Protein AF-0000000077102202 (afdb_homodimer)

Structure (mmCIF, N/CA/C/O backbone):
data_AF-0000000077102202-model_v1
#
loop_
_entity.id
_entity.type
_entity.pdbx_description
1 polymer 'Phosphatidate cytidylyltransferase'
#
loop_
_atom_site.group_PDB
_atom_site.id
_atom_site.type_symbol
_atom_site.label_atom_id
_atom_site.label_alt_id
_atom_site.label_comp_id
_atom_site.label_asym_id
_atom_site.label_entity_id
_atom_site.label_seq_id
_atom_site.pdbx_PDB_ins_code
_atom_site.Cartn_x
_atom_site.Cartn_y
_atom_site.Cartn_z
_atom_site.occupancy
_atom_site.B_iso_or_equiv
_atom_site.auth_seq_id
_atom_site.auth_comp_id
_atom_site.auth_asym_id
_atom_site.auth_atom_id
_atom_site.pdbx_PDB_model_num
ATOM 1 N N . MET A 1 1 ? 10.195 38.094 4.996 1 71.19 1 MET A N 1
ATOM 2 C CA . MET A 1 1 ? 9.086 37.812 5.902 1 71.19 1 MET A CA 1
ATOM 3 C C . MET A 1 1 ? 7.746 38.062 5.227 1 71.19 1 MET A C 1
ATOM 5 O O . MET A 1 1 ? 6.859 37.219 5.242 1 71.19 1 MET A O 1
ATOM 9 N N . LYS A 1 2 ? 7.684 39.188 4.57 1 74.69 2 LYS A N 1
ATOM 10 C CA . LYS A 1 2 ? 6.434 39.562 3.906 1 74.69 2 LYS A CA 1
ATOM 11 C C . LYS A 1 2 ? 6.078 38.562 2.812 1 74.69 2 LYS A C 1
ATOM 13 O O . LYS A 1 2 ? 4.93 38.125 2.713 1 74.69 2 LYS A O 1
ATOM 18 N N . ILE A 1 3 ? 7 38.125 2.086 1 72.56 3 ILE A N 1
ATOM 19 C CA . ILE A 1 3 ? 6.762 37.219 0.968 1 72.56 3 ILE A CA 1
ATOM 20 C C . ILE A 1 3 ? 6.25 35.875 1.489 1 72.56 3 ILE A C 1
ATOM 22 O O . ILE A 1 3 ? 5.359 35.281 0.889 1 72.56 3 ILE A O 1
ATOM 26 N N . ARG A 1 4 ? 6.668 35.5 2.508 1 75.81 4 ARG A N 1
ATOM 27 C CA . ARG A 1 4 ? 6.258 34.25 3.117 1 75.81 4 ARG A CA 1
ATOM 28 C C . ARG A 1 4 ? 4.797 34.281 3.547 1 75.81 4 ARG A C 1
ATOM 30 O O . ARG A 1 4 ? 4.055 33.312 3.342 1 75.81 4 ARG A O 1
ATOM 37 N N . VAL A 1 5 ? 4.461 35.375 4.078 1 74.88 5 VAL A N 1
ATOM 38 C CA . VAL A 1 5 ? 3.098 35.531 4.578 1 74.88 5 VAL A CA 1
ATOM 39 C C . VAL A 1 5 ? 2.123 35.594 3.404 1 74.88 5 VAL A C 1
ATOM 41 O O . VAL A 1 5 ? 1.062 34.969 3.434 1 74.88 5 VAL A O 1
ATOM 44 N N . ILE A 1 6 ? 2.479 36.312 2.404 1 77.31 6 ILE A N 1
ATOM 45 C CA . ILE A 1 6 ? 1.622 36.469 1.234 1 77.31 6 ILE A CA 1
ATOM 46 C C . ILE A 1 6 ? 1.423 35.094 0.56 1 77.31 6 ILE A C 1
ATOM 48 O O . ILE A 1 6 ? 0.3 34.75 0.202 1 77.31 6 ILE A O 1
ATOM 52 N N . THR A 1 7 ? 2.422 34.406 0.413 1 75.31 7 THR A N 1
ATOM 53 C CA . THR A 1 7 ? 2.342 33.094 -0.209 1 75.31 7 THR A CA 1
ATOM 54 C C . THR A 1 7 ? 1.476 32.156 0.623 1 75.31 7 THR A C 1
ATOM 56 O O . THR A 1 7 ? 0.678 31.391 0.075 1 75.31 7 THR A O 1
ATOM 59 N N . ALA A 1 8 ? 1.632 32.281 1.842 1 78.12 8 ALA A N 1
ATOM 60 C CA . ALA A 1 8 ? 0.861 31.422 2.734 1 78.12 8 ALA A CA 1
ATOM 61 C C . ALA A 1 8 ? -0.628 31.75 2.658 1 78.12 8 ALA A C 1
ATOM 63 O O . ALA A 1 8 ? -1.462 30.844 2.549 1 78.12 8 ALA A O 1
ATOM 64 N N . VAL A 1 9 ? -0.901 32.969 2.678 1 80.69 9 VAL A N 1
ATOM 65 C CA . VAL A 1 9 ? -2.295 33.406 2.654 1 80.69 9 VAL A CA 1
ATOM 66 C C . VAL A 1 9 ? -2.924 33.031 1.31 1 80.69 9 VAL A C 1
ATOM 68 O O . VAL A 1 9 ? -4.035 32.5 1.259 1 80.69 9 VAL A O 1
ATOM 71 N N . ALA A 1 10 ? -2.219 33.312 0.285 1 82.56 10 ALA A N 1
ATOM 72 C CA . ALA A 1 10 ? -2.707 32.969 -1.047 1 82.56 10 ALA A CA 1
ATOM 73 C C . ALA A 1 10 ? -2.945 31.453 -1.17 1 82.56 10 ALA A C 1
ATOM 75 O O . ALA A 1 10 ? -3.939 31.031 -1.759 1 82.56 10 ALA A O 1
ATOM 76 N N . GLY A 1 11 ? -2.084 30.75 -0.636 1 83.88 11 GLY A N 1
ATOM 77 C CA . GLY A 1 11 ? -2.219 29.312 -0.645 1 83.88 11 GLY A CA 1
ATOM 78 C C . GLY A 1 11 ? -3.43 28.812 0.123 1 83.88 11 GLY A C 1
ATOM 79 O O . GLY A 1 11 ? -4.156 27.938 -0.35 1 83.88 11 GLY A O 1
ATOM 80 N N . ILE A 1 12 ? -3.594 29.453 1.226 1 85.44 12 ILE A N 1
ATOM 81 C CA . ILE A 1 12 ? -4.719 29.062 2.072 1 85.44 12 ILE A CA 1
ATOM 82 C C . ILE A 1 12 ? -6.031 29.375 1.357 1 85.44 12 ILE A C 1
ATOM 84 O O . ILE A 1 12 ? -6.934 28.531 1.317 1 85.44 12 ILE A O 1
ATOM 88 N N . ILE A 1 13 ? -6.113 30.484 0.753 1 86.62 13 ILE A N 1
ATOM 89 C CA . ILE A 1 13 ? -7.316 30.891 0.039 1 86.62 13 ILE A CA 1
ATOM 90 C C . ILE A 1 13 ? -7.559 29.953 -1.142 1 86.62 13 ILE A C 1
ATOM 92 O O . ILE A 1 13 ? -8.695 29.531 -1.384 1 86.62 13 ILE A O 1
ATOM 96 N N . ALA A 1 14 ? -6.516 29.656 -1.786 1 88.81 14 ALA A N 1
ATOM 97 C CA . ALA A 1 14 ? -6.633 28.766 -2.939 1 88.81 14 ALA A CA 1
ATOM 98 C C . ALA A 1 14 ? -7.125 27.391 -2.518 1 88.81 14 ALA A C 1
ATOM 100 O O . ALA A 1 14 ? -8.031 26.828 -3.137 1 88.81 14 ALA A O 1
ATOM 101 N N . VAL A 1 15 ? -6.559 26.906 -1.463 1 90.5 15 VAL A N 1
ATOM 102 C CA . VAL A 1 15 ? -6.902 25.562 -0.99 1 90.5 15 VAL A CA 1
ATOM 103 C C . VAL A 1 15 ? -8.352 25.547 -0.501 1 90.5 15 VAL A C 1
ATOM 105 O O . VAL A 1 15 ? -9.117 24.641 -0.85 1 90.5 15 VAL A O 1
ATOM 108 N N . LEU A 1 16 ? -8.758 26.531 0.212 1 89.5 16 LEU A N 1
ATOM 109 C CA . LEU A 1 16 ? -10.117 26.578 0.732 1 89.5 16 LEU A CA 1
ATOM 110 C C . LEU A 1 16 ? -11.125 26.797 -0.396 1 89.5 16 LEU A C 1
ATOM 112 O O . LEU A 1 16 ? -12.234 26.266 -0.347 1 89.5 16 LEU A O 1
ATOM 116 N N . GLY A 1 17 ? -10.711 27.609 -1.38 1 90.62 17 GLY A N 1
ATOM 117 C CA . GLY A 1 17 ? -11.555 27.75 -2.555 1 90.62 17 GLY A CA 1
ATOM 118 C C . GLY A 1 17 ? -11.773 26.453 -3.295 1 90.62 17 GLY A C 1
ATOM 119 O O . GLY A 1 17 ? -12.891 26.156 -3.717 1 90.62 17 GLY A O 1
ATOM 120 N N . LEU A 1 18 ? -10.758 25.703 -3.434 1 92.31 18 LEU A N 1
ATOM 121 C CA . LEU A 1 18 ? -10.844 24.406 -4.102 1 92.31 18 LEU A CA 1
ATOM 122 C C . LEU A 1 18 ? -11.688 23.422 -3.287 1 92.31 18 LEU A C 1
ATOM 124 O O . LEU A 1 18 ? -12.445 22.641 -3.85 1 92.31 18 LEU A O 1
ATOM 128 N N . VAL A 1 19 ? -11.539 23.516 -2.027 1 92 19 VAL A N 1
ATOM 129 C CA . VAL A 1 19 ? -12.328 22.672 -1.134 1 92 19 VAL A CA 1
ATOM 130 C C . VAL A 1 19 ? -13.812 23.016 -1.282 1 92 19 VAL A C 1
ATOM 132 O O . VAL A 1 19 ? -14.656 22.109 -1.3 1 92 19 VAL A O 1
ATOM 135 N N . ALA A 1 20 ? -14.117 24.312 -1.375 1 90.5 20 ALA A N 1
ATOM 136 C CA . ALA A 1 20 ? -15.492 24.75 -1.533 1 90.5 20 ALA A CA 1
ATOM 137 C C . ALA A 1 20 ? -16.094 24.25 -2.848 1 90.5 20 ALA A C 1
ATOM 139 O O . ALA A 1 20 ? -17.25 23.875 -2.902 1 90.5 20 ALA A O 1
ATOM 140 N N . LEU A 1 21 ? -15.336 24.25 -3.916 1 90.81 21 LEU A N 1
ATOM 141 C CA . LEU A 1 21 ? -15.805 23.766 -5.207 1 90.81 21 LEU A CA 1
ATOM 142 C C . LEU A 1 21 ? -16.062 22.25 -5.156 1 90.81 21 LEU A C 1
ATOM 144 O O . LEU A 1 21 ? -17.109 21.781 -5.59 1 90.81 21 LEU A O 1
ATOM 148 N N . GLY A 1 22 ? -15.141 21.531 -4.66 1 92 22 GLY A N 1
ATOM 149 C CA . GLY A 1 22 ? -15.258 20.094 -4.461 1 92 22 GLY A CA 1
ATOM 150 C C . GLY A 1 22 ? -15.273 19.312 -5.758 1 92 22 GLY A C 1
ATOM 151 O O . GLY A 1 22 ? -14.727 19.766 -6.766 1 92 22 GLY A O 1
ATOM 152 N N . GLY A 1 23 ? -15.672 18.016 -5.676 1 90.81 23 GLY A N 1
ATOM 153 C CA . GLY A 1 23 ? -15.828 17.172 -6.852 1 90.81 23 GLY A CA 1
ATOM 154 C C . GLY A 1 23 ? -14.523 16.938 -7.594 1 90.81 23 GLY A C 1
ATOM 155 O O . GLY A 1 23 ? -13.461 16.828 -6.98 1 90.81 23 GLY A O 1
ATOM 156 N N . TRP A 1 24 ? -14.602 16.906 -8.906 1 94.62 24 TRP A N 1
ATOM 157 C CA . TRP A 1 24 ? -13.461 16.562 -9.75 1 94.62 24 TRP A CA 1
ATOM 158 C C . TRP A 1 24 ? -12.5 17.75 -9.867 1 94.62 24 TRP A C 1
ATOM 160 O O . TRP A 1 24 ? -11.328 17.578 -10.219 1 94.62 24 TRP A O 1
ATOM 170 N N . PHE A 1 25 ? -12.984 18.953 -9.531 1 94.44 25 PHE A N 1
ATOM 171 C CA . PHE A 1 25 ? -12.086 20.094 -9.492 1 94.44 25 PHE A CA 1
ATOM 172 C C . PHE A 1 25 ? -11.055 19.953 -8.383 1 94.44 25 PHE A C 1
ATOM 174 O O . PHE A 1 25 ? -9.852 20.125 -8.617 1 94.44 25 PHE A O 1
ATOM 181 N N . LEU A 1 26 ? -11.555 19.578 -7.262 1 96.25 26 LEU A N 1
ATOM 182 C CA . LEU A 1 26 ? -10.641 19.359 -6.145 1 96.25 26 LEU A CA 1
ATOM 183 C C . LEU A 1 26 ? -9.734 18.156 -6.41 1 96.25 26 LEU A C 1
ATOM 185 O O . LEU A 1 26 ? -8.523 18.219 -6.191 1 96.25 26 LEU A O 1
ATOM 189 N N . THR A 1 27 ? -10.352 17.094 -6.906 1 97.44 27 THR A N 1
ATOM 190 C CA . THR A 1 27 ? -9.586 15.883 -7.168 1 97.44 27 THR A CA 1
ATOM 191 C C . THR A 1 27 ? -8.461 16.156 -8.172 1 97.44 27 THR A C 1
ATOM 193 O O . THR A 1 27 ? -7.332 15.703 -7.988 1 97.44 27 THR A O 1
ATOM 196 N N . SER A 1 28 ? -8.742 16.906 -9.195 1 97.62 28 SER A N 1
ATOM 197 C CA . SER A 1 28 ? -7.742 17.234 -10.203 1 97.62 28 SER A CA 1
ATOM 198 C C . SER A 1 28 ? -6.645 18.125 -9.609 1 97.62 28 SER A C 1
ATOM 200 O O . SER A 1 28 ? -5.469 17.969 -9.953 1 97.62 28 SER A O 1
ATOM 202 N N . ALA A 1 29 ? -6.992 19.031 -8.789 1 97.12 29 ALA A N 1
ATOM 203 C CA . ALA A 1 29 ? -6.004 19.891 -8.125 1 97.12 29 ALA A CA 1
ATOM 204 C C . ALA A 1 29 ? -5.09 19.062 -7.219 1 97.12 29 ALA A C 1
ATOM 206 O O . ALA A 1 29 ? -3.877 19.281 -7.195 1 97.12 29 ALA A O 1
ATOM 207 N N . VAL A 1 30 ? -5.703 18.172 -6.484 1 97.94 30 VAL A N 1
ATOM 208 C CA . VAL A 1 30 ? -4.93 17.297 -5.602 1 97.94 30 VAL A CA 1
ATOM 209 C C . VAL A 1 30 ? -3.973 16.438 -6.426 1 97.94 30 VAL A C 1
ATOM 211 O O . VAL A 1 30 ? -2.824 16.234 -6.031 1 97.94 30 VAL A O 1
ATOM 214 N N . PHE A 1 31 ? -4.449 15.969 -7.543 1 98.5 31 PHE A N 1
ATOM 215 C CA . PHE A 1 31 ? -3.588 15.203 -8.438 1 98.5 31 PHE A CA 1
ATOM 216 C C . PHE A 1 31 ? -2.41 16.047 -8.906 1 98.5 31 PHE A C 1
ATOM 218 O O . PHE A 1 31 ? -1.27 15.578 -8.922 1 98.5 31 PHE A O 1
ATOM 225 N N . ALA A 1 32 ? -2.662 17.25 -9.258 1 97.69 32 ALA A N 1
ATOM 226 C CA . ALA A 1 32 ? -1.598 18.141 -9.711 1 97.69 32 ALA A CA 1
ATOM 227 C C . ALA A 1 32 ? -0.547 18.328 -8.625 1 97.69 32 ALA A C 1
ATOM 229 O O . ALA A 1 32 ? 0.655 18.266 -8.891 1 97.69 32 ALA A O 1
ATOM 230 N N . VAL A 1 33 ? -0.987 18.578 -7.434 1 96.88 33 VAL A N 1
ATOM 231 C CA . VAL A 1 33 ? -0.073 18.766 -6.312 1 96.88 33 VAL A CA 1
ATOM 232 C C . VAL A 1 33 ? 0.717 17.469 -6.074 1 96.88 33 VAL A C 1
ATOM 234 O O . VAL A 1 33 ? 1.904 17.516 -5.746 1 96.88 33 VAL A O 1
ATOM 237 N N . SER A 1 34 ? 0.041 16.328 -6.223 1 98.31 34 SER A N 1
ATOM 238 C CA . SER A 1 34 ? 0.718 15.055 -6.023 1 98.31 34 SER A CA 1
ATOM 239 C C . SER A 1 34 ? 1.812 14.844 -7.062 1 98.31 34 SER A C 1
ATOM 241 O O . SER A 1 34 ? 2.875 14.297 -6.75 1 98.31 34 SER A O 1
ATOM 243 N N . VAL A 1 35 ? 1.562 15.242 -8.273 1 98.31 35 VAL A N 1
ATOM 244 C CA . VAL A 1 35 ? 2.545 15.102 -9.344 1 98.31 35 VAL A CA 1
ATOM 245 C C . VAL A 1 35 ? 3.734 16.016 -9.078 1 98.31 35 VAL A C 1
ATOM 247 O O . VAL A 1 35 ? 4.891 15.617 -9.227 1 98.31 35 VAL A O 1
ATOM 250 N N . LEU A 1 36 ? 3.467 17.234 -8.664 1 97.25 36 LEU A N 1
ATOM 251 C CA . LEU A 1 36 ? 4.539 18.156 -8.32 1 97.25 36 LEU A CA 1
ATOM 252 C C . LEU A 1 36 ? 5.379 17.625 -7.172 1 97.25 36 LEU A C 1
ATOM 254 O O . LEU A 1 36 ? 6.609 17.734 -7.191 1 97.25 36 LEU A O 1
ATOM 258 N N . SER A 1 37 ? 4.695 17.078 -6.23 1 97.81 37 SER A N 1
ATOM 259 C CA . SER A 1 37 ? 5.395 16.484 -5.098 1 97.81 37 SER A CA 1
ATOM 260 C C . SER A 1 37 ? 6.254 15.305 -5.535 1 97.81 37 SER A C 1
ATOM 262 O O . SER A 1 37 ? 7.352 15.094 -5.012 1 97.81 37 SER A O 1
ATOM 264 N N . LEU A 1 38 ? 5.77 14.523 -6.504 1 98.25 38 LEU A N 1
ATOM 265 C CA . LEU A 1 38 ? 6.531 13.398 -7.035 1 98.25 38 LEU A CA 1
ATOM 266 C C . LEU A 1 38 ? 7.805 13.875 -7.727 1 98.25 38 LEU A C 1
ATOM 268 O O . LEU A 1 38 ? 8.852 13.25 -7.605 1 98.25 38 LEU A O 1
ATOM 272 N N . PHE A 1 39 ? 7.719 14.953 -8.406 1 97.56 39 PHE A N 1
ATOM 273 C CA . PHE A 1 39 ? 8.883 15.492 -9.094 1 97.56 39 PHE A CA 1
ATOM 274 C C . PHE A 1 39 ? 9.914 16 -8.086 1 97.56 39 PHE A C 1
ATOM 276 O O . PHE A 1 39 ? 11.117 15.859 -8.297 1 97.56 39 PHE A O 1
ATOM 283 N N . GLU A 1 40 ? 9.445 16.594 -7.062 1 97.06 40 GLU A N 1
ATOM 284 C CA . GLU A 1 40 ? 10.359 17 -6 1 97.06 40 GLU A CA 1
ATOM 285 C C . GLU A 1 40 ? 11.023 15.789 -5.352 1 97.06 40 GLU A C 1
ATOM 287 O O . GLU A 1 40 ? 12.219 15.805 -5.07 1 97.06 40 GLU A O 1
ATOM 292 N N . PHE A 1 41 ? 10.211 14.773 -5.102 1 97.44 41 PHE A N 1
ATOM 293 C CA . PHE A 1 41 ? 10.711 13.508 -4.566 1 97.44 41 PHE A CA 1
ATOM 294 C C . PHE A 1 41 ? 11.797 12.93 -5.465 1 97.44 41 PHE A C 1
ATOM 296 O O . PHE A 1 41 ? 12.859 12.539 -4.988 1 97.44 41 PHE A O 1
ATOM 303 N N . LYS A 1 42 ? 11.508 12.898 -6.746 1 97.69 42 LYS A N 1
ATOM 304 C CA . LYS A 1 42 ? 12.453 12.406 -7.742 1 97.69 42 LYS A CA 1
ATOM 305 C C . LYS A 1 42 ? 13.75 13.203 -7.715 1 97.69 42 LYS A C 1
ATOM 307 O O . LYS A 1 42 ? 14.844 12.625 -7.719 1 97.69 42 LYS A O 1
ATOM 312 N N . ASN A 1 43 ? 13.609 14.5 -7.625 1 96.31 43 ASN A N 1
ATOM 313 C CA . ASN A 1 43 ? 14.781 15.375 -7.629 1 96.31 43 ASN A CA 1
ATOM 314 C C . ASN A 1 43 ? 15.633 15.18 -6.379 1 96.31 43 ASN A C 1
ATOM 316 O O . ASN A 1 43 ? 16.859 15.172 -6.453 1 96.31 43 ASN A O 1
ATOM 320 N N . MET A 1 44 ? 15.016 15.039 -5.262 1 95.94 44 MET A N 1
ATOM 321 C CA . MET A 1 44 ? 15.75 14.781 -4.027 1 95.94 44 MET A CA 1
ATOM 322 C C . MET A 1 44 ? 16.547 13.484 -4.125 1 95.94 44 MET A C 1
ATOM 324 O O . MET A 1 44 ? 17.719 13.438 -3.756 1 95.94 44 MET A O 1
ATOM 328 N N . LEU A 1 45 ? 15.953 12.438 -4.695 1 96.5 45 LEU A N 1
ATOM 329 C CA . LEU A 1 45 ? 16.578 11.117 -4.766 1 96.5 45 LEU A CA 1
ATOM 330 C C . LEU A 1 45 ? 17.703 11.109 -5.805 1 96.5 45 LEU A C 1
ATOM 332 O O . LEU A 1 45 ? 18.672 10.352 -5.672 1 96.5 45 LEU A O 1
ATOM 336 N N . SER A 1 46 ? 17.531 11.984 -6.785 1 95.44 46 SER A N 1
ATOM 337 C CA . SER A 1 46 ? 18.578 12.094 -7.781 1 95.44 46 SER A CA 1
ATOM 338 C C . SER A 1 46 ? 19.891 12.547 -7.148 1 95.44 46 SER A C 1
ATOM 340 O O . SER A 1 46 ? 20.984 12.195 -7.629 1 95.44 46 SER A O 1
ATOM 342 N N . ASN A 1 47 ? 19.781 13.258 -6.07 1 93.44 47 ASN A N 1
ATOM 343 C CA . ASN A 1 47 ? 20.969 13.734 -5.355 1 93.44 47 ASN A CA 1
ATOM 344 C C . ASN A 1 47 ? 21.766 12.578 -4.766 1 93.44 47 ASN A C 1
ATOM 346 O O . ASN A 1 47 ? 22.953 12.719 -4.488 1 93.44 47 ASN A O 1
ATOM 350 N N . VAL A 1 48 ? 21.141 11.508 -4.574 1 94.56 48 VAL A N 1
ATOM 351 C CA . VAL A 1 48 ? 21.828 10.352 -4.012 1 94.56 48 VAL A CA 1
ATOM 352 C C . VAL A 1 48 ? 21.844 9.211 -5.031 1 94.56 48 VAL A C 1
ATOM 354 O O . VAL A 1 48 ? 21.875 8.039 -4.66 1 94.56 48 VAL A O 1
ATOM 357 N N . ASN A 1 49 ? 21.625 9.492 -6.289 1 95.44 49 ASN A N 1
ATOM 358 C CA . ASN A 1 49 ? 21.797 8.617 -7.445 1 95.44 49 ASN A CA 1
ATOM 359 C C . ASN A 1 49 ? 20.75 7.508 -7.469 1 95.44 49 ASN A C 1
ATOM 361 O O . ASN A 1 49 ? 21.062 6.363 -7.797 1 95.44 49 ASN A O 1
ATOM 365 N N . ILE A 1 50 ? 19.656 7.793 -7.012 1 96.88 50 ILE A N 1
ATOM 366 C CA . ILE A 1 50 ? 18.516 6.879 -7.117 1 96.88 50 ILE A CA 1
ATOM 367 C C . ILE A 1 50 ? 17.531 7.41 -8.148 1 96.88 50 ILE A C 1
ATOM 369 O O . ILE A 1 50 ? 17.078 8.555 -8.055 1 96.88 50 ILE A O 1
ATOM 373 N N . ARG A 1 51 ? 17.234 6.598 -9.062 1 97 51 ARG A N 1
ATOM 374 C CA . ARG A 1 51 ? 16.359 7 -10.156 1 97 51 ARG A CA 1
ATOM 375 C C . ARG A 1 51 ? 14.906 6.676 -9.836 1 97 51 ARG A C 1
ATOM 377 O O . ARG A 1 51 ? 14.594 5.582 -9.359 1 97 51 ARG A O 1
ATOM 384 N N . VAL A 1 52 ? 14.039 7.605 -10.062 1 97.88 52 VAL A N 1
ATOM 385 C CA . VAL A 1 52 ? 12.602 7.398 -9.969 1 97.88 52 VAL A CA 1
ATOM 386 C C . VAL A 1 52 ? 11.992 7.367 -11.375 1 97.88 52 VAL A C 1
ATOM 388 O O . VAL A 1 52 ? 12.266 8.242 -12.195 1 97.88 52 VAL A O 1
ATOM 391 N N . TYR A 1 53 ? 11.281 6.383 -11.688 1 98.25 53 TYR A N 1
ATOM 392 C CA . TYR A 1 53 ? 10.641 6.246 -12.992 1 98.25 53 TYR A CA 1
ATOM 393 C C . TYR A 1 53 ? 9.359 7.07 -13.062 1 98.25 53 TYR A C 1
ATOM 395 O O . TYR A 1 53 ? 8.297 6.602 -12.656 1 98.25 53 TYR A O 1
ATOM 403 N N . ARG A 1 54 ? 9.469 8.242 -13.633 1 97.19 54 ARG A N 1
ATOM 404 C CA . ARG A 1 54 ? 8.453 9.281 -13.484 1 97.19 54 ARG A CA 1
ATOM 405 C C . ARG A 1 54 ? 7.188 8.922 -14.25 1 97.19 54 ARG A C 1
ATOM 407 O O . ARG A 1 54 ? 6.074 9.164 -13.773 1 97.19 54 ARG A O 1
ATOM 414 N N . ILE A 1 55 ? 7.273 8.328 -15.391 1 98 55 ILE A N 1
ATOM 415 C CA . ILE A 1 55 ? 6.105 8.125 -16.234 1 98 55 ILE A CA 1
ATOM 416 C C . ILE A 1 55 ? 5.176 7.098 -15.586 1 98 55 ILE A C 1
ATOM 418 O O . ILE A 1 55 ? 4.008 7.387 -15.328 1 98 55 ILE A O 1
ATOM 422 N N . PRO A 1 56 ? 5.691 5.902 -15.297 1 98.38 56 PRO A N 1
ATOM 423 C CA . PRO A 1 56 ? 4.797 4.965 -14.617 1 98.38 56 PRO A CA 1
ATOM 424 C C . PRO A 1 56 ? 4.34 5.469 -13.25 1 98.38 56 PRO A C 1
ATOM 426 O O . PRO A 1 56 ? 3.221 5.172 -12.82 1 98.38 56 PRO A O 1
ATOM 429 N N . ALA A 1 57 ? 5.176 6.203 -12.586 1 98.75 57 ALA A N 1
ATOM 430 C CA . ALA A 1 57 ? 4.801 6.746 -11.281 1 98.75 57 ALA A CA 1
ATOM 431 C C . ALA A 1 57 ? 3.627 7.711 -11.406 1 98.75 57 ALA A C 1
ATOM 433 O O . ALA A 1 57 ? 2.68 7.648 -10.617 1 98.75 57 ALA A O 1
ATOM 434 N N . VAL A 1 58 ? 3.664 8.586 -12.375 1 98.75 58 VAL A N 1
ATOM 435 C CA . VAL A 1 58 ? 2.592 9.555 -12.586 1 98.75 58 VAL A CA 1
ATOM 436 C C . VAL A 1 58 ? 1.307 8.828 -12.969 1 98.75 58 VAL A C 1
ATOM 438 O O . VAL A 1 58 ? 0.223 9.172 -12.492 1 98.75 58 VAL A O 1
ATOM 441 N N . ALA A 1 59 ? 1.431 7.859 -13.812 1 98.75 59 ALA A N 1
ATOM 442 C CA . ALA A 1 59 ? 0.266 7.074 -14.211 1 98.75 59 ALA A CA 1
ATOM 443 C C . ALA A 1 59 ? -0.373 6.387 -13.008 1 98.75 59 ALA A C 1
ATOM 445 O O . ALA A 1 59 ? -1.597 6.398 -12.859 1 98.75 59 ALA A O 1
ATOM 446 N N . ALA A 1 60 ? 0.456 5.789 -12.172 1 98.75 60 ALA A N 1
ATOM 447 C CA . ALA A 1 60 ? -0.042 5.121 -10.977 1 98.75 60 ALA A CA 1
ATOM 448 C C . ALA A 1 60 ? -0.703 6.121 -10.023 1 98.75 60 ALA A C 1
ATOM 450 O O . ALA A 1 60 ? -1.743 5.828 -9.43 1 98.75 60 ALA A O 1
ATOM 451 N N . LEU A 1 61 ? -0.107 7.266 -9.883 1 98.62 61 LEU A N 1
ATOM 452 C CA . LEU A 1 61 ? -0.682 8.312 -9.039 1 98.62 61 LEU A CA 1
ATOM 453 C C . LEU A 1 61 ? -2.041 8.75 -9.57 1 98.62 61 LEU A C 1
ATOM 455 O O . LEU A 1 61 ? -2.961 9.016 -8.797 1 98.62 61 LEU A O 1
ATOM 459 N N . ALA A 1 62 ? -2.107 8.859 -10.875 1 98.75 62 ALA A N 1
ATOM 460 C CA . ALA A 1 62 ? -3.375 9.234 -11.5 1 98.75 62 ALA A CA 1
ATOM 461 C C . ALA A 1 62 ? -4.469 8.227 -11.156 1 98.75 62 ALA A C 1
ATOM 463 O O . ALA A 1 62 ? -5.605 8.609 -10.852 1 98.75 62 ALA A O 1
ATOM 464 N N . ILE A 1 63 ? -4.125 7.031 -11.203 1 98.62 63 ILE A N 1
ATOM 465 C CA . ILE A 1 63 ? -5.074 5.965 -10.898 1 98.62 63 ILE A CA 1
ATOM 466 C C . ILE A 1 63 ? -5.508 6.066 -9.438 1 98.62 63 ILE A C 1
ATOM 468 O O . ILE A 1 63 ? -6.703 6.02 -9.133 1 98.62 63 ILE A O 1
ATOM 472 N N . ILE A 1 64 ? -4.617 6.246 -8.531 1 98.75 64 ILE A N 1
ATOM 473 C CA . ILE A 1 64 ? -4.906 6.25 -7.098 1 98.75 64 ILE A CA 1
ATOM 474 C C . ILE A 1 64 ? -5.727 7.488 -6.742 1 98.75 64 ILE A C 1
ATOM 476 O O . ILE A 1 64 ? -6.805 7.379 -6.152 1 98.75 64 ILE A O 1
ATOM 480 N N . VAL A 1 65 ? -5.227 8.641 -7.113 1 98.69 65 VAL A N 1
ATOM 481 C CA . VAL A 1 65 ? -5.898 9.883 -6.75 1 98.69 65 VAL A CA 1
ATOM 482 C C . VAL A 1 65 ? -7.227 9.992 -7.492 1 98.69 65 VAL A C 1
ATOM 484 O O . VAL A 1 65 ? -8.227 10.445 -6.926 1 98.69 65 VAL A O 1
ATOM 487 N N . GLY A 1 66 ? -7.246 9.602 -8.758 1 98.12 66 GLY A N 1
ATOM 488 C CA . GLY A 1 66 ? -8.5 9.578 -9.492 1 98.12 66 GLY A CA 1
ATOM 489 C C . GLY A 1 66 ? -9.547 8.695 -8.852 1 98.12 66 GLY A C 1
ATOM 490 O O . GLY A 1 66 ? -10.727 9.055 -8.789 1 98.12 66 GLY A O 1
ATOM 491 N N . ALA A 1 67 ? -9.164 7.555 -8.398 1 97.31 67 ALA A N 1
ATOM 492 C CA . ALA A 1 67 ? -10.086 6.621 -7.754 1 97.31 67 ALA A CA 1
ATOM 493 C C . ALA A 1 67 ? -10.672 7.219 -6.477 1 97.31 67 ALA A C 1
ATOM 495 O O . ALA A 1 67 ? -11.812 6.93 -6.113 1 97.31 67 ALA A O 1
ATOM 496 N N . ALA A 1 68 ? -9.883 8.008 -5.801 1 96.62 68 ALA A N 1
ATOM 497 C CA . ALA A 1 68 ? -10.359 8.641 -4.578 1 96.62 68 ALA A CA 1
ATOM 498 C C . ALA A 1 68 ? -11.555 9.547 -4.859 1 96.62 68 ALA A C 1
ATOM 500 O O . ALA A 1 68 ? -12.375 9.797 -3.975 1 96.62 68 ALA A O 1
ATOM 501 N N . GLY A 1 69 ? -11.672 10.039 -6.074 1 94.38 69 GLY A N 1
ATOM 502 C CA . GLY A 1 69 ? -12.75 10.93 -6.461 1 94.38 69 GLY A CA 1
ATOM 503 C C . GLY A 1 69 ? -14.102 10.25 -6.504 1 94.38 69 GLY A C 1
ATOM 504 O O . GLY A 1 69 ? -15.141 10.914 -6.535 1 94.38 69 GLY A O 1
ATOM 505 N N . PHE A 1 70 ? -14.109 8.945 -6.488 1 94 70 PHE A N 1
ATOM 506 C CA . PHE A 1 70 ? -15.359 8.211 -6.52 1 94 70 PHE A CA 1
ATOM 507 C C . PHE A 1 70 ? -15.922 8.031 -5.113 1 94 70 PHE A C 1
ATOM 509 O O . PHE A 1 70 ? -17.047 7.562 -4.941 1 94 70 PHE A O 1
ATOM 516 N N . TYR A 1 71 ? -15.133 8.32 -4.152 1 92.88 71 TYR A N 1
ATOM 517 C CA . TYR A 1 71 ? -15.523 8.305 -2.748 1 92.88 71 TYR A CA 1
ATOM 518 C C . TYR A 1 71 ? -16 6.918 -2.328 1 92.88 71 TYR A C 1
ATOM 520 O O . TYR A 1 71 ? -16.969 6.785 -1.58 1 92.88 71 TYR A O 1
ATOM 528 N N . SER A 1 72 ? -15.422 5.867 -2.938 1 93.5 72 SER A N 1
ATOM 529 C CA . SER A 1 72 ? -15.656 4.473 -2.574 1 93.5 72 SER A CA 1
ATOM 530 C C . SER A 1 72 ? -14.383 3.82 -2.043 1 93.5 72 SER A C 1
ATOM 532 O O . SER A 1 72 ? -13.367 3.768 -2.742 1 93.5 72 SER A O 1
ATOM 534 N N . ILE A 1 73 ? -14.477 3.291 -0.826 1 93.5 73 ILE A N 1
ATOM 535 C CA . ILE A 1 73 ? -13.328 2.654 -0.199 1 93.5 73 ILE A CA 1
ATOM 536 C C . ILE A 1 73 ? -12.852 1.481 -1.057 1 93.5 73 ILE A C 1
ATOM 538 O O . ILE A 1 73 ? -11.648 1.261 -1.211 1 93.5 73 ILE A O 1
ATOM 542 N N . CYS A 1 74 ? -13.781 0.758 -1.602 1 93.62 74 CYS A N 1
ATOM 543 C CA . CYS A 1 74 ? -13.453 -0.398 -2.428 1 93.62 74 CYS A CA 1
ATOM 544 C C . CYS A 1 74 ? -12.672 0.023 -3.666 1 93.62 74 CYS A C 1
ATOM 546 O O . CYS A 1 74 ? -11.648 -0.583 -3.998 1 93.62 74 CYS A O 1
ATOM 548 N N . ILE A 1 75 ? -13.125 1.075 -4.281 1 95.94 75 ILE A N 1
ATOM 549 C CA . ILE A 1 75 ? -12.484 1.545 -5.504 1 95.94 75 ILE A CA 1
ATOM 550 C C . ILE A 1 75 ? -11.102 2.113 -5.172 1 95.94 75 ILE A C 1
ATOM 552 O O . ILE A 1 75 ? -10.133 1.856 -5.883 1 95.94 75 ILE A O 1
ATOM 556 N N . PHE A 1 76 ? -11.039 2.855 -4.137 1 97 76 PHE A N 1
ATOM 557 C CA . PHE A 1 76 ? -9.781 3.453 -3.705 1 97 76 PHE A CA 1
ATOM 558 C C . PHE A 1 76 ? -8.766 2.377 -3.336 1 97 76 PHE A C 1
ATOM 560 O O . PHE A 1 76 ? -7.617 2.422 -3.781 1 97 76 PHE A O 1
ATOM 567 N N . PHE A 1 77 ? -9.227 1.356 -2.564 1 96.94 77 PHE A N 1
ATOM 568 C CA . PHE A 1 77 ? -8.406 0.21 -2.197 1 96.94 77 PHE A CA 1
ATOM 569 C C . PHE A 1 77 ? -7.902 -0.514 -3.439 1 96.94 77 PHE A C 1
ATOM 571 O O . PHE A 1 77 ? -6.707 -0.802 -3.553 1 96.94 77 PHE A O 1
ATOM 578 N N . SER A 1 78 ? -8.789 -0.778 -4.332 1 97.31 78 SER A N 1
ATOM 579 C CA . SER A 1 78 ? -8.453 -1.502 -5.555 1 97.31 78 SER A CA 1
ATOM 580 C C . SER A 1 78 ? -7.418 -0.745 -6.383 1 97.31 78 SER A C 1
ATOM 582 O O . SER A 1 78 ? -6.504 -1.35 -6.941 1 97.31 78 SER A O 1
ATOM 584 N N . ALA A 1 79 ? -7.543 0.551 -6.398 1 98.06 79 ALA A N 1
ATOM 585 C CA . ALA A 1 79 ? -6.625 1.375 -7.18 1 98.06 79 ALA A CA 1
ATOM 586 C C . ALA A 1 79 ? -5.223 1.348 -6.586 1 98.06 79 ALA A C 1
ATOM 588 O O . ALA A 1 79 ? -4.23 1.289 -7.316 1 98.06 79 ALA A O 1
ATOM 589 N N . ILE A 1 80 ? -5.109 1.396 -5.285 1 98.56 80 ILE A N 1
ATOM 590 C CA . ILE A 1 80 ? -3.816 1.367 -4.613 1 98.56 80 ILE A CA 1
ATOM 591 C C . ILE A 1 80 ? -3.121 0.036 -4.891 1 98.56 80 ILE A C 1
ATOM 593 O O . ILE A 1 80 ? -1.958 0.01 -5.301 1 98.56 80 ILE A O 1
ATOM 597 N N . VAL A 1 81 ? -3.824 -1.066 -4.703 1 98.38 81 VAL A N 1
ATOM 598 C CA . VAL A 1 81 ? -3.256 -2.398 -4.883 1 98.38 81 VAL A CA 1
ATOM 599 C C . VAL A 1 81 ? -2.91 -2.617 -6.355 1 98.38 81 VAL A C 1
ATOM 601 O O . VAL A 1 81 ? -1.843 -3.141 -6.676 1 98.38 81 VAL A O 1
ATOM 604 N N . ALA A 1 82 ? -3.797 -2.174 -7.23 1 98.19 82 ALA A N 1
ATOM 605 C CA . ALA A 1 82 ? -3.543 -2.301 -8.664 1 98.19 82 ALA A CA 1
ATOM 606 C C . ALA A 1 82 ? -2.293 -1.524 -9.07 1 98.19 82 ALA A C 1
ATOM 608 O O . ALA A 1 82 ? -1.464 -2.027 -9.836 1 98.19 82 ALA A O 1
ATOM 609 N N . SER A 1 83 ? -2.201 -0.318 -8.617 1 98.62 83 SER A N 1
ATOM 610 C CA . SER A 1 83 ? -1.041 0.508 -8.938 1 98.62 83 SER A CA 1
ATOM 611 C C . SER A 1 83 ? 0.243 -0.106 -8.391 1 98.62 83 SER A C 1
ATOM 613 O O . SER A 1 83 ? 1.29 -0.049 -9.039 1 98.62 83 SER A O 1
ATOM 615 N N . PHE A 1 84 ? 0.141 -0.643 -7.191 1 98.56 84 PHE A N 1
ATOM 616 C CA . PHE A 1 84 ? 1.287 -1.313 -6.59 1 98.56 84 PHE A CA 1
ATOM 617 C C . PHE A 1 84 ? 1.763 -2.465 -7.469 1 98.56 84 PHE A C 1
ATOM 619 O O . PHE A 1 84 ? 2.943 -2.537 -7.816 1 98.56 84 PHE A O 1
ATOM 626 N N . ILE A 1 85 ? 0.859 -3.322 -7.883 1 97.69 85 ILE A N 1
ATOM 627 C CA . ILE A 1 85 ? 1.187 -4.488 -8.695 1 97.69 85 ILE A CA 1
ATOM 628 C C . ILE A 1 85 ? 1.686 -4.035 -10.07 1 97.69 85 ILE A C 1
ATOM 630 O O . ILE A 1 85 ? 2.664 -4.578 -10.586 1 97.69 85 ILE A O 1
ATOM 634 N N . LEU A 1 86 ? 1.04 -3.059 -10.602 1 96.12 86 LEU A N 1
ATOM 635 C CA . LEU A 1 86 ? 1.395 -2.584 -11.93 1 96.12 86 LEU A CA 1
ATOM 636 C C . LEU A 1 86 ? 2.814 -2.027 -11.953 1 96.12 86 LEU A C 1
ATOM 638 O O . LEU A 1 86 ? 3.549 -2.223 -12.922 1 96.12 86 LEU A O 1
ATOM 642 N N . LEU A 1 87 ? 3.195 -1.351 -10.922 1 98.44 87 LEU A N 1
ATOM 643 C CA . LEU A 1 87 ? 4.543 -0.795 -10.859 1 98.44 87 LEU A CA 1
ATOM 644 C C . LEU A 1 87 ? 5.586 -1.906 -10.805 1 98.44 87 LEU A C 1
ATOM 646 O O . LEU A 1 87 ? 6.715 -1.729 -11.273 1 98.44 87 LEU A O 1
ATOM 650 N N . LEU A 1 88 ? 5.211 -3.055 -10.242 1 97.75 88 LEU A N 1
ATOM 651 C CA . LEU A 1 88 ? 6.16 -4.156 -10.141 1 97.75 88 LEU A CA 1
ATOM 652 C C . LEU A 1 88 ? 6.422 -4.781 -11.5 1 97.75 88 LEU A C 1
ATOM 654 O O . LEU A 1 88 ? 7.418 -5.492 -11.688 1 97.75 88 LEU A O 1
ATOM 658 N N . PHE A 1 89 ? 5.59 -4.508 -12.492 1 96.56 89 PHE A N 1
ATOM 659 C CA . PHE A 1 89 ? 5.789 -4.996 -13.852 1 96.56 89 PHE A CA 1
ATOM 660 C C . PHE A 1 89 ? 7.012 -4.344 -14.484 1 96.56 89 PHE A C 1
ATOM 662 O O . PHE A 1 89 ? 7.512 -4.816 -15.508 1 96.56 89 PHE A O 1
ATOM 669 N N . LEU A 1 90 ? 7.492 -3.273 -13.898 1 96 90 LEU A N 1
ATOM 670 C CA . LEU A 1 90 ? 8.656 -2.564 -14.422 1 96 90 LEU A CA 1
ATOM 671 C C . LEU A 1 90 ? 9.875 -3.48 -14.461 1 96 90 LEU A C 1
ATOM 673 O O . LEU A 1 90 ? 10.844 -3.193 -15.164 1 96 90 LEU A O 1
ATOM 677 N N . VAL A 1 91 ? 9.852 -4.566 -13.75 1 94.12 91 VAL A N 1
ATOM 678 C CA . VAL A 1 91 ? 11 -5.469 -13.703 1 94.12 91 VAL A CA 1
ATOM 679 C C . VAL A 1 91 ? 11.25 -6.066 -15.086 1 94.12 91 VAL A C 1
ATOM 681 O O . VAL A 1 91 ? 12.344 -6.551 -15.375 1 94.12 91 VAL A O 1
ATOM 684 N N . MET A 1 92 ? 10.234 -6.055 -15.914 1 91.19 92 MET A N 1
ATOM 685 C CA . MET A 1 92 ? 10.352 -6.613 -17.266 1 91.19 92 MET A CA 1
ATOM 686 C C . MET A 1 92 ? 11.398 -5.863 -18.078 1 91.19 92 MET A C 1
ATOM 688 O O . MET A 1 92 ? 11.945 -6.402 -19.031 1 91.19 92 MET A O 1
ATOM 692 N N . VAL A 1 93 ? 11.688 -4.633 -17.656 1 92.06 93 VAL A N 1
ATOM 693 C CA . VAL A 1 93 ? 12.586 -3.822 -18.469 1 92.06 93 VAL A CA 1
ATOM 694 C C . VAL A 1 93 ? 13.781 -3.363 -17.641 1 92.06 93 VAL A C 1
ATOM 696 O O . VAL A 1 93 ? 14.703 -2.73 -18.141 1 92.06 93 VAL A O 1
ATOM 699 N N . LEU A 1 94 ? 13.789 -3.717 -16.391 1 93.75 94 LEU A N 1
ATOM 700 C CA . LEU A 1 94 ? 14.836 -3.215 -15.5 1 93.75 94 LEU A CA 1
ATOM 701 C C . LEU A 1 94 ? 15.922 -4.266 -15.297 1 93.75 94 LEU A C 1
ATOM 703 O O . LEU A 1 94 ? 15.633 -5.461 -15.227 1 93.75 94 LEU A O 1
ATOM 707 N N . LYS A 1 95 ? 17.125 -3.793 -15.195 1 93.19 95 LYS A N 1
ATOM 708 C CA . LYS A 1 95 ? 18.25 -4.645 -14.805 1 93.19 95 LYS A CA 1
ATOM 709 C C . LYS A 1 95 ? 18.344 -4.77 -13.289 1 93.19 95 LYS A C 1
ATOM 711 O O . LYS A 1 95 ? 17.75 -3.973 -12.555 1 93.19 95 LYS A O 1
ATOM 716 N N . LYS A 1 96 ? 19.047 -5.738 -12.844 1 92 96 LYS A N 1
ATOM 717 C CA . LYS A 1 96 ? 19.109 -6.035 -11.414 1 92 96 LYS A CA 1
ATOM 718 C C . LYS A 1 96 ? 19.688 -4.863 -10.641 1 92 96 LYS A C 1
ATOM 720 O O . LYS A 1 96 ? 19.312 -4.625 -9.484 1 92 96 LYS A O 1
ATOM 725 N N . GLU A 1 97 ? 20.578 -4.086 -11.25 1 92.81 97 GLU A N 1
ATOM 726 C CA . GLU A 1 97 ? 21.25 -2.957 -10.602 1 92.81 97 GLU A CA 1
ATOM 727 C C . GLU A 1 97 ? 20.266 -1.805 -10.375 1 92.81 97 GLU A C 1
ATOM 729 O O . GLU A 1 97 ? 20.562 -0.886 -9.602 1 92.81 97 GLU A O 1
ATOM 734 N N . GLN A 1 98 ? 19.125 -1.9 -10.992 1 95.81 98 GLN A N 1
ATOM 735 C CA . GLN A 1 98 ? 18.172 -0.8 -10.953 1 95.81 98 GLN A CA 1
ATOM 736 C C . GLN A 1 98 ? 17.062 -1.071 -9.938 1 95.81 98 GLN A C 1
ATOM 738 O O . GLN A 1 98 ? 16.031 -0.404 -9.945 1 95.81 98 GLN A O 1
ATOM 743 N N . VAL A 1 99 ? 17.359 -2.027 -9.008 1 95.94 99 VAL A N 1
ATOM 744 C CA . VAL A 1 99 ? 16.344 -2.467 -8.055 1 95.94 99 VAL A CA 1
ATOM 745 C C . VAL A 1 99 ? 16 -1.322 -7.102 1 95.94 99 VAL A C 1
ATOM 747 O O . VAL A 1 99 ? 14.836 -1.146 -6.727 1 95.94 99 VAL A O 1
ATOM 750 N N . HIS A 1 100 ? 16.984 -0.506 -6.703 1 97.19 100 HIS A N 1
ATOM 751 C CA . HIS A 1 100 ? 16.734 0.614 -5.805 1 97.19 100 HIS A CA 1
ATOM 752 C C . HIS A 1 100 ? 15.742 1.599 -6.426 1 97.19 100 HIS A C 1
ATOM 754 O O . HIS A 1 100 ? 14.82 2.061 -5.754 1 97.19 100 HIS A O 1
ATOM 760 N N . GLY A 1 101 ? 15.914 1.849 -7.703 1 98 101 GLY A N 1
ATOM 761 C CA . GLY A 1 101 ? 15 2.74 -8.398 1 98 101 GLY A CA 1
ATOM 762 C C . GLY A 1 101 ? 13.562 2.258 -8.375 1 98 101 GLY A C 1
ATOM 763 O O . GLY A 1 101 ? 12.641 3.049 -8.156 1 98 101 GLY A O 1
ATOM 764 N N . LEU A 1 102 ? 13.398 1.013 -8.578 1 98.19 102 LEU A N 1
ATOM 765 C CA . LEU A 1 102 ? 12.062 0.42 -8.555 1 98.19 102 LEU A CA 1
ATOM 766 C C . LEU A 1 102 ? 11.43 0.565 -7.176 1 98.19 102 LEU A C 1
ATOM 768 O O . LEU A 1 102 ? 10.297 1.051 -7.059 1 98.19 102 LEU A O 1
ATOM 772 N N . ILE A 1 103 ? 12.172 0.178 -6.145 1 98.44 103 ILE A N 1
ATOM 773 C CA . ILE A 1 103 ? 11.641 0.13 -4.789 1 98.44 103 ILE A CA 1
ATOM 774 C C . ILE A 1 103 ? 11.297 1.54 -4.32 1 98.44 103 ILE A C 1
ATOM 776 O O . ILE A 1 103 ? 10.234 1.762 -3.727 1 98.44 103 ILE A O 1
ATOM 780 N N . TYR A 1 104 ? 12.102 2.508 -4.629 1 98.5 104 TYR A N 1
ATOM 781 C CA . TYR A 1 104 ? 11.852 3.887 -4.219 1 98.5 104 TYR A CA 1
ATOM 782 C C . TYR A 1 104 ? 10.719 4.496 -5.035 1 98.5 104 TYR A C 1
ATOM 784 O O . TYR A 1 104 ? 9.969 5.336 -4.531 1 98.5 104 TYR A O 1
ATOM 792 N N . THR A 1 105 ? 10.617 4.086 -6.305 1 98.81 105 THR A N 1
ATOM 793 C CA . THR A 1 105 ? 9.484 4.531 -7.109 1 98.81 105 THR A CA 1
ATOM 794 C C . THR A 1 105 ? 8.172 4.035 -6.516 1 98.81 105 THR A C 1
ATOM 796 O O . THR A 1 105 ? 7.227 4.812 -6.352 1 98.81 105 THR A O 1
ATOM 799 N N . VAL A 1 106 ? 8.164 2.787 -6.207 1 98.81 106 VAL A N 1
ATOM 800 C CA . VAL A 1 106 ? 6.969 2.191 -5.621 1 98.81 106 VAL A CA 1
ATOM 801 C C . VAL A 1 106 ? 6.648 2.877 -4.297 1 98.81 106 VAL A C 1
ATOM 803 O O . VAL A 1 106 ? 5.496 3.25 -4.047 1 98.81 106 VAL A O 1
ATOM 806 N N . PHE A 1 107 ? 7.613 3.049 -3.492 1 98.62 107 PHE A N 1
ATOM 807 C CA . PHE A 1 107 ? 7.43 3.699 -2.199 1 98.62 107 PHE A CA 1
ATOM 808 C C . PHE A 1 107 ? 6.852 5.098 -2.373 1 98.62 107 PHE A C 1
ATOM 810 O O . PHE A 1 107 ? 5.895 5.469 -1.691 1 98.62 107 PHE A O 1
ATOM 817 N N . GLY A 1 108 ? 7.477 5.867 -3.252 1 98.62 108 GLY A N 1
ATOM 818 C CA . GLY A 1 108 ? 7.031 7.23 -3.482 1 98.62 108 GLY A CA 1
ATOM 819 C C . GLY A 1 108 ? 5.578 7.316 -3.92 1 98.62 108 GLY A C 1
ATOM 820 O O . GLY A 1 108 ? 4.828 8.164 -3.432 1 98.62 108 GLY A O 1
ATOM 821 N N . VAL A 1 109 ? 5.203 6.441 -4.801 1 98.75 109 VAL A N 1
ATOM 822 C CA . VAL A 1 109 ? 3.844 6.441 -5.332 1 98.75 109 VAL A CA 1
ATOM 823 C C . VAL A 1 109 ? 2.857 6.062 -4.23 1 98.75 109 VAL A C 1
ATOM 825 O O . VAL A 1 109 ? 1.801 6.684 -4.094 1 98.75 109 VAL A O 1
ATOM 828 N N . ILE A 1 110 ? 3.176 5.086 -3.449 1 98.75 110 ILE A N 1
ATOM 829 C CA . ILE A 1 110 ? 2.287 4.633 -2.385 1 98.75 110 ILE A CA 1
ATOM 830 C C . ILE A 1 110 ? 2.191 5.703 -1.301 1 98.75 110 ILE A C 1
ATOM 832 O O . ILE A 1 110 ? 1.1 6.004 -0.81 1 98.75 110 ILE A O 1
ATOM 836 N N . TYR A 1 111 ? 3.32 6.293 -0.968 1 98.69 111 TYR A N 1
ATOM 837 C CA . TYR A 1 111 ? 3.385 7.34 0.043 1 98.69 111 TYR A CA 1
ATOM 838 C C . TYR A 1 111 ? 2.555 8.547 -0.372 1 98.69 111 TYR A C 1
ATOM 840 O O . TYR A 1 111 ? 1.651 8.969 0.355 1 98.69 111 TYR A O 1
ATOM 848 N N . LEU A 1 112 ? 2.801 9.031 -1.549 1 98.75 112 LEU A N 1
ATOM 849 C CA . LEU A 1 112 ? 2.104 10.211 -2.039 1 98.75 112 LEU A CA 1
ATOM 850 C C . LEU A 1 112 ? 0.668 9.875 -2.428 1 98.75 112 LEU A C 1
ATOM 852 O O . LEU A 1 112 ? -0.245 10.672 -2.193 1 98.75 112 LEU A O 1
ATOM 856 N N . GLY A 1 113 ? 0.47 8.75 -3.035 1 98.75 113 GLY A N 1
ATOM 857 C CA . GLY A 1 113 ? -0.854 8.344 -3.479 1 98.75 113 GLY A CA 1
ATOM 858 C C . GLY A 1 113 ? -1.83 8.148 -2.334 1 98.75 113 GLY A C 1
ATOM 859 O O . GLY A 1 113 ? -2.969 8.617 -2.395 1 98.75 113 GLY A O 1
ATOM 860 N N . ILE A 1 114 ? -1.396 7.41 -1.309 1 98.69 114 ILE A N 1
ATOM 861 C CA . ILE A 1 114 ? -2.246 7.195 -0.143 1 98.69 114 ILE A CA 1
ATOM 862 C C . ILE A 1 114 ? -2.537 8.531 0.536 1 98.69 114 ILE A C 1
ATOM 864 O O . ILE A 1 114 ? -3.68 8.812 0.905 1 98.69 114 ILE A O 1
ATOM 868 N N . GLY A 1 115 ? -1.529 9.328 0.689 1 98.56 115 GLY A N 1
ATOM 869 C CA . GLY A 1 115 ? -1.693 10.617 1.346 1 98.56 115 GLY A CA 1
ATOM 870 C C . GLY A 1 115 ? -2.629 11.547 0.603 1 98.56 115 GLY A C 1
ATOM 871 O O . GLY A 1 115 ? -3.691 11.906 1.115 1 98.56 115 GLY A O 1
ATOM 872 N N . PHE A 1 116 ? -2.281 11.867 -0.636 1 98.62 116 PHE A N 1
ATOM 873 C CA . PHE A 1 116 ? -3.064 12.812 -1.419 1 98.62 116 PHE A CA 1
ATOM 874 C C . PHE A 1 116 ? -4.41 12.219 -1.81 1 98.62 116 PHE A C 1
ATOM 876 O O . PHE A 1 116 ? -5.414 12.922 -1.883 1 98.62 116 PHE A O 1
ATOM 883 N N . GLY A 1 117 ? -4.426 10.938 -2.123 1 98.5 117 GLY A N 1
ATOM 884 C CA . GLY A 1 117 ? -5.699 10.289 -2.391 1 98.5 117 GLY A CA 1
ATOM 885 C C . GLY A 1 117 ? -6.668 10.375 -1.228 1 98.5 117 GLY A C 1
ATOM 886 O O . GLY A 1 117 ? -7.863 10.617 -1.423 1 98.5 117 GLY A O 1
ATOM 887 N N . SER A 1 118 ? -6.168 10.141 -0.053 1 98.31 118 SER A N 1
ATOM 888 C CA . SER A 1 118 ? -7.008 10.234 1.137 1 98.31 118 SER A CA 1
ATOM 889 C C . SER A 1 118 ? -7.527 11.656 1.332 1 98.31 118 SER A C 1
ATOM 891 O O . SER A 1 118 ? -8.664 11.852 1.773 1 98.31 118 SER A O 1
ATOM 893 N N . LEU A 1 119 ? -6.656 12.586 1.046 1 97.12 119 LEU A N 1
ATOM 894 C CA . LEU A 1 119 ? -7.078 13.977 1.14 1 97.12 119 LEU A CA 1
ATOM 895 C C . LEU A 1 119 ? -8.258 14.25 0.212 1 97.12 119 LEU A C 1
ATOM 897 O O . LEU A 1 119 ? -9.266 14.828 0.632 1 97.12 119 LEU A O 1
ATOM 901 N N . ALA A 1 120 ? -8.141 13.812 -1.009 1 97.06 120 ALA A N 1
ATOM 902 C CA . ALA A 1 120 ? -9.227 13.969 -1.971 1 97.06 120 ALA A CA 1
ATOM 903 C C . ALA A 1 120 ? -10.461 13.195 -1.526 1 97.06 120 ALA A C 1
ATOM 905 O O . ALA A 1 120 ? -11.594 13.672 -1.681 1 97.06 120 ALA A O 1
ATOM 906 N N . PHE A 1 121 ? -10.258 12.078 -0.961 1 96.94 121 PHE A N 1
ATOM 907 C CA . PHE A 1 121 ? -11.344 11.195 -0.551 1 96.94 121 PHE A CA 1
ATOM 908 C C . PHE A 1 121 ? -12.148 11.812 0.579 1 96.94 121 PHE A C 1
ATOM 910 O O . PHE A 1 121 ? -13.367 11.633 0.65 1 96.94 121 PHE A O 1
ATOM 917 N N . LEU A 1 122 ? -11.539 12.547 1.448 1 95.5 122 LEU A N 1
ATOM 918 C CA . LEU A 1 122 ? -12.211 13.141 2.604 1 95.5 122 LEU A CA 1
ATOM 919 C C . LEU A 1 122 ? -13.344 14.062 2.164 1 95.5 122 LEU A C 1
ATOM 921 O O . LEU A 1 122 ? -14.305 14.273 2.908 1 95.5 122 LEU A O 1
ATOM 925 N N . ARG A 1 123 ? -13.25 14.492 0.973 1 93.44 123 ARG A N 1
ATOM 926 C CA . ARG A 1 123 ? -14.281 15.391 0.468 1 93.44 123 ARG A CA 1
ATOM 927 C C . ARG A 1 123 ? -15.594 14.648 0.229 1 93.44 123 ARG A C 1
ATOM 929 O O . ARG A 1 123 ? -16.656 15.266 0.13 1 93.44 123 ARG A O 1
ATOM 936 N N . GLY A 1 124 ? -15.609 13.281 0.12 1 85.38 124 GLY A N 1
ATOM 937 C CA . GLY A 1 124 ? -16.797 12.469 -0.09 1 85.38 124 GLY A CA 1
ATOM 938 C C . GLY A 1 124 ? -17.719 12.445 1.112 1 85.38 124 GLY A C 1
ATOM 939 O O . GLY A 1 124 ? -18.688 11.672 1.146 1 85.38 124 GLY A O 1
ATOM 940 N N . GLY A 1 125 ? -17.578 13.273 2.189 1 76.19 125 GLY A N 1
ATOM 941 C CA . GLY A 1 125 ? -18.297 13.633 3.402 1 76.19 125 GLY A CA 1
ATOM 942 C C . GLY A 1 125 ? -19.359 12.625 3.789 1 76.19 125 GLY A C 1
ATOM 943 O O . GLY A 1 125 ? -19.125 11.758 4.629 1 76.19 125 GLY A O 1
ATOM 944 N N . ASN A 1 126 ? -20.547 12.508 2.963 1 74.62 126 ASN A N 1
ATOM 945 C CA . ASN A 1 126 ? -21.719 11.719 3.326 1 74.62 126 ASN A CA 1
ATOM 946 C C . ASN A 1 126 ? -21.391 10.227 3.377 1 74.62 126 ASN A C 1
ATOM 948 O O . ASN A 1 126 ? -21.953 9.492 4.184 1 74.62 126 ASN A O 1
ATOM 952 N N . GLU A 1 127 ? -20.453 9.906 2.646 1 77.94 127 GLU A N 1
ATOM 953 C CA . GLU A 1 127 ? -20.062 8.5 2.607 1 77.94 127 GLU A CA 1
ATOM 954 C C . GLU A 1 127 ? -19.281 8.102 3.855 1 77.94 127 GLU A C 1
ATOM 956 O O . GLU A 1 127 ? -19.234 6.926 4.223 1 77.94 127 GLU A O 1
ATOM 961 N N . LEU A 1 128 ? -18.734 9.039 4.445 1 84.06 128 LEU A N 1
ATOM 962 C CA . LEU A 1 128 ? -17.859 8.742 5.578 1 84.06 128 LEU A CA 1
ATOM 963 C C . LEU A 1 128 ? -18.578 9.016 6.898 1 84.06 128 LEU A C 1
ATOM 965 O O . LEU A 1 128 ? -18.312 8.352 7.902 1 84.06 128 LEU A O 1
ATOM 969 N N . LEU A 1 129 ? -19.297 10.016 7.086 1 82.38 129 LEU A N 1
ATOM 970 C CA . LEU A 1 129 ? -19.938 10.398 8.344 1 82.38 129 LEU A CA 1
ATOM 971 C C . LEU A 1 129 ? -21.312 9.75 8.477 1 82.38 129 LEU A C 1
ATOM 973 O O . LEU A 1 129 ? -21.812 9.578 9.586 1 82.38 129 LEU A O 1
ATOM 977 N N . GLY A 1 130 ? -21.672 9.062 7.684 1 65.62 130 GLY A N 1
ATOM 978 C CA . GLY A 1 130 ? -23.047 8.594 7.793 1 65.62 130 GLY A CA 1
ATOM 979 C C . GLY A 1 130 ? -24.047 9.727 7.934 1 65.62 130 GLY A C 1
ATOM 980 O O . GLY A 1 130 ? -23.672 10.898 7.945 1 65.62 130 GLY A O 1
ATOM 981 N N . MET A 1 131 ? -25.359 9.602 8 1 55.59 131 MET A N 1
ATOM 982 C CA . MET A 1 131 ? -26.5 10.516 7.996 1 55.59 131 MET A CA 1
ATOM 983 C C . MET A 1 131 ? -26.438 11.453 9.203 1 55.59 131 MET A C 1
ATOM 985 O O . MET A 1 131 ? -27.266 12.367 9.32 1 55.59 131 MET A O 1
ATOM 989 N N . GLY A 1 132 ? -25.391 11.523 9.922 1 57.31 132 GLY A N 1
ATOM 990 C CA . GLY A 1 132 ? -25.641 12.406 11.055 1 57.31 132 GLY A CA 1
ATOM 991 C C . GLY A 1 132 ? -25.562 13.875 10.688 1 57.31 132 GLY A C 1
ATOM 992 O O . GLY A 1 132 ? -25.078 14.234 9.625 1 57.31 132 GLY A O 1
ATOM 993 N N . SER A 1 133 ? -26.266 14.758 11.398 1 63.72 133 SER A N 1
ATOM 994 C CA . SER A 1 133 ? -26.625 16.141 11.086 1 63.72 133 SER A CA 1
ATOM 995 C C . SER A 1 133 ? -25.453 17.078 11.32 1 63.72 133 SER A C 1
ATOM 997 O O . SER A 1 133 ? -24.891 17.109 12.414 1 63.72 133 SER A O 1
ATOM 999 N N . ILE A 1 134 ? -24.641 17.406 10.297 1 72.44 134 ILE A N 1
ATOM 1000 C CA . ILE A 1 134 ? -23.766 18.562 10.375 1 72.44 134 ILE A CA 1
ATOM 1001 C C . ILE A 1 134 ? -24.375 19.734 9.617 1 72.44 134 ILE A C 1
ATOM 1003 O O . ILE A 1 134 ? -25.094 19.531 8.625 1 72.44 134 ILE A O 1
ATOM 1007 N N . THR A 1 135 ? -24.125 20.969 10.133 1 77.75 135 THR A N 1
ATOM 1008 C CA . THR A 1 135 ? -24.766 22.172 9.633 1 77.75 135 THR A CA 1
ATOM 1009 C C . THR A 1 135 ? -24.109 22.625 8.336 1 77.75 135 THR A C 1
ATOM 1011 O O . THR A 1 135 ? -24.609 23.547 7.668 1 77.75 135 THR A O 1
ATOM 1014 N N . VAL A 1 136 ? -22.969 22 7.988 1 81.31 136 VAL A N 1
ATOM 1015 C CA . VAL A 1 136 ? -22.25 22.375 6.777 1 81.31 136 VAL A CA 1
ATOM 1016 C C . VAL A 1 136 ? -22.094 21.156 5.867 1 81.31 136 VAL A C 1
ATOM 1018 O O . VAL A 1 136 ? -22.547 20.062 6.207 1 81.31 136 VAL A O 1
ATOM 1021 N N . THR A 1 137 ? -21.562 21.422 4.699 1 85.38 137 THR A N 1
ATOM 1022 C CA . THR A 1 137 ? -21.297 20.312 3.799 1 85.38 137 THR A CA 1
ATOM 1023 C C . THR A 1 137 ? -20.297 19.328 4.414 1 85.38 137 THR A C 1
ATOM 1025 O O . THR A 1 137 ? -19.156 19.703 4.68 1 85.38 137 THR A O 1
ATOM 1028 N N . PRO A 1 138 ? -20.703 18.188 4.602 1 88.31 138 PRO A N 1
ATOM 1029 C CA . PRO A 1 138 ? -19.875 17.25 5.375 1 88.31 138 PRO A CA 1
ATOM 1030 C C . PRO A 1 138 ? -18.484 17.078 4.793 1 88.31 138 PRO A C 1
ATOM 1032 O O . PRO A 1 138 ? -17.484 17.094 5.535 1 88.31 138 PRO A O 1
ATOM 1035 N N . GLY A 1 139 ? -18.422 16.906 3.5 1 91.25 139 GLY A N 1
ATOM 1036 C CA . GLY A 1 139 ? -17.125 16.719 2.873 1 91.25 139 GLY A CA 1
ATOM 1037 C C . GLY A 1 139 ? -16.219 17.922 3.021 1 91.25 139 GLY A C 1
ATOM 1038 O O . GLY A 1 139 ? -15.016 17.766 3.283 1 91.25 139 GLY A O 1
ATOM 1039 N N . ALA A 1 140 ? -16.781 19.062 2.84 1 91.81 140 ALA A N 1
ATOM 1040 C CA . ALA A 1 140 ? -16.016 20.297 3.01 1 91.81 140 ALA A CA 1
ATOM 1041 C C . ALA A 1 140 ? -15.508 20.422 4.445 1 91.81 140 ALA A C 1
ATOM 1043 O O . ALA A 1 140 ? -14.383 20.859 4.676 1 91.81 140 ALA A O 1
ATOM 1044 N N . PHE A 1 141 ? -16.312 20.031 5.32 1 92.56 141 PHE A N 1
ATOM 1045 C CA . PHE A 1 141 ? -15.961 20.094 6.734 1 92.56 141 PHE A CA 1
ATOM 1046 C C . PHE A 1 141 ? -14.789 19.172 7.039 1 92.56 141 PHE A C 1
ATOM 1048 O O . PHE A 1 141 ? -13.828 19.578 7.691 1 92.56 141 PHE A O 1
ATOM 1055 N N . LEU A 1 142 ? -14.852 17.938 6.535 1 94 142 LEU A N 1
ATOM 1056 C CA . LEU A 1 142 ? -13.852 16.938 6.875 1 94 142 LEU A CA 1
ATOM 1057 C C . LEU A 1 142 ? -12.477 17.344 6.352 1 94 142 LEU A C 1
ATOM 1059 O O . LEU A 1 142 ? -11.484 17.25 7.074 1 94 142 LEU A O 1
ATOM 1063 N N . ILE A 1 143 ? -12.422 17.719 5.141 1 94.75 143 ILE A N 1
ATOM 1064 C CA . ILE A 1 143 ? -11.141 18.141 4.574 1 94.75 143 ILE A CA 1
ATOM 1065 C C . ILE A 1 143 ? -10.633 19.375 5.309 1 94.75 143 ILE A C 1
ATOM 1067 O O . ILE A 1 143 ? -9.438 19.484 5.586 1 94.75 143 ILE A O 1
ATOM 1071 N N . SER A 1 144 ? -11.531 20.359 5.598 1 93.56 144 SER A N 1
ATOM 1072 C CA . SER A 1 144 ? -11.141 21.562 6.32 1 93.56 144 SER A CA 1
ATOM 1073 C C . SER A 1 144 ? -10.641 21.234 7.723 1 93.56 144 SER A C 1
ATOM 1075 O O . SER A 1 144 ? -9.695 21.844 8.219 1 93.56 144 SER A O 1
ATOM 1077 N N . PHE A 1 145 ? -11.297 20.297 8.305 1 94.5 145 PHE A N 1
ATOM 1078 C CA . PHE A 1 145 ? -10.891 19.812 9.625 1 94.5 145 PHE A CA 1
ATOM 1079 C C . PHE A 1 145 ? -9.438 19.359 9.602 1 94.5 145 PHE A C 1
ATOM 1081 O O . PHE A 1 145 ? -8.648 19.719 10.469 1 94.5 145 PHE A O 1
ATOM 1088 N N . ALA A 1 146 ? -9.102 18.562 8.609 1 95.81 146 ALA A N 1
ATOM 1089 C CA . ALA A 1 146 ? -7.742 18.047 8.461 1 95.81 146 ALA A CA 1
ATOM 1090 C C . ALA A 1 146 ? -6.754 19.172 8.18 1 95.81 146 ALA A C 1
ATOM 1092 O O . ALA A 1 146 ? -5.668 19.219 8.758 1 95.81 146 ALA A O 1
ATOM 1093 N N . LEU A 1 147 ? -7.156 20.078 7.328 1 95.94 147 LEU A N 1
ATOM 1094 C CA . LEU A 1 147 ? -6.297 21.188 6.941 1 95.94 147 LEU A CA 1
ATOM 1095 C C . LEU A 1 147 ? -6.059 22.141 8.117 1 95.94 147 LEU A C 1
ATOM 1097 O O . LEU A 1 147 ? -4.914 22.375 8.5 1 95.94 147 LEU A O 1
ATOM 1101 N N . ILE A 1 148 ? -7.137 22.562 8.695 1 94.75 148 ILE A N 1
ATOM 1102 C CA . ILE A 1 148 ? -7.055 23.531 9.789 1 94.75 148 ILE A CA 1
ATOM 1103 C C . ILE A 1 148 ? -6.359 22.891 10.992 1 94.75 148 ILE A C 1
ATOM 1105 O O . ILE A 1 148 ? -5.531 23.531 11.641 1 94.75 148 ILE A O 1
ATOM 1109 N N . GLY A 1 149 ? -6.734 21.656 11.25 1 96.62 149 GLY A N 1
ATOM 1110 C CA . GLY A 1 149 ? -6.055 20.969 12.328 1 96.62 149 GLY A CA 1
ATOM 1111 C C . GLY A 1 149 ? -4.555 20.875 12.133 1 96.62 149 GLY A C 1
ATOM 1112 O O . GLY A 1 149 ? -3.785 21.078 13.07 1 96.62 149 GLY A O 1
ATOM 1113 N N . THR A 1 150 ? -4.164 20.562 10.969 1 96.31 150 THR A N 1
ATOM 1114 C CA . THR A 1 150 ? -2.746 20.453 10.648 1 96.31 150 THR A CA 1
ATOM 1115 C C . THR A 1 150 ? -2.045 21.797 10.797 1 96.31 150 THR A C 1
ATOM 1117 O O . THR A 1 150 ? -0.954 21.875 11.359 1 96.31 150 THR A O 1
ATOM 1120 N N . TRP A 1 151 ? -2.666 22.859 10.266 1 93.88 151 TRP A N 1
ATOM 1121 C CA . TRP A 1 151 ? -2.107 24.203 10.391 1 93.88 151 TRP A CA 1
ATOM 1122 C C . TRP A 1 151 ? -2 24.609 11.859 1 93.88 151 TRP A C 1
ATOM 1124 O O . TRP A 1 151 ? -1.035 25.266 12.25 1 93.88 151 TRP A O 1
ATOM 1134 N N . ALA A 1 152 ? -2.979 24.219 12.57 1 95.06 152 ALA A N 1
ATOM 1135 C CA . ALA A 1 152 ? -2.973 24.516 14 1 95.06 152 ALA A CA 1
ATOM 1136 C C . ALA A 1 152 ? -1.821 23.797 14.695 1 95.06 152 ALA A C 1
ATOM 1138 O O . ALA A 1 152 ? -1.163 24.359 15.57 1 95.06 152 ALA A O 1
ATOM 1139 N N . SER A 1 153 ? -1.663 22.562 14.352 1 95.81 153 SER A N 1
ATOM 1140 C CA . SER A 1 153 ? -0.595 21.766 14.953 1 95.81 153 SER A CA 1
ATOM 1141 C C . SER A 1 153 ? 0.757 22.453 14.797 1 95.81 153 SER A C 1
ATOM 1143 O O . SER A 1 153 ? 1.507 22.578 15.766 1 95.81 153 SER A O 1
ATOM 1145 N N . ASP A 1 154 ? 1.011 22.922 13.633 1 92.19 154 ASP A N 1
ATOM 1146 C CA . ASP A 1 154 ? 2.277 23.594 13.359 1 92.19 154 ASP A CA 1
ATOM 1147 C C . ASP A 1 154 ? 2.357 24.922 14.086 1 92.19 154 ASP A C 1
ATOM 1149 O O . ASP A 1 154 ? 3.398 25.281 14.648 1 92.19 154 ASP A O 1
ATOM 1153 N N . SER A 1 155 ? 1.31 25.719 14.023 1 91.88 155 SER A N 1
ATOM 1154 C CA . SER A 1 155 ? 1.278 27.047 14.617 1 91.88 155 SER A CA 1
ATOM 1155 C C . SER A 1 155 ? 1.437 26.984 16.125 1 91.88 155 SER A C 1
ATOM 1157 O O . SER A 1 155 ? 2.27 27.688 16.703 1 91.88 155 SER A O 1
ATOM 1159 N N . PHE A 1 156 ? 0.649 26.156 16.75 1 94.19 156 PHE A N 1
ATOM 1160 C CA . PHE A 1 156 ? 0.696 26.062 18.203 1 94.19 156 PHE A CA 1
ATOM 1161 C C . PHE A 1 156 ? 2.016 25.453 18.672 1 94.19 156 PHE A C 1
ATOM 1163 O O . PHE A 1 156 ? 2.533 25.797 19.734 1 94.19 156 PHE A O 1
ATOM 1170 N N . ALA A 1 157 ? 2.486 24.531 17.875 1 92.81 157 ALA A N 1
ATOM 1171 C CA . ALA A 1 157 ? 3.801 23.984 18.203 1 92.81 157 ALA A CA 1
ATOM 1172 C C . ALA A 1 157 ? 4.875 25.062 18.156 1 92.81 157 ALA A C 1
ATOM 1174 O O . ALA A 1 157 ? 5.773 25.094 19 1 92.81 157 ALA A O 1
ATOM 1175 N N . TYR A 1 158 ? 4.75 25.906 17.172 1 89.44 158 TYR A N 1
ATOM 1176 C CA . TYR A 1 158 ? 5.707 27 17.031 1 89.44 158 TYR A CA 1
ATOM 1177 C C . TYR A 1 158 ? 5.641 27.953 18.219 1 89.44 158 TYR A C 1
ATOM 1179 O O . TYR A 1 158 ? 6.672 28.281 18.812 1 89.44 158 TYR A O 1
ATOM 1187 N N . PHE A 1 159 ? 4.5 28.328 18.578 1 92.56 159 PHE A N 1
ATOM 1188 C CA . PHE A 1 159 ? 4.324 29.281 19.656 1 92.56 159 PHE A CA 1
ATOM 1189 C C . PHE A 1 159 ? 4.734 28.688 21 1 92.56 159 PHE A C 1
ATOM 1191 O O . PHE A 1 159 ? 5.457 29.312 21.781 1 92.56 159 PHE A O 1
ATOM 1198 N N . ALA A 1 160 ? 4.301 27.5 21.25 1 93.06 160 ALA A N 1
ATOM 1199 C CA . ALA A 1 160 ? 4.648 26.828 22.5 1 93.06 160 ALA A CA 1
ATOM 1200 C C . ALA A 1 160 ? 6.141 26.5 22.547 1 93.06 160 ALA A C 1
ATOM 1202 O O . ALA A 1 160 ? 6.77 26.625 23.609 1 93.06 160 ALA A O 1
ATOM 1203 N N . GLY A 1 161 ? 6.629 26.094 21.5 1 90.88 161 GLY A N 1
ATOM 1204 C CA . GLY A 1 161 ? 8.055 25.812 21.422 1 90.88 161 GLY A CA 1
ATOM 1205 C C . GLY A 1 161 ? 8.922 27.031 21.656 1 90.88 161 GLY A C 1
ATOM 1206 O O . GLY A 1 161 ? 9.922 26.969 22.359 1 90.88 161 GLY A O 1
ATOM 1207 N N . LYS A 1 162 ? 8.562 28.094 21.094 1 90.62 162 LYS A N 1
ATOM 1208 C CA . LYS A 1 162 ? 9.305 29.328 21.25 1 90.62 162 LYS A CA 1
ATOM 1209 C C . LYS A 1 162 ? 9.227 29.844 22.688 1 90.62 162 LYS A C 1
ATOM 1211 O O . LYS A 1 162 ? 10.211 30.359 23.219 1 90.62 162 LYS A O 1
ATOM 1216 N N . ARG A 1 163 ? 8.18 29.688 23.219 1 92.19 163 ARG A N 1
ATOM 1217 C CA . ARG A 1 163 ? 7.941 30.234 24.547 1 92.19 163 ARG A CA 1
ATOM 1218 C C . ARG A 1 163 ? 8.492 29.312 25.64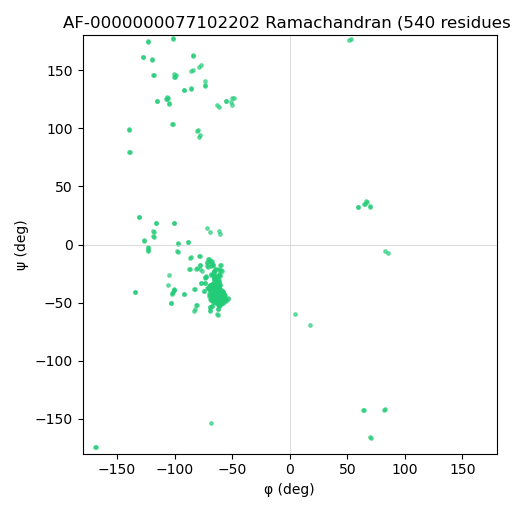1 1 92.19 163 ARG A C 1
ATOM 1220 O O . ARG A 1 163 ? 9.062 29.781 26.625 1 92.19 163 ARG A O 1
ATOM 1227 N N . PHE A 1 164 ? 8.352 28.016 25.438 1 91.5 164 PHE A N 1
ATOM 1228 C CA . PHE A 1 164 ? 8.625 27.109 26.547 1 91.5 164 PHE A CA 1
ATOM 1229 C C . PHE A 1 164 ? 9.688 26.094 26.156 1 91.5 164 PHE A C 1
ATOM 1231 O O . PHE A 1 164 ? 10.086 25.266 26.984 1 91.5 164 PHE A O 1
ATOM 1238 N N . GLY A 1 165 ? 10.094 26.109 24.938 1 88.38 165 GLY A N 1
ATOM 1239 C CA . GLY A 1 165 ? 10.969 25.078 24.406 1 88.38 165 GLY A CA 1
ATOM 1240 C C . GLY A 1 165 ? 12.25 24.906 25.219 1 88.38 165 GLY A C 1
ATOM 1241 O O . GLY A 1 165 ? 12.961 25.891 25.453 1 88.38 165 GLY A O 1
ATOM 1242 N N . LYS A 1 166 ? 12.57 23.688 25.75 1 87.88 166 LYS A N 1
A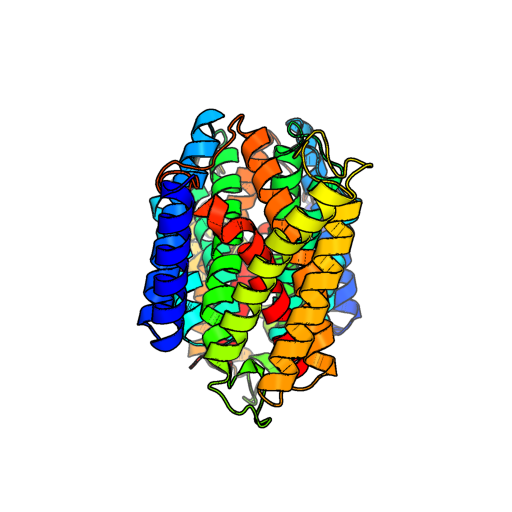TOM 1243 C CA . LYS A 1 166 ? 13.781 23.375 26.484 1 87.88 166 LYS A CA 1
ATOM 1244 C C . LYS A 1 166 ? 14.398 22.047 26.016 1 87.88 166 LYS A C 1
ATOM 1246 O O . LYS A 1 166 ? 15.617 21.938 25.922 1 87.88 166 LYS A O 1
ATOM 1251 N N . HIS A 1 167 ? 13.594 21.062 25.766 1 88.56 167 HIS A N 1
ATOM 1252 C CA . HIS A 1 167 ? 14.039 19.719 25.406 1 88.56 167 HIS A CA 1
ATOM 1253 C C . HIS A 1 167 ? 13.836 19.453 23.922 1 88.56 167 HIS A C 1
ATOM 1255 O O . HIS A 1 167 ? 12.695 19.453 23.438 1 88.56 167 HIS A O 1
ATOM 1261 N N . ARG A 1 168 ? 14.969 19.141 23.25 1 86.75 168 ARG A N 1
ATOM 1262 C CA . ARG A 1 168 ? 14.906 18.875 21.812 1 86.75 168 ARG A CA 1
ATOM 1263 C C . ARG A 1 168 ? 14.266 17.516 21.547 1 86.75 168 ARG A C 1
ATOM 1265 O O . ARG A 1 168 ? 14.5 16.547 22.266 1 86.75 168 ARG A O 1
ATOM 1272 N N . MET A 1 169 ? 13.367 17.391 20.547 1 83.12 169 MET A N 1
ATOM 1273 C CA . MET A 1 169 ? 12.625 16.172 20.219 1 83.12 169 MET A CA 1
ATOM 1274 C C . MET A 1 169 ? 13.453 15.25 19.344 1 83.12 169 MET A C 1
ATOM 1276 O O . MET A 1 169 ? 13.586 14.062 19.641 1 83.12 169 MET A O 1
ATOM 1280 N N . ALA A 1 170 ? 13.922 15.664 18.219 1 78.81 170 ALA A N 1
ATOM 1281 C CA . ALA A 1 170 ? 14.734 14.914 17.266 1 78.81 170 ALA A CA 1
ATOM 1282 C C . ALA A 1 170 ? 15.859 15.773 16.703 1 78.81 170 ALA A C 1
ATOM 1284 O O . ALA A 1 170 ? 15.82 16.156 15.523 1 78.81 170 ALA A O 1
ATOM 1285 N N . PRO A 1 171 ? 16.922 15.969 17.391 1 79.81 171 PRO A N 1
ATOM 1286 C CA . PRO A 1 171 ? 17.953 16.938 16.984 1 79.81 171 PRO A CA 1
ATOM 1287 C C . PRO A 1 171 ? 18.672 16.547 15.703 1 79.81 171 PRO A C 1
ATOM 1289 O O . PRO A 1 171 ? 19.141 17.422 14.961 1 79.81 171 PRO A O 1
ATOM 1292 N N . HIS A 1 172 ? 18.703 15.281 15.414 1 80.5 172 HIS A N 1
ATOM 1293 C CA . HIS A 1 172 ? 19.422 14.828 14.227 1 80.5 172 HIS A CA 1
ATOM 1294 C C . HIS A 1 172 ? 18.578 15.016 12.969 1 80.5 172 HIS A C 1
ATOM 1296 O O . HIS A 1 172 ? 19.109 15.023 11.859 1 80.5 172 HIS A O 1
ATOM 1302 N N . ILE A 1 173 ? 17.312 15.125 13.141 1 83.12 173 ILE A N 1
ATOM 1303 C CA . ILE A 1 173 ? 16.406 15.281 12.016 1 83.12 173 ILE A CA 1
ATOM 1304 C C . ILE A 1 173 ? 15.953 16.734 11.914 1 83.12 173 ILE A C 1
ATOM 1306 O O . ILE A 1 173 ? 16.047 17.344 10.852 1 83.12 173 ILE A O 1
ATOM 1310 N N . SER A 1 174 ? 15.492 17.281 13.031 1 84.62 174 SER A N 1
ATOM 1311 C CA . SER A 1 174 ? 15.016 18.656 13.125 1 84.62 174 SER A CA 1
ATOM 1312 C C . SER A 1 174 ? 15.484 19.312 14.43 1 84.62 174 SER A C 1
ATOM 1314 O O . SER A 1 174 ? 14.805 19.219 15.453 1 84.62 174 SER A O 1
ATOM 1316 N N . PRO A 1 175 ? 16.453 20.016 14.328 1 81.06 175 PRO A N 1
ATOM 1317 C CA . PRO A 1 175 ? 17.078 20.547 15.539 1 81.06 175 PRO A CA 1
ATOM 1318 C C . PRO A 1 175 ? 16.219 21.578 16.266 1 81.06 175 PRO A C 1
ATOM 1320 O O . PRO A 1 175 ? 16.406 21.828 17.453 1 81.06 175 PRO A O 1
ATOM 1323 N N . ASN A 1 176 ? 15.273 22.125 15.656 1 81.06 176 ASN A N 1
ATOM 1324 C CA . ASN A 1 176 ? 14.531 23.234 16.25 1 81.06 176 ASN A CA 1
ATOM 1325 C C . ASN A 1 176 ? 13.242 22.75 16.906 1 81.06 176 ASN A C 1
ATOM 1327 O O . ASN A 1 176 ? 12.586 23.516 17.625 1 81.06 176 ASN A O 1
ATOM 1331 N N . LYS A 1 177 ? 12.875 21.547 16.781 1 87.69 177 LYS A N 1
ATOM 1332 C CA . LYS A 1 177 ? 11.633 21.047 17.375 1 87.69 177 LYS A CA 1
ATOM 1333 C C . LYS A 1 177 ? 11.852 20.625 18.812 1 87.69 177 LYS A C 1
ATOM 1335 O O . LYS A 1 177 ? 12.859 19.984 19.141 1 87.69 177 LYS A O 1
ATOM 1340 N N . THR A 1 178 ? 10.93 21.047 19.641 1 90.06 178 THR A N 1
ATOM 1341 C CA . THR A 1 178 ? 11.055 20.766 21.062 1 90.06 178 THR A CA 1
ATOM 1342 C C . THR A 1 178 ? 9.867 19.938 21.562 1 90.06 178 THR A C 1
ATOM 1344 O O . THR A 1 178 ? 8.812 19.922 20.922 1 90.06 178 THR A O 1
ATOM 1347 N N . MET A 1 179 ? 10.07 19.266 22.688 1 91.38 179 MET A N 1
ATOM 1348 C CA . MET A 1 179 ? 8.992 18.484 23.312 1 91.38 179 MET A CA 1
ATOM 1349 C C . MET A 1 179 ? 7.867 19.406 23.781 1 91.38 179 MET A C 1
ATOM 1351 O O . MET A 1 179 ? 6.691 19.047 23.672 1 91.38 179 MET A O 1
ATOM 1355 N N . GLU A 1 180 ? 8.234 20.531 24.328 1 93.75 180 GLU A N 1
ATOM 1356 C CA . GLU A 1 180 ? 7.238 21.516 24.75 1 93.75 180 GLU A CA 1
ATOM 1357 C C . GLU A 1 180 ? 6.406 22 23.562 1 93.75 180 GLU A C 1
ATOM 1359 O O . GLU A 1 180 ? 5.191 22.188 23.688 1 93.75 180 GLU A O 1
ATOM 1364 N N . GLY A 1 181 ? 7.008 22.219 22.516 1 93.12 181 GLY A N 1
ATOM 1365 C CA . GLY A 1 181 ? 6.297 22.562 21.297 1 93.12 181 GLY A CA 1
ATOM 1366 C C . GLY A 1 181 ? 5.336 21.484 20.844 1 93.12 181 GLY A C 1
ATOM 1367 O O . GLY A 1 181 ? 4.211 21.781 20.438 1 93.12 181 GLY A O 1
ATOM 1368 N N . LEU A 1 182 ? 5.848 20.281 20.938 1 93.38 182 LEU A N 1
ATOM 1369 C CA . LEU A 1 182 ? 5.023 19.156 20.531 1 93.38 182 LEU A CA 1
ATOM 1370 C C . LEU A 1 182 ? 3.754 19.078 21.375 1 93.38 182 LEU A C 1
ATOM 1372 O O . LEU A 1 182 ? 2.648 18.984 20.844 1 93.38 182 LEU A O 1
ATOM 1376 N N . PHE A 1 183 ? 3.889 19.141 22.641 1 95.19 183 PHE A N 1
ATOM 1377 C CA . PHE A 1 183 ? 2.744 19.016 23.547 1 95.19 183 PHE A CA 1
ATOM 1378 C C . PHE A 1 183 ? 1.838 20.234 23.438 1 95.19 183 PHE A C 1
ATOM 1380 O O . PHE A 1 183 ? 0.614 20.109 23.516 1 95.19 183 PHE A O 1
ATOM 1387 N N . GLY A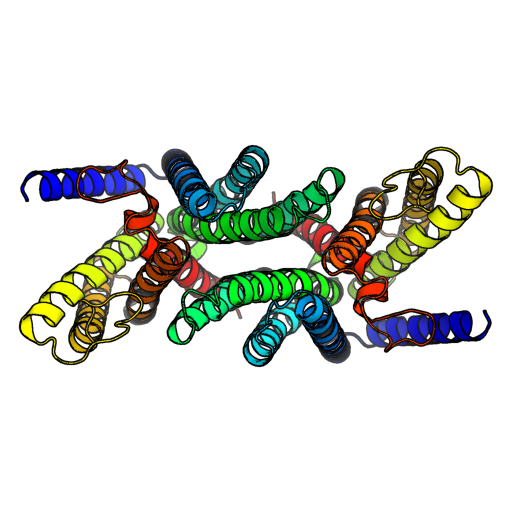 1 184 ? 2.453 21.406 23.312 1 95.31 184 GLY A N 1
ATOM 1388 C CA . GLY A 1 184 ? 1.663 22.594 23.062 1 95.31 184 GLY A CA 1
ATOM 1389 C C . GLY A 1 184 ? 0.891 22.531 21.75 1 95.31 184 GLY A C 1
ATOM 1390 O O . GLY A 1 184 ? -0.267 22.953 21.688 1 95.31 184 GLY A O 1
ATOM 1391 N N . GLY A 1 185 ? 1.541 22.062 20.734 1 95.88 185 GLY A N 1
ATOM 1392 C CA . GLY A 1 185 ? 0.877 21.844 19.469 1 95.88 185 GLY A CA 1
ATOM 1393 C C . GLY A 1 185 ? -0.275 20.859 19.547 1 95.88 185 GLY A C 1
ATOM 1394 O O . GLY A 1 185 ? -1.343 21.094 18.984 1 95.88 185 GLY A O 1
ATOM 1395 N N . MET A 1 186 ? -0.058 19.812 20.266 1 97.31 186 MET A N 1
ATOM 1396 C CA . MET A 1 186 ? -1.086 18.797 20.422 1 97.31 186 MET A CA 1
ATOM 1397 C C . MET A 1 186 ? -2.305 19.344 21.156 1 97.31 186 MET A C 1
ATOM 1399 O O . MET A 1 186 ? -3.438 19.172 20.688 1 97.31 186 MET A O 1
ATOM 1403 N N . ALA A 1 187 ? -2.018 19.984 22.266 1 97.5 187 ALA A N 1
ATOM 1404 C CA . ALA A 1 187 ? -3.109 20.562 23.047 1 97.5 187 ALA A CA 1
ATOM 1405 C C . ALA A 1 187 ? -3.889 21.594 22.219 1 97.5 187 ALA A C 1
ATOM 1407 O O . ALA A 1 187 ? -5.121 21.562 22.188 1 97.5 187 ALA A O 1
ATOM 1408 N N . GLY A 1 188 ? -3.156 22.516 21.609 1 97.56 188 GLY A N 1
ATOM 1409 C CA . GLY A 1 188 ? -3.797 23.516 20.781 1 97.56 188 GLY A CA 1
ATOM 1410 C C . GLY A 1 188 ? -4.617 22.938 19.656 1 97.56 188 GLY A C 1
ATOM 1411 O O . GLY A 1 188 ? -5.711 23.422 19.359 1 97.56 188 GLY A O 1
ATOM 1412 N N . THR A 1 189 ? -4.117 21.891 19.016 1 97.94 189 THR A N 1
ATOM 1413 C CA . THR A 1 189 ? -4.801 21.234 17.906 1 97.94 189 THR A CA 1
ATOM 1414 C C . THR A 1 189 ? -6.094 20.578 18.391 1 97.94 189 THR A C 1
ATOM 1416 O O . THR A 1 189 ? -7.148 20.75 17.766 1 97.94 189 THR A O 1
ATOM 1419 N N . ILE A 1 190 ? -6.035 19.859 19.469 1 98.25 190 ILE A N 1
ATOM 1420 C CA . ILE A 1 190 ? -7.199 19.156 20 1 98.25 190 ILE A CA 1
ATOM 1421 C C . ILE A 1 190 ? -8.281 20.156 20.391 1 98.25 190 ILE A C 1
ATOM 1423 O O . ILE A 1 190 ? -9.453 19.969 20.047 1 98.25 190 ILE A O 1
ATOM 1427 N N . ILE A 1 191 ? -7.883 21.203 21.031 1 98 191 ILE A N 1
ATOM 1428 C CA . ILE A 1 191 ? -8.828 22.219 21.469 1 98 191 ILE A CA 1
ATOM 1429 C C . ILE A 1 191 ? -9.492 22.859 20.25 1 98 191 ILE A C 1
ATOM 1431 O O . ILE A 1 191 ? -10.719 23 20.203 1 98 191 ILE A O 1
ATOM 1435 N N . LEU A 1 192 ? -8.695 23.266 19.281 1 97.19 192 LEU A N 1
ATOM 1436 C CA . LEU A 1 192 ? -9.25 23.891 18.094 1 97.19 192 LEU A CA 1
ATOM 1437 C C . LEU A 1 192 ? -10.195 22.922 17.375 1 97.19 192 LEU A C 1
ATOM 1439 O O . LEU A 1 192 ? -11.234 23.344 16.859 1 97.19 192 LEU A O 1
ATOM 1443 N N . CYS A 1 193 ? -9.82 21.688 17.281 1 96.62 193 CYS A N 1
ATOM 1444 C CA . CYS A 1 193 ? -10.656 20.688 16.625 1 96.62 193 CYS A CA 1
ATOM 1445 C C . CYS A 1 193 ? -11.984 20.531 17.359 1 96.62 193 CYS A C 1
ATOM 1447 O O . CYS A 1 193 ? -13.031 20.344 16.734 1 96.62 193 CYS A O 1
ATOM 1449 N N . LEU A 1 194 ? -11.953 20.609 18.656 1 97.12 194 LEU A N 1
ATOM 1450 C CA . LEU A 1 194 ? -13.18 20.562 19.438 1 97.12 194 LEU A CA 1
ATOM 1451 C C . LEU A 1 194 ? -14.055 21.781 19.172 1 97.12 194 LEU A C 1
ATOM 1453 O O . LEU A 1 194 ? -15.273 21.656 19.031 1 97.12 194 LEU A O 1
ATOM 1457 N N . ILE A 1 195 ? -13.461 22.875 19.094 1 97.31 195 ILE A N 1
ATOM 1458 C CA . ILE A 1 195 ? -14.188 24.109 18.797 1 97.31 195 ILE A CA 1
ATOM 1459 C C . ILE A 1 195 ? -14.844 24.016 17.422 1 97.31 195 ILE A C 1
ATOM 1461 O O . ILE A 1 195 ? -16.016 24.375 17.25 1 97.31 195 ILE A O 1
ATOM 1465 N N . LEU A 1 196 ? -14.07 23.547 16.438 1 95.06 196 LEU A N 1
ATOM 1466 C CA . LEU A 1 196 ? -14.602 23.375 15.102 1 95.06 196 LEU A CA 1
ATOM 1467 C C . LEU A 1 196 ? -15.789 22.406 15.102 1 95.06 196 LEU A C 1
ATOM 1469 O O . LEU A 1 196 ? -16.781 22.641 14.414 1 95.06 196 LEU A O 1
ATOM 1473 N N . SER A 1 197 ? -15.648 21.359 15.828 1 94.94 197 SER A N 1
ATOM 1474 C CA . SER A 1 197 ? -16.719 20.375 15.914 1 94.94 197 SER A CA 1
ATOM 1475 C C . SER A 1 197 ? -17.984 20.969 16.547 1 94.94 197 SER A C 1
ATOM 1477 O O . SER A 1 197 ? -19.094 20.75 16.047 1 94.94 197 SER A O 1
ATOM 1479 N N . ALA A 1 198 ? -17.828 21.719 17.578 1 94.69 198 ALA A N 1
ATOM 1480 C CA . ALA A 1 198 ? -18.953 22.344 18.266 1 94.69 198 ALA A CA 1
ATOM 1481 C C . ALA A 1 198 ? -19.609 23.406 17.375 1 94.69 198 ALA A C 1
ATOM 1483 O O . ALA A 1 198 ? -20.828 23.547 17.375 1 94.69 198 ALA A O 1
ATOM 1484 N N . ALA A 1 199 ? -18.828 24.062 16.641 1 93.62 199 ALA A N 1
ATOM 1485 C CA . ALA A 1 199 ? -19.312 25.156 15.82 1 93.62 199 ALA A CA 1
ATOM 1486 C C . ALA A 1 199 ? -20.25 24.672 14.734 1 93.62 199 ALA A C 1
ATOM 1488 O O . ALA A 1 199 ? -21.125 25.406 14.273 1 93.62 199 ALA A O 1
ATOM 1489 N N . VAL A 1 200 ? -20.141 23.422 14.352 1 92.31 200 VAL A N 1
ATOM 1490 C CA . VAL A 1 200 ? -20.953 22.938 13.234 1 92.31 200 VAL A CA 1
ATOM 1491 C C . VAL A 1 200 ? -21.859 21.812 13.719 1 92.31 200 VAL A C 1
ATOM 1493 O O . VAL A 1 200 ? -22.391 21.031 12.914 1 92.31 200 VAL A O 1
ATOM 1496 N N . ASP A 1 201 ? -21.984 21.578 15.008 1 92.12 201 ASP A N 1
ATOM 1497 C CA . ASP A 1 201 ? -22.844 20.594 15.656 1 92.12 201 ASP A CA 1
ATOM 1498 C C . ASP A 1 201 ? -22.422 19.172 15.297 1 92.12 201 ASP A C 1
ATOM 1500 O O . ASP A 1 201 ? -23.266 18.312 15.039 1 92.12 201 ASP A O 1
ATOM 1504 N N . PHE A 1 202 ? -21.094 19.016 15.156 1 91.81 202 PHE A N 1
ATOM 1505 C CA . PHE A 1 202 ? -20.516 17.703 14.945 1 91.81 202 PHE A CA 1
ATOM 1506 C C . PHE A 1 202 ? -20.266 17 16.266 1 91.81 202 PHE A C 1
ATOM 1508 O O . PHE A 1 202 ? -20.109 17.656 17.312 1 91.81 202 PHE A O 1
ATOM 1515 N N . SER A 1 203 ? -20.344 15.633 16.281 1 92.75 203 SER A N 1
ATOM 1516 C CA . SER A 1 203 ? -20.109 14.836 17.484 1 92.75 203 SER A CA 1
ATOM 1517 C C . SER A 1 203 ? -18.828 15.258 18.188 1 92.75 203 SER A C 1
ATOM 1519 O O . SER A 1 203 ? -17.75 15.219 17.594 1 92.75 203 SER A O 1
ATOM 1521 N N . ILE A 1 204 ? -18.922 15.578 19.453 1 94.62 204 ILE A N 1
ATOM 1522 C CA . ILE A 1 204 ? -17.781 16.047 20.234 1 94.62 204 ILE A CA 1
ATOM 1523 C C . ILE A 1 204 ? -16.797 14.906 20.438 1 94.62 204 ILE A C 1
ATOM 1525 O O . ILE A 1 204 ? -15.578 15.102 20.391 1 94.62 204 ILE A O 1
ATOM 1529 N N . LEU A 1 205 ? -17.281 13.719 20.641 1 95 205 LEU A N 1
ATOM 1530 C CA . LEU A 1 205 ? -16.422 12.562 20.859 1 95 205 LEU A CA 1
ATOM 1531 C C . LEU A 1 205 ? -15.609 12.25 19.609 1 95 205 LEU A C 1
ATOM 1533 O O . LEU A 1 205 ? -14.391 12.07 19.672 1 95 205 LEU A O 1
ATOM 1537 N N . ILE A 1 206 ? -16.266 12.188 18.484 1 94.31 206 ILE A N 1
ATOM 1538 C CA . ILE A 1 206 ? -15.586 11.883 17.234 1 94.31 206 ILE A CA 1
ATOM 1539 C C . ILE A 1 206 ? -14.609 13 16.891 1 94.31 206 ILE A C 1
ATOM 1541 O O . ILE A 1 206 ? -13.492 12.742 16.438 1 94.31 206 ILE A O 1
ATOM 1545 N N . GLY A 1 207 ? -15.078 14.25 17.141 1 95.25 207 GLY A N 1
ATOM 1546 C CA . GLY A 1 207 ? -14.188 15.383 16.938 1 95.25 207 GLY A CA 1
ATOM 1547 C C . GLY A 1 207 ? -12.945 15.328 17.797 1 95.25 207 GLY A C 1
ATOM 1548 O O . GLY A 1 207 ? -11.852 15.656 17.328 1 95.25 207 GLY A O 1
ATOM 1549 N N . PHE A 1 208 ? -13.109 14.938 19.016 1 97.38 208 PHE A N 1
ATOM 1550 C CA . PHE A 1 208 ? -11.984 14.797 19.938 1 97.38 208 PHE A CA 1
ATOM 1551 C C . PHE A 1 208 ? -11 13.75 19.438 1 97.38 208 PHE A C 1
ATOM 1553 O O . PHE A 1 208 ? -9.797 14 19.375 1 97.38 208 PHE A O 1
ATOM 1560 N N . LEU A 1 209 ? -11.5 12.633 19.062 1 97.62 209 LEU A N 1
ATOM 1561 C CA . LEU A 1 209 ? -10.656 11.539 18.594 1 97.62 209 LEU A CA 1
ATOM 1562 C C . LEU A 1 209 ? -9.938 11.93 17.312 1 97.62 209 LEU A C 1
ATOM 1564 O O . LEU A 1 209 ? -8.75 11.633 17.141 1 97.62 209 LEU A O 1
ATOM 1568 N N . MET A 1 210 ? -10.641 12.594 16.422 1 96.81 210 MET A N 1
ATOM 1569 C CA . MET A 1 210 ? -10.008 13.078 15.195 1 96.81 210 MET A CA 1
ATOM 1570 C C . MET A 1 210 ? -8.93 14.109 15.516 1 96.81 210 MET A C 1
ATOM 1572 O O . MET A 1 210 ? -7.883 14.133 14.867 1 96.81 210 MET A O 1
ATOM 1576 N N . GLY A 1 211 ? -9.273 14.969 16.484 1 98.25 211 GLY A N 1
ATOM 1577 C CA . GLY A 1 211 ? -8.273 15.938 16.938 1 98.25 211 GLY A CA 1
ATOM 1578 C C . GLY A 1 211 ? -7.008 15.289 17.453 1 98.25 211 GLY A C 1
ATOM 1579 O O . GLY A 1 211 ? -5.902 15.758 17.172 1 98.25 211 GLY A O 1
ATOM 1580 N N . VAL A 1 212 ? -7.145 14.25 18.188 1 98.56 212 VAL A N 1
ATOM 1581 C CA . VAL A 1 212 ? -6 13.508 18.703 1 98.56 212 VAL A CA 1
ATOM 1582 C C . VAL A 1 212 ? -5.203 12.914 17.547 1 98.56 212 VAL A C 1
ATOM 1584 O O . VAL A 1 212 ? -3.969 12.961 17.547 1 98.56 212 VAL A O 1
ATOM 1587 N N . ILE A 1 213 ? -5.895 12.383 16.578 1 98.44 213 ILE A N 1
ATOM 1588 C CA . ILE A 1 213 ? -5.254 11.805 15.406 1 98.44 213 ILE A CA 1
ATOM 1589 C C . ILE A 1 213 ? -4.438 12.875 14.68 1 98.44 213 ILE A C 1
ATOM 1591 O O . ILE A 1 213 ? -3.268 12.656 14.359 1 98.44 213 ILE A O 1
ATOM 1595 N N . VAL A 1 214 ? -5.039 14.016 14.461 1 98.5 214 VAL A N 1
ATOM 1596 C CA . VAL A 1 214 ? -4.34 15.102 13.789 1 98.5 214 VAL A CA 1
ATOM 1597 C C . VAL A 1 214 ? -3.123 15.523 14.609 1 98.5 214 VAL A C 1
ATOM 1599 O O . VAL A 1 214 ? -2.037 15.727 14.055 1 98.5 214 VAL A O 1
ATOM 1602 N N . ALA A 1 215 ? -3.301 15.594 15.898 1 98.25 215 ALA A N 1
ATOM 1603 C CA . ALA A 1 215 ? -2.268 16.078 16.812 1 98.25 215 ALA A CA 1
ATOM 1604 C C . ALA A 1 215 ? -1.045 15.164 16.797 1 98.25 215 ALA A C 1
ATOM 1606 O O . ALA A 1 215 ? 0.085 15.625 16.969 1 98.25 215 ALA A O 1
ATOM 1607 N N . VAL A 1 216 ? -1.246 13.945 16.562 1 97.69 216 VAL A N 1
ATOM 1608 C CA . VAL A 1 216 ? -0.151 12.977 16.578 1 97.69 216 VAL A CA 1
ATOM 1609 C C . VAL A 1 216 ? 0.423 12.844 15.164 1 97.69 216 VAL A C 1
ATOM 1611 O O . VAL A 1 216 ? 1.643 12.836 14.977 1 97.69 216 VAL A O 1
ATOM 1614 N N . MET A 1 217 ? -0.417 12.781 14.188 1 98.31 217 MET A N 1
ATOM 1615 C CA . MET A 1 217 ? -0.004 12.445 12.828 1 98.31 217 MET A CA 1
ATOM 1616 C C . MET A 1 217 ? 0.667 13.633 12.148 1 98.31 217 MET A C 1
ATOM 1618 O O . MET A 1 217 ? 1.577 13.461 11.336 1 98.31 217 MET A O 1
ATOM 1622 N N . ALA A 1 218 ? 0.237 14.828 12.469 1 97.94 218 ALA A N 1
ATOM 1623 C CA . ALA A 1 218 ? 0.775 16.016 11.805 1 97.94 218 ALA A CA 1
ATOM 1624 C C . ALA A 1 218 ? 2.27 16.172 12.07 1 97.94 218 ALA A C 1
ATOM 1626 O O . ALA A 1 218 ? 3.072 16.234 11.141 1 97.94 218 ALA A O 1
ATOM 1627 N N . PRO A 1 219 ? 2.674 16.203 13.344 1 95.88 219 PRO A N 1
ATOM 1628 C CA . PRO A 1 219 ? 4.117 16.297 13.586 1 95.88 219 PRO A CA 1
ATOM 1629 C C . PRO A 1 219 ? 4.895 15.117 13.023 1 95.88 219 PRO A C 1
ATOM 1631 O O . PRO A 1 219 ? 6.043 15.273 12.602 1 95.88 219 PRO A O 1
ATOM 1634 N N . MET A 1 220 ? 4.316 13.938 13.023 1 95.75 220 MET A N 1
ATOM 1635 C CA . MET A 1 220 ? 5.004 12.758 12.492 1 95.75 220 MET A CA 1
ATOM 1636 C C . MET A 1 220 ? 5.23 12.891 10.992 1 95.75 220 MET A C 1
ATOM 1638 O O . MET A 1 220 ? 6.273 12.484 10.477 1 95.75 220 MET A O 1
ATOM 1642 N N . GLY A 1 221 ? 4.211 13.406 10.312 1 97.31 221 GLY A N 1
ATOM 1643 C CA . GLY A 1 221 ? 4.387 13.648 8.891 1 97.31 221 GLY A CA 1
ATOM 1644 C C . GLY A 1 221 ? 5.512 14.617 8.586 1 97.31 221 GLY A C 1
ATOM 1645 O O . GLY A 1 221 ? 6.305 14.391 7.668 1 97.31 221 GLY A O 1
ATOM 1646 N N . ASP A 1 222 ? 5.539 15.617 9.312 1 95.06 222 ASP A N 1
ATOM 1647 C CA . ASP A 1 222 ? 6.602 16.609 9.172 1 95.06 222 ASP A CA 1
ATOM 1648 C C . ASP A 1 222 ? 7.969 16 9.445 1 95.06 222 ASP A C 1
ATOM 1650 O O . ASP A 1 222 ? 8.93 16.234 8.711 1 95.06 222 ASP A O 1
ATOM 1654 N N . LEU A 1 223 ? 8.039 15.258 10.477 1 94 223 LEU A N 1
ATOM 1655 C CA . LEU A 1 223 ? 9.289 14.609 10.859 1 94 223 LEU A CA 1
ATOM 1656 C C . LEU A 1 223 ? 9.742 13.625 9.789 1 94 223 LEU A C 1
ATOM 1658 O O . LEU A 1 223 ? 10.938 13.539 9.484 1 94 223 LEU A O 1
ATOM 1662 N N . PHE A 1 224 ? 8.875 12.883 9.273 1 96.69 224 PHE A N 1
ATOM 1663 C CA . PHE A 1 224 ? 9.211 11.898 8.25 1 96.69 224 PHE A CA 1
ATOM 1664 C C . PHE A 1 224 ? 9.805 12.57 7.023 1 96.69 224 PHE A C 1
ATOM 1666 O O . PHE A 1 224 ? 10.82 12.117 6.484 1 96.69 224 PHE A O 1
ATOM 1673 N N . GLU A 1 225 ? 9.094 13.562 6.531 1 95.69 225 GLU A N 1
ATOM 1674 C CA . GLU A 1 225 ? 9.625 14.258 5.363 1 95.69 225 GLU A CA 1
ATOM 1675 C C . GLU A 1 225 ? 11 14.852 5.648 1 95.69 225 GLU A C 1
ATOM 1677 O O . GLU A 1 225 ? 11.875 14.836 4.785 1 95.69 225 GLU A O 1
ATOM 1682 N N . SER A 1 226 ? 11.203 15.453 6.832 1 94.44 226 SER A N 1
ATOM 1683 C CA . SER A 1 226 ? 12.508 15.969 7.223 1 94.44 226 SER A CA 1
ATOM 1684 C C . SER A 1 226 ? 13.57 14.875 7.18 1 94.44 226 SER A C 1
ATOM 1686 O O . SER A 1 226 ? 14.695 15.109 6.727 1 94.44 226 SER A O 1
ATOM 1688 N N . TYR A 1 227 ? 13.227 13.766 7.656 1 95.25 227 TYR A N 1
ATOM 1689 C CA . TYR A 1 227 ? 14.133 12.617 7.633 1 95.25 227 TYR A CA 1
ATOM 1690 C C . TYR A 1 227 ? 14.531 12.273 6.203 1 95.25 227 TYR A C 1
ATOM 1692 O O . TYR A 1 227 ? 15.719 12.07 5.922 1 95.25 227 TYR A O 1
ATOM 1700 N N . LEU A 1 228 ? 13.539 12.258 5.344 1 95.81 228 LEU A N 1
ATOM 1701 C CA . LEU A 1 228 ? 13.797 11.938 3.945 1 95.81 228 LEU A CA 1
ATOM 1702 C C . LEU A 1 228 ? 14.719 12.984 3.312 1 95.81 228 LEU A C 1
ATOM 1704 O O . LEU A 1 228 ? 15.641 12.633 2.572 1 95.81 228 LEU A O 1
ATOM 1708 N N . LYS A 1 229 ? 14.414 14.195 3.602 1 95.12 229 LYS A N 1
ATOM 1709 C CA . LYS A 1 229 ? 15.25 15.273 3.074 1 95.12 229 LYS A CA 1
ATOM 1710 C C . LYS A 1 229 ? 16.703 15.125 3.535 1 95.12 229 LYS A C 1
ATOM 1712 O O . LYS A 1 229 ? 17.625 15.25 2.73 1 95.12 229 LYS A O 1
ATOM 1717 N N . ARG A 1 230 ? 16.906 14.797 4.801 1 93.56 230 ARG A N 1
ATOM 1718 C CA . ARG A 1 230 ? 18.266 14.617 5.328 1 93.56 230 ARG A CA 1
ATOM 1719 C C . ARG A 1 230 ? 18.938 13.406 4.691 1 93.56 230 ARG A C 1
ATOM 1721 O O . ARG A 1 230 ? 20.141 13.43 4.422 1 93.56 230 ARG A O 1
ATOM 1728 N N . ALA A 1 231 ? 18.203 12.414 4.496 1 94.44 231 ALA A N 1
ATOM 1729 C CA . ALA A 1 231 ? 18.75 11.211 3.859 1 94.44 231 ALA A CA 1
ATOM 1730 C C . ALA A 1 231 ? 19.219 11.516 2.439 1 94.44 231 ALA A C 1
ATOM 1732 O O . ALA A 1 231 ? 20.094 10.812 1.907 1 94.44 231 ALA A O 1
ATOM 1733 N N . CYS A 1 232 ? 18.625 12.492 1.838 1 94.75 232 CYS A N 1
ATOM 1734 C CA . CYS A 1 232 ? 18.984 12.891 0.482 1 94.75 232 CYS A CA 1
ATOM 1735 C C . CYS A 1 232 ? 19.953 14.07 0.498 1 94.75 232 CYS A C 1
ATOM 1737 O O . CYS A 1 232 ? 20.234 14.656 -0.547 1 94.75 232 CYS A O 1
ATOM 1739 N N . ASP A 1 233 ? 20.312 14.523 1.694 1 91.56 233 ASP A N 1
ATOM 1740 C CA . ASP A 1 233 ? 21.281 15.594 1.918 1 91.56 233 ASP A CA 1
ATOM 1741 C C . ASP A 1 233 ? 20.766 16.938 1.403 1 91.56 233 ASP A C 1
ATOM 1743 O O . ASP A 1 233 ? 21.5 17.688 0.77 1 91.56 233 ASP A O 1
ATOM 1747 N N . VAL A 1 234 ? 19.469 17.141 1.579 1 89.5 234 VAL A N 1
ATOM 1748 C CA . VAL A 1 234 ? 18.859 18.422 1.221 1 89.5 234 VAL A CA 1
ATOM 1749 C C . VAL A 1 234 ? 18.078 18.969 2.408 1 89.5 234 VAL A C 1
ATOM 1751 O O . VAL A 1 234 ? 17.703 18.219 3.311 1 89.5 234 VAL A O 1
ATOM 1754 N N . LYS A 1 235 ? 17.828 20.234 2.32 1 85.5 235 LYS A N 1
ATOM 1755 C CA . LYS A 1 235 ? 17.078 20.891 3.389 1 85.5 235 LYS A CA 1
ATOM 1756 C C . LYS A 1 235 ? 15.625 21.094 2.982 1 85.5 235 LYS A C 1
ATOM 1758 O O . LYS A 1 235 ? 14.719 21 3.814 1 85.5 235 LYS A O 1
ATOM 1763 N N . ASP A 1 236 ? 15.453 21.484 1.704 1 86.06 236 ASP A N 1
ATOM 1764 C CA . ASP A 1 236 ? 14.117 21.703 1.152 1 86.06 236 ASP A CA 1
ATOM 1765 C C . ASP A 1 236 ? 13.844 20.75 -0.01 1 86.06 236 ASP A C 1
ATOM 1767 O O . ASP A 1 236 ? 14.758 20.375 -0.743 1 86.06 236 ASP A O 1
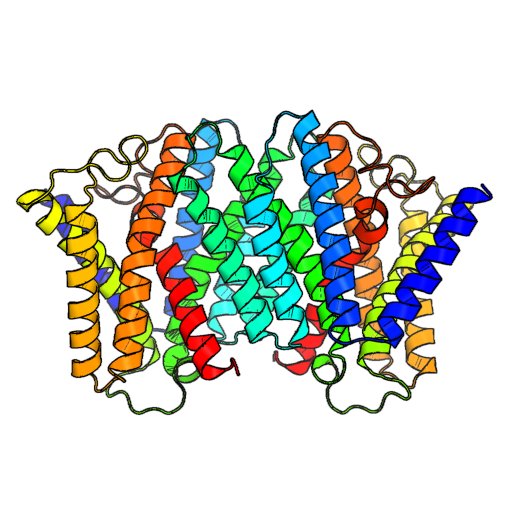ATOM 1771 N N . SER A 1 237 ? 12.586 20.359 -0.098 1 85.5 237 SER A N 1
ATOM 1772 C CA . SER A 1 237 ? 12.242 19.406 -1.148 1 85.5 237 SER A CA 1
ATOM 1773 C C . SER A 1 237 ? 12.25 20.062 -2.521 1 85.5 237 SER A C 1
ATOM 1775 O O . SER A 1 237 ? 12.32 19.391 -3.545 1 85.5 237 SER A O 1
ATOM 1777 N N . GLY A 1 238 ? 12.008 21.312 -2.531 1 82.62 238 GLY A N 1
ATOM 1778 C CA . GLY A 1 238 ? 11.984 22.109 -3.752 1 82.62 238 GLY A CA 1
ATOM 1779 C C . GLY A 1 238 ? 11.938 23.594 -3.494 1 82.62 238 GLY A C 1
ATOM 1780 O O . GLY A 1 238 ? 12.102 24.047 -2.355 1 82.62 238 GLY A O 1
ATOM 1781 N N . ASN A 1 239 ? 11.781 24.344 -4.629 1 80.25 239 ASN A N 1
ATOM 1782 C CA . ASN A 1 239 ? 11.766 25.797 -4.496 1 80.25 239 ASN A CA 1
ATOM 1783 C C . ASN A 1 239 ? 10.578 26.406 -5.242 1 80.25 239 ASN A C 1
ATOM 1785 O O . ASN A 1 239 ? 10.609 27.578 -5.598 1 80.25 239 ASN A O 1
ATOM 1789 N N . ILE A 1 240 ? 9.625 25.609 -5.406 1 78.38 240 ILE A N 1
ATOM 1790 C CA . ILE A 1 240 ? 8.492 26.047 -6.219 1 78.38 240 ILE A CA 1
ATOM 1791 C C . ILE A 1 240 ? 7.73 27.141 -5.48 1 78.38 240 ILE A C 1
ATOM 1793 O O . ILE A 1 240 ? 7.176 28.047 -6.105 1 78.38 240 ILE A O 1
ATOM 1797 N N . LEU A 1 241 ? 7.68 27.016 -4.129 1 77.56 241 LEU A N 1
ATOM 1798 C CA . LEU A 1 241 ? 6.988 28.016 -3.328 1 77.56 241 LEU A CA 1
ATOM 1799 C C . LEU A 1 241 ? 7.984 28.969 -2.676 1 77.56 241 LEU A C 1
ATOM 1801 O O . LEU A 1 241 ? 8.656 28.609 -1.705 1 77.56 241 LEU A O 1
ATOM 1805 N N . PRO A 1 242 ? 8.008 30.188 -3.326 1 68.75 242 PRO A N 1
ATOM 1806 C CA . PRO A 1 242 ? 9 31.125 -2.809 1 68.75 242 PRO A CA 1
ATOM 1807 C C . PRO A 1 242 ? 8.914 31.297 -1.295 1 68.75 242 PRO A C 1
ATOM 1809 O O . PRO A 1 242 ? 7.848 31.625 -0.766 1 68.75 242 PRO A O 1
ATOM 1812 N N . GLY A 1 243 ? 9.961 31.031 -0.661 1 68 243 GLY A N 1
ATOM 1813 C CA . GLY A 1 243 ? 10.055 31.203 0.779 1 68 243 GLY A CA 1
ATOM 1814 C C . GLY A 1 243 ? 9.484 30.047 1.567 1 68 243 GLY A C 1
ATOM 1815 O O . GLY A 1 243 ? 9.633 29.984 2.791 1 68 243 GLY A O 1
ATOM 1816 N N . HIS A 1 244 ? 8.883 29.109 0.856 1 74.25 244 HIS A N 1
ATOM 1817 C CA . HIS A 1 244 ? 8.172 28.047 1.572 1 74.25 244 HIS A CA 1
ATOM 1818 C C . HIS A 1 244 ? 8.648 26.672 1.124 1 74.25 244 HIS A C 1
ATOM 1820 O O . HIS A 1 244 ? 8.117 25.656 1.571 1 74.25 244 HIS A O 1
ATOM 1826 N N . GLY A 1 245 ? 9.586 26.734 0.292 1 84.38 245 GLY A N 1
ATOM 1827 C CA . GLY A 1 245 ? 10.125 25.453 -0.131 1 84.38 245 GLY A CA 1
ATOM 1828 C C . GLY A 1 245 ? 9.32 24.797 -1.235 1 84.38 245 GLY A C 1
ATOM 1829 O O . GLY A 1 245 ? 8.883 25.469 -2.172 1 84.38 245 GLY A O 1
ATOM 1830 N N . GLY A 1 246 ? 9.188 23.531 -1.167 1 88.06 246 GLY A N 1
ATOM 1831 C CA . GLY A 1 246 ? 8.477 22.781 -2.195 1 88.06 246 GLY A CA 1
ATOM 1832 C C . GLY A 1 246 ? 7.062 22.406 -1.788 1 88.06 246 GLY A C 1
ATOM 1833 O O . GLY A 1 246 ? 6.613 22.766 -0.693 1 88.06 246 GLY A O 1
ATOM 1834 N N . MET A 1 247 ? 6.355 21.781 -2.688 1 89.44 247 MET A N 1
ATOM 1835 C CA . MET A 1 247 ? 4.996 21.312 -2.428 1 89.44 247 MET A CA 1
ATOM 1836 C C . MET A 1 247 ? 4.988 20.234 -1.353 1 89.44 247 MET A C 1
ATOM 1838 O O . MET A 1 247 ? 4.105 20.203 -0.496 1 89.44 247 MET A O 1
ATOM 1842 N N . MET A 1 248 ? 5.93 19.375 -1.415 1 92.38 248 MET A N 1
ATOM 1843 C CA . MET A 1 248 ? 6.027 18.312 -0.423 1 92.38 248 MET A CA 1
ATOM 1844 C C . MET A 1 248 ? 6.207 18.891 0.978 1 92.38 248 MET A C 1
ATOM 1846 O O . MET A 1 248 ? 5.699 18.328 1.952 1 92.38 248 MET A O 1
ATOM 1850 N N . ASP A 1 249 ? 6.918 19.984 1.066 1 91.94 249 ASP A N 1
ATOM 1851 C CA . ASP A 1 249 ? 7.148 20.641 2.348 1 91.94 249 ASP A CA 1
ATOM 1852 C C . ASP A 1 249 ? 5.844 21.188 2.93 1 91.94 249 ASP A C 1
ATOM 1854 O O . ASP A 1 249 ? 5.668 21.219 4.148 1 91.94 249 ASP A O 1
ATOM 1858 N N . ARG A 1 250 ? 4.973 21.547 2.068 1 91.12 250 ARG A N 1
ATOM 1859 C CA . ARG A 1 250 ? 3.75 22.219 2.504 1 91.12 250 ARG A CA 1
ATOM 1860 C C . ARG A 1 250 ? 2.674 21.203 2.873 1 91.12 250 ARG A C 1
ATOM 1862 O O . ARG A 1 250 ? 1.745 21.516 3.621 1 91.12 250 ARG A O 1
ATOM 1869 N N . PHE A 1 251 ? 2.822 20 2.365 1 95.06 251 PHE A N 1
ATOM 1870 C CA . PHE A 1 251 ? 1.76 19.031 2.572 1 95.06 251 PHE A CA 1
ATOM 1871 C C . PHE A 1 251 ? 2.275 17.828 3.352 1 95.06 251 PHE A C 1
ATOM 1873 O O . PHE A 1 251 ? 1.567 16.828 3.5 1 95.06 251 PHE A O 1
ATOM 1880 N N . ASP A 1 252 ? 3.457 17.891 3.816 1 96.38 252 ASP A N 1
ATOM 1881 C CA . ASP A 1 252 ? 4.109 16.734 4.441 1 96.38 252 ASP A CA 1
ATOM 1882 C C . ASP A 1 252 ? 3.283 16.203 5.609 1 96.38 252 ASP A C 1
ATOM 1884 O O . ASP A 1 252 ? 3.045 15.008 5.711 1 96.38 252 ASP A O 1
ATOM 1888 N N . SER A 1 253 ? 2.744 17.094 6.465 1 97.75 253 SER A N 1
ATOM 1889 C CA . SER A 1 253 ? 1.936 16.688 7.609 1 97.75 253 SER A CA 1
ATOM 1890 C C . SER A 1 253 ? 0.614 16.078 7.164 1 97.75 253 SER A C 1
ATOM 1892 O O . SER A 1 253 ? 0.154 15.094 7.746 1 97.75 253 SER A O 1
ATOM 1894 N N . LEU A 1 254 ? 0.063 16.641 6.137 1 97.56 254 LEU A N 1
ATOM 1895 C CA . LEU A 1 254 ? -1.248 16.203 5.668 1 97.56 254 LEU A CA 1
ATOM 1896 C C . LEU A 1 254 ? -1.177 14.805 5.082 1 97.56 254 LEU A C 1
ATOM 1898 O O . LEU A 1 254 ? -2.174 14.078 5.074 1 97.56 254 LEU A O 1
ATOM 1902 N N . LEU A 1 255 ? -0.026 14.43 4.605 1 98.31 255 LEU A N 1
ATOM 1903 C CA . LEU A 1 255 ? 0.155 13.109 4.016 1 98.31 255 LEU A CA 1
ATOM 1904 C C . LEU A 1 255 ? 0.009 12.016 5.07 1 98.31 255 LEU A C 1
ATOM 1906 O O . LEU A 1 255 ? -0.184 10.844 4.734 1 98.31 255 LEU A O 1
ATOM 1910 N N . PHE A 1 256 ? 0.101 12.344 6.305 1 98.69 256 PHE A N 1
ATOM 1911 C CA . PHE A 1 256 ? -0.137 11.414 7.402 1 98.69 256 PHE A CA 1
ATOM 1912 C C . PHE A 1 256 ? -1.528 11.617 7.992 1 98.69 256 PHE A C 1
ATOM 1914 O O . PHE A 1 256 ? -2.225 10.648 8.297 1 98.69 256 PHE A O 1
ATOM 1921 N N . VAL A 1 257 ? -1.932 12.836 8.086 1 98.62 257 VAL A N 1
ATOM 1922 C CA . VAL A 1 257 ? -3.186 13.195 8.742 1 98.62 257 VAL A CA 1
ATOM 1923 C C . VAL A 1 257 ? -4.363 12.68 7.918 1 98.62 257 VAL A C 1
ATOM 1925 O O . VAL A 1 257 ? -5.27 12.039 8.453 1 98.62 257 VAL A O 1
ATOM 1928 N N . ALA A 1 258 ? -4.312 12.93 6.641 1 98.31 258 ALA A N 1
ATOM 1929 C CA . ALA A 1 258 ? -5.449 12.617 5.773 1 98.31 258 ALA A CA 1
ATOM 1930 C C . ALA A 1 258 ? -5.75 11.125 5.785 1 98.31 258 ALA A C 1
ATOM 1932 O O . ALA A 1 258 ? -6.883 10.711 6.043 1 98.31 258 ALA A O 1
ATOM 1933 N N . PRO A 1 259 ? -4.77 10.312 5.555 1 98.56 259 PRO A N 1
ATOM 1934 C CA . PRO A 1 259 ? -5.094 8.883 5.566 1 98.56 259 PRO A CA 1
ATOM 1935 C C . PRO A 1 259 ? -5.496 8.383 6.949 1 98.56 259 PRO A C 1
ATOM 1937 O O . PRO A 1 259 ? -6.332 7.48 7.062 1 98.56 259 PRO A O 1
ATOM 1940 N N . ALA A 1 260 ? -4.957 8.906 7.969 1 98.38 260 ALA A N 1
ATOM 1941 C CA . ALA A 1 260 ? -5.312 8.477 9.32 1 98.38 260 ALA A CA 1
ATOM 1942 C C . ALA A 1 260 ? -6.762 8.836 9.648 1 98.38 260 ALA A C 1
ATOM 1944 O O . ALA A 1 260 ? -7.492 8.023 10.219 1 98.38 260 ALA A O 1
ATOM 1945 N N . VAL A 1 261 ? -7.109 10.016 9.312 1 97.19 261 VAL A N 1
ATOM 1946 C CA . VAL A 1 261 ? -8.484 10.461 9.555 1 97.19 261 VAL A CA 1
ATOM 1947 C C . VAL A 1 261 ? -9.445 9.633 8.703 1 97.19 261 VAL A C 1
ATOM 1949 O O . VAL A 1 261 ? -10.492 9.203 9.195 1 97.19 261 VAL A O 1
ATOM 1952 N N . LEU A 1 262 ? -9.102 9.438 7.492 1 96.31 262 LEU A N 1
ATOM 1953 C CA . LEU A 1 262 ? -9.93 8.625 6.613 1 96.31 262 LEU A CA 1
ATOM 1954 C C . LEU A 1 262 ? -10.133 7.227 7.191 1 96.31 262 LEU A C 1
ATOM 1956 O O . LEU A 1 262 ? -11.25 6.715 7.211 1 96.31 262 LEU A O 1
ATOM 1960 N N . LEU A 1 263 ? -9.078 6.652 7.652 1 95.44 263 LEU A N 1
ATOM 1961 C CA . LEU A 1 263 ? -9.141 5.32 8.25 1 95.44 263 LEU A CA 1
ATOM 1962 C C . LEU A 1 263 ? -10.086 5.309 9.445 1 95.44 263 LEU A C 1
ATOM 1964 O O . LEU A 1 263 ? -10.906 4.398 9.578 1 95.44 263 LEU A O 1
ATOM 1968 N N . PHE A 1 264 ? -9.898 6.234 10.234 1 95.56 264 PHE A N 1
ATOM 1969 C CA . PHE A 1 264 ? -10.695 6.32 11.453 1 95.56 264 PHE A CA 1
ATOM 1970 C C . PHE A 1 264 ? -12.18 6.414 11.125 1 95.56 264 PHE A C 1
ATOM 1972 O O . PHE A 1 264 ? -12.992 5.656 11.672 1 95.56 264 PHE A O 1
ATOM 1979 N N . LEU A 1 265 ? -12.508 7.262 10.219 1 94.12 265 LEU A N 1
ATOM 1980 C CA . LEU A 1 265 ? -13.906 7.48 9.852 1 94.12 265 LEU A CA 1
ATOM 1981 C C . LEU A 1 265 ? -14.477 6.262 9.133 1 94.12 265 LEU A C 1
ATOM 1983 O O . LEU A 1 265 ? -15.641 5.906 9.328 1 94.12 265 LEU A O 1
ATOM 1987 N N . SER A 1 266 ? -13.672 5.66 8.289 1 92.06 266 SER A N 1
ATOM 1988 C CA . SER A 1 266 ? -14.125 4.469 7.574 1 92.06 266 SER A CA 1
ATOM 1989 C C . SER A 1 266 ? -14.414 3.324 8.539 1 92.06 266 SER A C 1
ATOM 1991 O O . SER A 1 266 ? -15.367 2.566 8.344 1 92.06 266 SER A O 1
ATOM 1993 N N . LEU A 1 267 ? -13.609 3.162 9.539 1 92.38 267 LEU A N 1
ATOM 1994 C CA . LEU A 1 267 ? -13.781 2.07 10.492 1 92.38 267 LEU A CA 1
ATOM 1995 C C . LEU A 1 267 ? -15.016 2.301 11.359 1 92.38 267 LEU A C 1
ATOM 1997 O O . LEU A 1 267 ? -15.711 1.349 11.727 1 92.38 267 LEU A O 1
ATOM 2001 N N . ILE A 1 268 ? -15.227 3.547 11.664 1 89.12 268 ILE A N 1
ATOM 2002 C CA . ILE A 1 268 ? -16.422 3.852 12.445 1 89.12 268 ILE A CA 1
ATOM 2003 C C . ILE A 1 268 ? -17.672 3.598 11.602 1 89.12 268 ILE A C 1
ATOM 2005 O O . ILE A 1 268 ? -18.672 3.1 12.109 1 89.12 268 ILE A O 1
ATOM 2009 N N . ARG A 1 269 ? -17.578 3.912 10.359 1 85.25 269 ARG A N 1
ATOM 2010 C CA . ARG A 1 269 ? -18.734 3.826 9.469 1 85.25 269 ARG A CA 1
ATOM 2011 C C . ARG A 1 269 ? -18.969 2.393 9.008 1 85.25 269 ARG A C 1
ATOM 2013 O O . ARG A 1 269 ? -20.094 1.911 8.992 1 85.25 269 ARG A O 1
ATOM 2020 N N . TYR A 1 270 ? -17.875 1.804 8.492 1 75.5 270 TYR A N 1
ATOM 2021 C CA . TYR A 1 270 ? -18.016 0.527 7.801 1 75.5 270 TYR A CA 1
ATOM 2022 C C . TYR A 1 270 ? -17.5 -0.621 8.664 1 75.5 270 TYR A C 1
ATOM 2024 O O . TYR A 1 270 ? -17.703 -1.791 8.328 1 75.5 270 TYR A O 1
ATOM 2032 N N . GLY A 1 271 ? -16.547 -0.143 9.531 1 70.06 271 GLY A N 1
ATOM 2033 C CA . GLY A 1 271 ? -15.891 -1.189 10.297 1 70.06 271 GLY A CA 1
ATOM 2034 C C . GLY A 1 271 ? -16.766 -1.768 11.391 1 70.06 271 GLY A C 1
ATOM 2035 O O . GLY A 1 271 ? -17.797 -1.184 11.742 1 70.06 271 GLY A O 1
ATOM 2036 N N . VAL A 1 272 ? -16.969 -2.938 11.852 1 53.47 272 VAL A N 1
ATOM 2037 C CA . VAL A 1 272 ? -17.766 -3.551 12.906 1 53.47 272 VAL A CA 1
ATOM 2038 C C . VAL A 1 272 ? -17.594 -2.771 14.211 1 53.47 272 VAL A C 1
ATOM 2040 O O . VAL A 1 272 ? -16.484 -2.35 14.539 1 53.47 272 VAL A O 1
ATOM 2043 N N . MET B 1 1 ? 15.094 -36.125 -7.352 1 71.5 1 MET B N 1
ATOM 2044 C CA . MET B 1 1 ? 13.812 -36.062 -8.047 1 71.5 1 MET B CA 1
ATOM 2045 C C . MET B 1 1 ? 12.68 -36.531 -7.141 1 71.5 1 MET B C 1
ATOM 2047 O O . MET B 1 1 ? 11.672 -35.844 -6.984 1 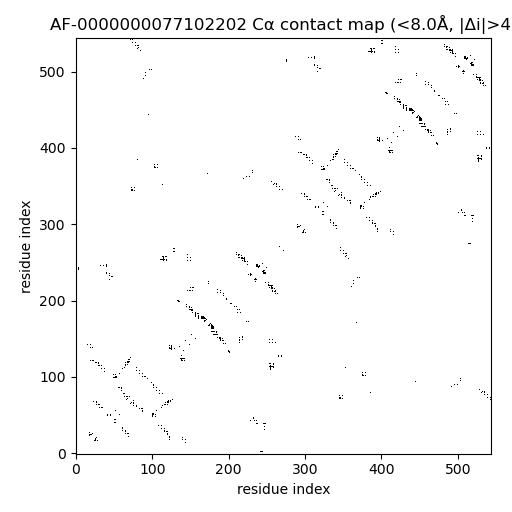71.5 1 MET B O 1
ATOM 2051 N N . LYS B 1 2 ? 12.922 -37.625 -6.488 1 74.88 2 LYS B N 1
ATOM 2052 C CA . LYS B 1 2 ? 11.891 -38.188 -5.617 1 74.88 2 LYS B CA 1
ATOM 2053 C C . LYS B 1 2 ? 11.578 -37.25 -4.465 1 74.88 2 LYS B C 1
ATOM 2055 O O . LYS B 1 2 ? 10.406 -37 -4.16 1 74.88 2 LYS B O 1
ATOM 2060 N N . ILE B 1 3 ? 12.531 -36.656 -3.91 1 72.44 3 ILE B N 1
ATOM 2061 C CA . ILE B 1 3 ? 12.352 -35.781 -2.756 1 72.44 3 ILE B CA 1
ATOM 2062 C C . ILE B 1 3 ? 11.547 -34.562 -3.162 1 72.44 3 ILE B C 1
ATOM 2064 O O . ILE B 1 3 ? 10.688 -34.094 -2.412 1 72.44 3 ILE B O 1
ATOM 2068 N N . ARG B 1 4 ? 11.711 -34.125 -4.23 1 75.69 4 ARG B N 1
ATOM 2069 C CA . ARG B 1 4 ? 11 -32.938 -4.738 1 75.69 4 ARG B CA 1
ATOM 2070 C C . ARG B 1 4 ? 9.516 -33.25 -4.91 1 75.69 4 ARG B C 1
ATOM 2072 O O . ARG B 1 4 ? 8.672 -32.406 -4.566 1 75.69 4 ARG B O 1
ATOM 2079 N N . VAL B 1 5 ? 9.273 -34.375 -5.375 1 74.81 5 VAL B N 1
ATOM 2080 C CA . VAL B 1 5 ? 7.891 -34.75 -5.633 1 74.81 5 VAL B CA 1
ATOM 2081 C C . VAL B 1 5 ? 7.156 -34.938 -4.309 1 74.81 5 VAL B C 1
ATOM 2083 O O . VAL B 1 5 ? 6.02 -34.5 -4.145 1 74.81 5 VAL B O 1
ATOM 2086 N N . ILE B 1 6 ? 7.789 -35.594 -3.412 1 77.62 6 ILE B N 1
ATOM 2087 C CA . ILE B 1 6 ? 7.184 -35.844 -2.111 1 77.62 6 ILE B CA 1
ATOM 2088 C C . ILE B 1 6 ? 6.891 -34.531 -1.397 1 77.62 6 ILE B C 1
ATOM 2090 O O . ILE B 1 6 ? 5.805 -34.344 -0.843 1 77.62 6 ILE B O 1
ATOM 2094 N N . THR B 1 7 ? 7.785 -33.688 -1.41 1 75.31 7 THR B N 1
ATOM 2095 C CA . THR B 1 7 ? 7.605 -32.406 -0.769 1 75.31 7 THR B CA 1
ATOM 2096 C C . THR B 1 7 ? 6.469 -31.625 -1.427 1 75.31 7 THR B C 1
ATOM 2098 O O . THR B 1 7 ? 5.668 -30.984 -0.74 1 75.31 7 THR B O 1
ATOM 2101 N N . ALA B 1 8 ? 6.422 -31.734 -2.656 1 78.19 8 ALA B N 1
ATOM 2102 C CA . ALA B 1 8 ? 5.379 -31.031 -3.391 1 78.19 8 ALA B CA 1
ATOM 2103 C C . ALA B 1 8 ? 3.996 -31.578 -3.061 1 78.19 8 ALA B C 1
ATOM 2105 O O . ALA B 1 8 ? 3.062 -30.828 -2.797 1 78.19 8 ALA B O 1
ATOM 2106 N N . VAL B 1 9 ? 3.922 -32.844 -3.047 1 80.75 9 VAL B N 1
ATOM 2107 C CA . VAL B 1 9 ? 2.641 -33.5 -2.787 1 80.75 9 VAL B CA 1
ATOM 2108 C C . VAL B 1 9 ? 2.205 -33.219 -1.35 1 80.75 9 VAL B C 1
ATOM 2110 O O . VAL B 1 9 ? 1.049 -32.875 -1.102 1 80.75 9 VAL B O 1
ATOM 2113 N N . ALA B 1 10 ? 3.107 -33.344 -0.47 1 82.5 10 ALA B N 1
ATOM 2114 C CA . ALA B 1 10 ? 2.805 -33.062 0.931 1 82.5 10 ALA B CA 1
ATOM 2115 C C . ALA B 1 10 ? 2.355 -31.609 1.113 1 82.5 10 ALA B C 1
ATOM 2117 O O . ALA B 1 10 ? 1.421 -31.344 1.87 1 82.5 10 ALA B O 1
ATOM 2118 N N . GLY B 1 11 ? 2.988 -30.781 0.45 1 83.69 11 GLY B N 1
ATOM 2119 C CA . GLY B 1 11 ? 2.629 -29.375 0.502 1 83.69 11 GLY B CA 1
ATOM 2120 C C . GLY B 1 11 ? 1.239 -29.094 -0.037 1 83.69 11 GLY B C 1
ATOM 2121 O O . GLY B 1 11 ? 0.474 -28.344 0.566 1 83.69 11 GLY B O 1
ATOM 2122 N N . ILE B 1 12 ? 0.99 -29.766 -1.1 1 85.38 12 ILE B N 1
ATOM 2123 C CA . ILE B 1 12 ? -0.309 -29.578 -1.736 1 85.38 12 ILE B CA 1
ATOM 2124 C C . ILE B 1 12 ? -1.414 -30.078 -0.809 1 85.38 12 ILE B C 1
ATOM 2126 O O . ILE B 1 12 ? -2.418 -29.391 -0.602 1 85.38 12 ILE B O 1
ATOM 2130 N N . ILE B 1 13 ? -1.208 -31.188 -0.217 1 86.5 13 ILE B N 1
ATOM 2131 C CA . ILE B 1 13 ? -2.189 -31.766 0.688 1 86.5 13 ILE B CA 1
ATOM 2132 C C . ILE B 1 13 ? -2.373 -30.859 1.905 1 86.5 13 ILE B C 1
ATOM 2134 O O . ILE B 1 13 ? -3.5 -30.625 2.346 1 86.5 13 ILE B O 1
ATOM 2138 N N . ALA B 1 14 ? -1.297 -30.406 2.363 1 88.75 14 ALA B N 1
ATOM 2139 C CA . ALA B 1 14 ? -1.355 -29.531 3.531 1 88.75 14 ALA B CA 1
ATOM 2140 C C . ALA B 1 14 ? -2.127 -28.25 3.221 1 88.75 14 ALA B C 1
ATOM 2142 O O . ALA B 1 14 ? -2.994 -27.828 3.994 1 88.75 14 ALA B O 1
ATOM 2143 N N . VAL B 1 15 ? -1.84 -27.688 2.092 1 90.44 15 VAL B N 1
ATOM 2144 C CA . VAL B 1 15 ? -2.469 -26.438 1.706 1 90.44 15 VAL B CA 1
ATOM 2145 C C . VAL B 1 15 ? -3.963 -26.656 1.475 1 90.44 15 VAL B C 1
ATOM 2147 O O . VAL B 1 15 ? -4.793 -25.891 1.961 1 90.44 15 VAL B O 1
ATOM 2150 N N . LEU B 1 16 ? -4.32 -27.719 0.826 1 89.5 16 LEU B N 1
ATOM 2151 C CA . LEU B 1 16 ? -5.727 -28 0.545 1 89.5 16 LEU B CA 1
ATOM 2152 C C . LEU B 1 16 ? -6.477 -28.344 1.825 1 89.5 16 LEU B C 1
ATOM 2154 O O . LEU B 1 16 ? -7.652 -28 1.974 1 89.5 16 LEU B O 1
ATOM 2158 N N . GLY B 1 17 ? -5.773 -29.062 2.711 1 90.62 17 GLY B N 1
ATOM 2159 C CA . GLY B 1 17 ? -6.371 -29.328 4.008 1 90.62 17 GLY B CA 1
ATOM 2160 C C . GLY B 1 17 ? -6.672 -28.062 4.797 1 90.62 17 GLY B C 1
ATOM 2161 O O . GLY B 1 17 ? -7.738 -27.953 5.402 1 90.62 17 GLY B O 1
ATOM 2162 N N . LEU B 1 18 ? -5.777 -27.156 4.773 1 92.31 18 LEU B N 1
ATOM 2163 C CA . LEU B 1 18 ? -5.961 -25.875 5.465 1 92.31 18 LEU B CA 1
ATOM 2164 C C . LEU B 1 18 ? -7.074 -25.062 4.816 1 92.31 18 LEU B C 1
ATOM 2166 O O . LEU B 1 18 ? -7.848 -24.406 5.516 1 92.31 18 LEU B O 1
ATOM 2170 N N . VAL B 1 19 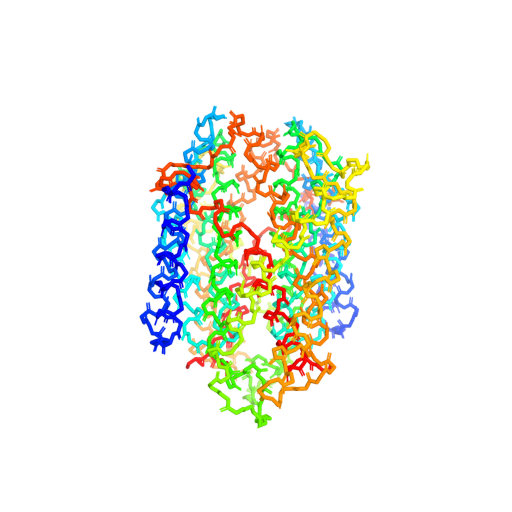? -7.137 -25.141 3.545 1 92.06 19 VAL B N 1
ATOM 2171 C CA . VAL B 1 19 ? -8.195 -24.438 2.812 1 92.06 19 VAL B CA 1
ATOM 2172 C C . VAL B 1 19 ? -9.555 -25.016 3.205 1 92.06 19 VAL B C 1
ATOM 2174 O O . VAL B 1 19 ? -10.516 -24.266 3.381 1 92.06 19 VAL B O 1
ATOM 2177 N N . ALA B 1 20 ? -9.617 -26.344 3.332 1 90.56 20 ALA B N 1
ATOM 2178 C CA . ALA B 1 20 ? -10.859 -27.016 3.717 1 90.56 20 ALA B CA 1
ATOM 2179 C C . ALA B 1 20 ? -11.297 -26.594 5.121 1 90.56 20 ALA B C 1
ATOM 2181 O O . ALA B 1 20 ? -12.484 -26.406 5.379 1 90.56 20 ALA B O 1
ATOM 2182 N N . LEU B 1 21 ? -10.383 -26.453 6.043 1 90.81 21 LEU B N 1
ATOM 2183 C CA . LEU B 1 21 ? -10.695 -26.031 7.402 1 90.81 21 LEU B CA 1
ATOM 2184 C C . LEU B 1 21 ? -11.188 -24.594 7.422 1 90.81 21 LEU B C 1
ATOM 2186 O O . LEU B 1 21 ? -12.219 -24.297 8.031 1 90.81 21 LEU B O 1
ATOM 2190 N N . GLY B 1 22 ? -10.492 -23.734 6.797 1 92 22 GLY B N 1
ATOM 2191 C CA . GLY B 1 22 ? -10.867 -22.344 6.641 1 92 22 GLY B CA 1
ATOM 2192 C C . GLY B 1 22 ? -10.781 -21.547 7.934 1 92 22 GLY B C 1
ATOM 2193 O O . GLY B 1 22 ? -10 -21.891 8.828 1 92 22 GLY B O 1
ATOM 2194 N N . GLY B 1 23 ? -11.383 -20.328 7.949 1 90.81 23 GLY B N 1
ATOM 2195 C CA . GLY B 1 23 ? -11.461 -19.516 9.141 1 90.81 23 GLY B CA 1
ATOM 2196 C C . GLY B 1 23 ? -10.109 -19.062 9.656 1 90.81 23 GLY B C 1
ATOM 2197 O O . GLY B 1 23 ? -9.195 -18.797 8.867 1 90.81 23 GLY B O 1
ATOM 2198 N N . TRP B 1 24 ? -9.953 -19.031 10.953 1 94.62 24 TRP B N 1
ATOM 2199 C CA . TRP B 1 24 ? -8.758 -18.5 11.594 1 94.62 24 TRP B CA 1
ATOM 2200 C C . TRP B 1 24 ? -7.613 -19.5 11.531 1 94.62 24 TRP B C 1
ATOM 2202 O O . TRP B 1 24 ? -6.445 -19.141 11.672 1 94.62 24 TRP B O 1
ATOM 2212 N N . PHE B 1 25 ? -7.953 -20.766 11.266 1 94.5 25 PHE B N 1
ATOM 2213 C CA . PHE B 1 25 ? -6.906 -21.766 11.062 1 94.5 25 PHE B CA 1
ATOM 2214 C C . PHE B 1 25 ? -6.117 -21.453 9.789 1 94.5 25 PHE B C 1
ATOM 2216 O O . PHE B 1 25 ? -4.883 -21.438 9.812 1 94.5 25 PHE B O 1
ATOM 2223 N N . LEU B 1 26 ? -6.848 -21.188 8.781 1 96.25 26 LEU B N 1
ATOM 2224 C CA . LEU B 1 26 ? -6.191 -20.844 7.523 1 96.25 26 LEU B CA 1
ATOM 2225 C C . LEU B 1 26 ? -5.461 -19.516 7.645 1 96.25 26 LEU B C 1
ATOM 2227 O O . LEU B 1 26 ? -4.309 -19.391 7.219 1 96.25 26 LEU B O 1
ATOM 2231 N N . THR B 1 27 ? -6.148 -18.547 8.25 1 97.38 27 THR B N 1
ATOM 2232 C CA . THR B 1 27 ? -5.547 -17.219 8.391 1 97.38 27 THR B CA 1
ATOM 2233 C C . THR B 1 27 ? -4.242 -17.312 9.18 1 97.38 27 THR B C 1
ATOM 2235 O O . THR B 1 27 ? -3.248 -16.672 8.812 1 97.38 27 THR B O 1
ATOM 2238 N N . SER B 1 28 ? -4.223 -18.078 10.234 1 97.69 28 SER B N 1
ATOM 2239 C CA . SER B 1 28 ? -3.018 -18.234 11.039 1 97.69 28 SER B CA 1
ATOM 2240 C C . SER B 1 28 ? -1.914 -18.938 10.258 1 97.69 28 SER B C 1
ATOM 2242 O O . SER B 1 28 ? -0.736 -18.594 10.398 1 97.69 28 SER B O 1
ATOM 2244 N N . ALA B 1 29 ? -2.25 -19.906 9.5 1 97.12 29 ALA B N 1
ATOM 2245 C CA . ALA B 1 29 ? -1.27 -20.594 8.672 1 97.12 29 ALA B CA 1
ATOM 2246 C C . ALA B 1 29 ? -0.669 -19.656 7.629 1 97.12 29 ALA B C 1
ATOM 2248 O O . ALA B 1 29 ? 0.54 -19.672 7.391 1 97.12 29 ALA B O 1
ATOM 2249 N N . VAL B 1 30 ? -1.536 -18.875 7.016 1 97.88 30 VAL B N 1
ATOM 2250 C CA . VAL B 1 30 ? -1.076 -17.906 6.023 1 97.88 30 VAL B CA 1
ATOM 2251 C C . VAL B 1 30 ? -0.139 -16.906 6.684 1 97.88 30 VAL B C 1
ATOM 2253 O O . VAL B 1 30 ? 0.876 -16.516 6.098 1 97.88 30 VAL B O 1
ATOM 2256 N N . PHE B 1 31 ? -0.48 -16.484 7.875 1 98.5 31 PHE B N 1
ATOM 2257 C CA . PHE B 1 31 ? 0.389 -15.586 8.617 1 98.5 31 PHE B CA 1
ATOM 2258 C C . PHE B 1 31 ? 1.75 -16.219 8.867 1 98.5 31 PHE B C 1
ATOM 2260 O O . PHE B 1 31 ? 2.787 -15.578 8.688 1 98.5 31 PHE B O 1
ATOM 2267 N N . ALA B 1 32 ? 1.754 -17.438 9.234 1 97.69 32 ALA B N 1
ATOM 2268 C CA . ALA B 1 32 ? 3.008 -18.141 9.484 1 97.69 32 ALA B CA 1
ATOM 2269 C C . ALA B 1 32 ? 3.873 -18.188 8.234 1 97.69 32 ALA B C 1
ATOM 2271 O O . ALA B 1 32 ? 5.074 -17.922 8.289 1 97.69 32 ALA B O 1
ATOM 2272 N N . VAL B 1 33 ? 3.283 -18.516 7.137 1 96.88 33 VAL B N 1
ATOM 2273 C CA . VAL B 1 33 ? 4.008 -18.578 5.871 1 96.88 33 VAL B CA 1
ATOM 2274 C C . VAL B 1 33 ? 4.527 -17.188 5.516 1 96.88 33 VAL B C 1
ATOM 2276 O O . VAL B 1 33 ? 5.633 -17.047 4.984 1 96.88 33 VAL B O 1
ATOM 2279 N N . SER B 1 34 ? 3.711 -16.156 5.789 1 98.31 34 SER B N 1
ATOM 2280 C CA . SER B 1 34 ? 4.133 -14.797 5.488 1 98.31 34 SER B CA 1
ATOM 2281 C C . SER B 1 34 ? 5.34 -14.391 6.324 1 98.31 34 SER B C 1
ATOM 2283 O O . SER B 1 34 ? 6.234 -13.695 5.84 1 98.31 34 SER B O 1
ATOM 2285 N N . VAL B 1 35 ? 5.375 -14.82 7.562 1 98.31 35 VAL B N 1
ATOM 2286 C CA . VAL B 1 35 ? 6.492 -14.5 8.445 1 98.31 35 VAL B CA 1
ATOM 2287 C C . VAL B 1 35 ? 7.75 -15.227 7.965 1 98.31 35 VAL B C 1
ATOM 2289 O O . VAL B 1 35 ? 8.836 -14.641 7.922 1 98.31 35 VAL B O 1
ATOM 2292 N N . LEU B 1 36 ? 7.609 -16.469 7.594 1 97.25 36 LEU B N 1
ATOM 2293 C CA . LEU B 1 36 ? 8.742 -17.219 7.055 1 97.25 36 LEU B CA 1
ATOM 2294 C C . LEU B 1 36 ? 9.273 -16.562 5.785 1 97.25 36 LEU B C 1
ATOM 2296 O O . LEU B 1 36 ? 10.484 -16.484 5.59 1 97.25 36 LEU B O 1
ATOM 2300 N N . SER B 1 37 ? 8.352 -16.156 4.988 1 97.81 37 SER B N 1
ATOM 2301 C CA . SER B 1 37 ? 8.742 -15.469 3.758 1 97.81 37 SER B CA 1
ATOM 2302 C C . SER B 1 37 ? 9.469 -14.164 4.055 1 97.81 37 SER B C 1
ATOM 2304 O O . SER B 1 37 ? 10.406 -13.797 3.352 1 97.81 37 SER B O 1
ATOM 2306 N N . LEU B 1 38 ? 9.039 -13.469 5.098 1 98.25 38 LEU B N 1
ATOM 2307 C CA . LEU B 1 38 ? 9.688 -12.227 5.504 1 98.25 38 LEU B CA 1
ATOM 2308 C C . LEU B 1 38 ? 11.125 -12.484 5.957 1 98.25 38 LEU B C 1
ATOM 2310 O O . LEU B 1 38 ? 12.023 -11.695 5.664 1 98.25 38 LEU B O 1
ATOM 2314 N N . PHE B 1 39 ? 11.328 -13.547 6.629 1 97.5 39 PHE B N 1
ATOM 2315 C CA . PHE B 1 39 ? 12.672 -13.883 7.094 1 97.5 39 PHE B CA 1
ATOM 2316 C C . PHE B 1 39 ? 13.578 -14.242 5.922 1 97.5 39 PHE B C 1
ATOM 2318 O O . PHE B 1 39 ? 14.766 -13.906 5.922 1 97.5 39 PHE B O 1
ATOM 2325 N N . GLU B 1 40 ? 13.039 -14.914 4.988 1 97.06 40 GLU B N 1
ATOM 2326 C CA . GLU B 1 40 ? 13.812 -15.18 3.777 1 97.06 40 GLU B CA 1
ATOM 2327 C C . GLU B 1 40 ? 14.148 -13.891 3.039 1 97.06 40 GLU B C 1
ATOM 2329 O O . GLU B 1 40 ? 15.266 -13.719 2.559 1 97.06 40 GLU B O 1
ATOM 2334 N N . PHE B 1 41 ? 13.156 -13.023 2.949 1 97.44 41 PHE B N 1
ATOM 2335 C CA . PHE B 1 41 ? 13.352 -11.703 2.352 1 97.44 41 PHE B CA 1
ATOM 2336 C C . PHE B 1 41 ? 14.469 -10.945 3.059 1 97.44 41 PHE B C 1
ATOM 2338 O O . PHE B 1 41 ? 15.359 -10.398 2.41 1 97.44 41 PHE B O 1
ATOM 2345 N N . LYS B 1 42 ? 14.398 -10.945 4.371 1 97.69 42 LYS B N 1
ATOM 2346 C CA . LYS B 1 42 ? 15.406 -10.297 5.199 1 97.69 42 LYS B CA 1
ATOM 2347 C C . LYS B 1 42 ? 16.797 -10.883 4.934 1 97.69 42 LYS B C 1
ATOM 2349 O O . LYS B 1 42 ? 17.766 -10.141 4.762 1 97.69 42 LYS B O 1
ATOM 2354 N N . ASN B 1 43 ? 16.844 -12.18 4.848 1 96.31 43 ASN B N 1
ATOM 2355 C CA . ASN B 1 43 ? 18.125 -12.852 4.637 1 96.31 43 ASN B CA 1
ATOM 2356 C C . ASN B 1 43 ? 18.703 -12.539 3.26 1 96.31 43 ASN B C 1
ATOM 2358 O O . ASN B 1 43 ? 19.906 -12.336 3.119 1 96.31 43 ASN B O 1
ATOM 2362 N N . MET B 1 44 ? 17.891 -12.516 2.277 1 95.94 44 MET B N 1
ATOM 2363 C CA . MET B 1 44 ? 18.344 -12.164 0.938 1 95.94 44 MET B CA 1
ATOM 2364 C C . MET B 1 44 ? 18.922 -10.75 0.916 1 95.94 44 MET B C 1
ATOM 2366 O O . MET B 1 44 ? 20 -10.523 0.351 1 95.94 44 MET B O 1
ATOM 2370 N N . LEU B 1 45 ? 18.281 -9.805 1.591 1 96.5 45 LEU B N 1
ATOM 2371 C CA . LEU B 1 45 ? 18.703 -8.406 1.574 1 96.5 45 LEU B CA 1
ATOM 2372 C C . LEU B 1 45 ? 19.969 -8.203 2.402 1 96.5 45 LEU B C 1
ATOM 2374 O O . LEU B 1 45 ? 20.766 -7.305 2.117 1 96.5 45 LEU B O 1
ATOM 2378 N N . SER B 1 46 ? 20.094 -9.07 3.395 1 95.44 46 SER B N 1
ATOM 2379 C CA . SER B 1 46 ? 21.312 -9 4.195 1 95.44 46 SER B CA 1
ATOM 2380 C C . SER B 1 46 ? 22.562 -9.242 3.338 1 95.44 46 SER B C 1
ATOM 2382 O O . SER B 1 46 ? 23.641 -8.719 3.629 1 95.44 46 SER B O 1
ATOM 2384 N N . ASN B 1 47 ? 22.375 -9.977 2.277 1 93.44 47 ASN B N 1
ATOM 2385 C CA . ASN B 1 47 ? 23.469 -10.273 1.365 1 93.44 47 ASN B CA 1
ATOM 2386 C C . ASN B 1 47 ? 23.969 -9.008 0.664 1 93.44 47 ASN B C 1
ATOM 2388 O O . ASN B 1 47 ? 25.109 -8.969 0.188 1 93.44 47 ASN B O 1
ATOM 2392 N N . VAL B 1 48 ? 23.156 -8.062 0.597 1 94.56 48 VAL B N 1
ATOM 2393 C CA . VAL B 1 48 ? 23.547 -6.82 -0.063 1 94.56 48 VAL B CA 1
ATOM 2394 C C . VAL B 1 48 ? 23.562 -5.676 0.95 1 94.56 48 VAL B C 1
ATOM 2396 O O . VAL B 1 48 ? 23.344 -4.52 0.593 1 94.56 48 VAL B O 1
ATOM 2399 N N . ASN B 1 49 ? 23.609 -5.973 2.23 1 95.44 49 ASN B N 1
ATOM 2400 C CA . ASN B 1 49 ? 23.828 -5.062 3.35 1 95.44 49 ASN B CA 1
ATOM 2401 C C . ASN B 1 49 ? 22.641 -4.137 3.566 1 95.44 49 ASN B C 1
ATOM 2403 O O . ASN B 1 49 ? 22.812 -2.949 3.852 1 95.44 49 ASN B O 1
ATOM 2407 N N . ILE B 1 50 ? 21.547 -4.605 3.309 1 96.88 50 ILE B N 1
ATOM 2408 C CA . ILE B 1 50 ? 20.312 -3.883 3.621 1 96.88 50 ILE B CA 1
ATOM 2409 C C . ILE B 1 50 ? 19.609 -4.551 4.797 1 96.88 50 ILE B C 1
ATOM 2411 O O . ILE B 1 50 ? 19.328 -5.754 4.766 1 96.88 50 ILE B O 1
ATOM 2415 N N . ARG B 1 51 ? 19.359 -3.783 5.762 1 97 51 ARG B N 1
ATOM 2416 C CA . ARG B 1 51 ? 18.766 -4.305 6.984 1 97 51 ARG B CA 1
ATOM 2417 C C . ARG B 1 51 ? 17.25 -4.219 6.93 1 97 51 ARG B C 1
ATOM 2419 O O . ARG B 1 51 ? 16.688 -3.189 6.547 1 97 51 ARG B O 1
ATOM 2426 N N . VAL B 1 52 ? 16.594 -5.277 7.281 1 97.88 52 VAL B N 1
ATOM 2427 C CA . VAL B 1 52 ? 15.141 -5.305 7.445 1 97.88 52 VAL B CA 1
ATOM 2428 C C . VAL B 1 52 ? 14.797 -5.348 8.93 1 97.88 52 VAL B C 1
ATOM 2430 O O . VAL B 1 52 ? 15.336 -6.164 9.68 1 97.88 52 VAL B O 1
ATOM 2433 N N . TYR B 1 53 ? 14.008 -4.48 9.375 1 98.25 53 TYR B N 1
ATOM 2434 C CA . TYR B 1 53 ? 13.586 -4.434 10.773 1 98.25 53 TYR B CA 1
ATOM 2435 C C . TYR B 1 53 ? 12.484 -5.449 11.047 1 98.25 53 TYR B C 1
ATOM 2437 O O . TYR B 1 53 ? 11.305 -5.164 10.844 1 98.25 53 TYR B O 1
ATOM 2445 N N . ARG B 1 54 ? 12.875 -6.582 11.586 1 97.19 54 ARG B N 1
ATOM 2446 C CA . ARG B 1 54 ? 12.023 -7.77 11.602 1 97.19 54 ARG B CA 1
ATOM 2447 C C . ARG B 1 54 ? 10.867 -7.605 12.578 1 97.19 54 ARG B C 1
ATOM 2449 O O . ARG B 1 54 ? 9.742 -8.023 12.297 1 97.19 54 ARG B O 1
ATOM 2456 N N . ILE B 1 55 ? 11.047 -6.988 13.688 1 98 55 ILE B N 1
ATOM 2457 C CA . ILE B 1 55 ? 10.023 -6.953 14.727 1 98 55 ILE B CA 1
ATOM 2458 C C . ILE B 1 55 ? 8.852 -6.098 14.258 1 98 55 ILE B C 1
ATOM 2460 O O . ILE B 1 55 ? 7.711 -6.57 14.195 1 98 55 ILE B O 1
ATOM 2464 N N . PRO B 1 56 ? 9.109 -4.84 13.906 1 98.38 56 PRO B N 1
ATOM 2465 C CA . PRO B 1 56 ? 7.977 -4.066 13.406 1 98.38 56 PRO B CA 1
ATOM 2466 C C . PRO B 1 56 ? 7.379 -4.656 12.133 1 98.38 56 PRO B C 1
ATOM 2468 O O . PRO B 1 56 ? 6.172 -4.551 11.906 1 98.38 56 PRO B O 1
ATOM 2471 N N . ALA B 1 57 ? 8.195 -5.254 11.32 1 98.75 57 ALA B N 1
ATOM 2472 C CA . ALA B 1 57 ? 7.695 -5.867 10.094 1 98.75 57 ALA B CA 1
ATOM 2473 C C . ALA B 1 57 ? 6.723 -7.004 10.398 1 98.75 57 ALA B C 1
ATOM 2475 O O . ALA B 1 57 ? 5.66 -7.102 9.789 1 98.75 57 ALA B O 1
ATOM 2476 N N . VAL B 1 58 ? 7.07 -7.852 11.336 1 98.75 58 VAL B N 1
ATOM 2477 C CA . VAL B 1 58 ? 6.215 -8.969 11.719 1 98.75 58 VAL B CA 1
ATOM 2478 C C . VAL B 1 58 ? 4.918 -8.453 12.328 1 98.75 58 VAL B C 1
ATOM 2480 O O . VAL B 1 58 ? 3.836 -8.969 12.039 1 98.75 58 VAL B O 1
ATOM 2483 N N . ALA B 1 59 ? 5.027 -7.477 13.148 1 98.75 59 ALA B N 1
ATOM 2484 C CA . ALA B 1 59 ? 3.84 -6.883 13.758 1 98.75 59 ALA B CA 1
ATOM 2485 C C . ALA B 1 59 ? 2.9 -6.32 12.695 1 98.75 59 ALA B C 1
ATOM 2487 O O . ALA B 1 59 ? 1.687 -6.527 12.758 1 98.75 59 ALA B O 1
ATOM 2488 N N . ALA B 1 60 ? 3.471 -5.602 11.742 1 98.75 60 ALA B N 1
ATOM 2489 C CA . ALA B 1 60 ? 2.672 -5.039 10.656 1 98.75 60 ALA B CA 1
ATOM 2490 C C . ALA B 1 60 ? 2.023 -6.141 9.82 1 98.75 60 ALA B C 1
ATOM 2492 O O . ALA B 1 60 ? 0.863 -6.027 9.422 1 98.75 60 ALA B O 1
ATOM 2493 N N . LEU B 1 61 ? 2.766 -7.172 9.555 1 98.62 61 LEU B N 1
ATOM 2494 C CA . LEU B 1 61 ? 2.227 -8.305 8.805 1 98.62 61 LEU B CA 1
ATOM 2495 C C . LEU B 1 61 ? 1.068 -8.953 9.555 1 98.62 61 LEU B C 1
ATOM 2497 O O . LEU B 1 61 ? 0.081 -9.367 8.945 1 98.62 61 LEU B O 1
ATOM 2501 N N . ALA B 1 62 ? 1.241 -9.055 10.852 1 98.75 62 ALA B N 1
ATOM 2502 C CA . ALA B 1 62 ? 0.176 -9.609 11.68 1 98.75 62 ALA B CA 1
ATOM 2503 C C . ALA B 1 62 ? -1.108 -8.797 11.547 1 98.75 62 ALA B C 1
ATOM 2505 O O . ALA B 1 62 ? -2.199 -9.367 11.445 1 98.75 62 ALA B O 1
ATOM 2506 N N . ILE B 1 63 ? -0.951 -7.562 11.547 1 98.62 63 ILE B N 1
ATOM 2507 C CA . ILE B 1 63 ? -2.096 -6.668 11.43 1 98.62 63 ILE B CA 1
ATOM 2508 C C . ILE B 1 63 ? -2.756 -6.859 10.062 1 98.62 63 ILE B C 1
ATOM 2510 O O . ILE B 1 63 ? -3.977 -7 9.969 1 98.62 63 ILE B O 1
ATOM 2514 N N . ILE B 1 64 ? -2.018 -6.906 9.008 1 98.75 64 ILE B N 1
ATOM 2515 C CA . ILE B 1 64 ? -2.547 -6.977 7.652 1 98.75 64 ILE B CA 1
ATOM 2516 C C . ILE B 1 64 ? -3.207 -8.336 7.426 1 98.75 64 ILE B C 1
ATOM 2518 O O . ILE B 1 64 ? -4.375 -8.406 7.035 1 98.75 64 ILE B O 1
ATOM 2522 N N . VAL B 1 65 ? -2.471 -9.391 7.684 1 98.69 65 VAL B N 1
ATOM 2523 C CA . VAL B 1 65 ? -2.986 -10.727 7.426 1 98.69 65 VAL B CA 1
ATOM 2524 C C . VAL B 1 65 ? -4.133 -11.031 8.383 1 98.69 65 VAL B C 1
ATOM 2526 O O . VAL B 1 65 ? -5.129 -11.648 7.996 1 98.69 65 VAL B O 1
ATOM 2529 N N . GLY B 1 66 ? -3.996 -10.641 9.656 1 98.12 66 GLY B N 1
ATOM 2530 C CA . GLY B 1 66 ? -5.094 -10.805 10.594 1 98.12 66 GLY B CA 1
ATOM 2531 C C . GLY B 1 66 ? -6.367 -10.109 10.156 1 98.12 66 GLY B C 1
ATOM 2532 O O . GLY B 1 66 ? -7.461 -10.656 10.289 1 98.12 66 GLY B O 1
ATOM 2533 N N . ALA B 1 67 ? -6.25 -8.93 9.664 1 97.31 67 ALA B N 1
ATOM 2534 C CA . ALA B 1 67 ? -7.402 -8.164 9.203 1 97.31 67 ALA B CA 1
ATOM 2535 C C . ALA B 1 67 ? -8.094 -8.859 8.031 1 97.31 67 ALA B C 1
ATOM 2537 O O . ALA B 1 67 ? -9.312 -8.758 7.875 1 97.31 67 ALA B O 1
ATOM 2538 N N . ALA B 1 68 ? -7.324 -9.508 7.219 1 96.62 68 ALA B N 1
ATOM 2539 C CA . ALA B 1 68 ? -7.898 -10.227 6.086 1 96.62 68 ALA B CA 1
ATOM 2540 C C . ALA B 1 68 ? -8.867 -11.312 6.555 1 96.62 68 ALA B C 1
ATOM 2542 O O . ALA B 1 68 ? -9.781 -11.695 5.82 1 96.62 68 ALA B O 1
ATOM 2543 N N . GLY B 1 69 ? -8.688 -11.797 7.758 1 94.44 69 GLY B N 1
ATOM 2544 C CA . GLY B 1 69 ? -9.531 -12.852 8.312 1 94.44 69 GLY B CA 1
ATOM 2545 C C . GLY B 1 69 ? -10.945 -12.391 8.602 1 94.44 69 GLY B C 1
ATOM 2546 O O . GLY B 1 69 ? -11.844 -13.211 8.805 1 94.44 69 GLY B O 1
ATOM 2547 N N . PHE B 1 70 ? -11.156 -11.109 8.609 1 94.06 70 PHE B N 1
ATOM 2548 C CA . PHE B 1 70 ? -12.492 -10.578 8.867 1 94.06 70 PHE B CA 1
ATOM 2549 C C . PHE B 1 70 ? -13.305 -10.508 7.582 1 94.06 70 PHE B C 1
ATOM 2551 O O . PHE B 1 70 ? -14.5 -10.227 7.617 1 94.06 70 PHE B O 1
ATOM 2558 N N . TYR B 1 71 ? -12.664 -10.695 6.492 1 92.94 71 TYR B N 1
ATOM 2559 C CA . TYR B 1 71 ? -13.289 -10.766 5.18 1 92.94 71 TYR B CA 1
ATOM 2560 C C . TYR B 1 71 ? -14.047 -9.477 4.867 1 92.94 71 TYR B C 1
ATOM 2562 O O . TYR B 1 71 ? -15.141 -9.516 4.301 1 92.94 71 TYR B O 1
ATOM 2570 N N . SER B 1 72 ? -13.547 -8.336 5.375 1 93.5 72 SER B N 1
ATOM 2571 C CA . SER B 1 72 ? -14.055 -7 5.074 1 93.5 72 SER B CA 1
ATOM 2572 C C . SER B 1 72 ? -13.016 -6.164 4.34 1 93.5 72 SER B C 1
ATOM 2574 O O . SER B 1 72 ? -11.914 -5.945 4.855 1 93.5 72 SER B O 1
ATOM 2576 N N . ILE B 1 73 ? -13.391 -5.676 3.166 1 93.5 73 ILE B N 1
ATOM 2577 C CA . ILE B 1 73 ? -12.484 -4.875 2.357 1 93.5 73 ILE B CA 1
ATOM 2578 C C . ILE B 1 73 ? -12.062 -3.629 3.135 1 93.5 73 ILE B C 1
ATOM 2580 O O . ILE B 1 73 ? -10.898 -3.219 3.08 1 93.5 73 ILE B O 1
ATOM 2584 N N . CYS B 1 74 ? -12.992 -3.051 3.836 1 93.62 74 CYS B N 1
ATOM 2585 C CA . CYS B 1 74 ? -12.711 -1.845 4.605 1 93.62 74 CYS B CA 1
ATOM 2586 C C . CYS B 1 74 ? -11.672 -2.117 5.688 1 93.62 74 CYS B C 1
ATOM 2588 O O . CYS B 1 74 ? -10.719 -1.354 5.848 1 93.62 74 CYS B O 1
ATOM 2590 N N . ILE B 1 75 ? -11.844 -3.219 6.371 1 96 75 ILE B N 1
ATOM 2591 C CA . ILE B 1 75 ? -10.93 -3.561 7.457 1 96 75 ILE B CA 1
ATOM 2592 C C . ILE B 1 75 ? -9.555 -3.91 6.887 1 96 75 ILE B C 1
ATOM 2594 O O . ILE B 1 75 ? -8.531 -3.49 7.422 1 96 75 ILE B O 1
ATOM 2598 N N . PHE B 1 76 ? -9.555 -4.645 5.844 1 97 76 PHE B N 1
ATOM 2599 C CA . PHE B 1 76 ? -8.312 -5.043 5.195 1 97 76 PHE B CA 1
ATOM 2600 C C . PHE B 1 76 ? -7.559 -3.824 4.672 1 97 76 PHE B C 1
ATOM 2602 O O . PHE B 1 76 ? -6.355 -3.678 4.914 1 97 76 PHE B O 1
ATOM 2609 N N . PHE B 1 77 ? -8.297 -2.898 4.004 1 96.94 77 PHE B N 1
ATOM 2610 C CA . PHE B 1 77 ? -7.746 -1.641 3.518 1 96.94 77 PHE B CA 1
ATOM 2611 C C . PHE B 1 77 ? -7.156 -0.827 4.66 1 96.94 77 PHE B C 1
ATOM 2613 O O . PHE B 1 77 ? -6.023 -0.353 4.574 1 96.94 77 PHE B O 1
ATOM 2620 N N . SER B 1 78 ? -7.91 -0.697 5.695 1 97.25 78 SER B N 1
ATOM 2621 C CA . SER B 1 78 ? -7.492 0.087 6.855 1 97.25 78 SER B CA 1
ATOM 2622 C C . SER B 1 78 ? -6.223 -0.483 7.48 1 97.25 78 SER B C 1
ATOM 2624 O O . SER B 1 78 ? -5.332 0.267 7.883 1 97.25 78 SER B O 1
ATOM 2626 N N . ALA B 1 79 ? -6.137 -1.781 7.504 1 98.06 79 ALA B N 1
ATOM 2627 C CA . ALA B 1 79 ? -4.98 -2.438 8.102 1 98.06 79 ALA B CA 1
ATOM 2628 C C . ALA B 1 79 ? -3.721 -2.195 7.273 1 98.06 79 ALA B C 1
ATOM 2630 O O . ALA B 1 79 ? -2.641 -1.971 7.824 1 98.06 79 ALA B O 1
ATOM 2631 N N . ILE B 1 80 ? -3.828 -2.246 5.977 1 98.56 80 ILE B N 1
ATOM 2632 C CA . ILE B 1 80 ? -2.689 -2.02 5.094 1 98.56 80 ILE B CA 1
ATOM 2633 C C . ILE B 1 80 ? -2.18 -0.592 5.266 1 98.56 80 ILE B C 1
ATOM 2635 O O . ILE B 1 80 ? -0.982 -0.374 5.469 1 98.56 80 ILE B O 1
ATOM 2639 N N . VAL B 1 81 ? -3.072 0.385 5.215 1 98.31 81 VAL B N 1
ATOM 2640 C CA . VAL B 1 81 ? -2.701 1.792 5.316 1 98.31 81 VAL B CA 1
ATOM 2641 C C . VAL B 1 81 ? -2.146 2.082 6.707 1 98.31 81 VAL B C 1
ATOM 2643 O O . VAL B 1 81 ? -1.135 2.771 6.848 1 98.31 81 VAL B O 1
ATOM 2646 N N . ALA B 1 82 ? -2.785 1.511 7.715 1 98.19 82 ALA B N 1
ATOM 2647 C CA . ALA B 1 82 ? -2.312 1.695 9.086 1 98.19 82 ALA B CA 1
ATOM 2648 C C . ALA B 1 82 ? -0.904 1.134 9.258 1 98.19 82 ALA B C 1
ATOM 2650 O O . ALA B 1 82 ? -0.046 1.771 9.875 1 98.19 82 ALA B O 1
ATOM 2651 N N . SER B 1 83 ? -0.699 -0.052 8.781 1 98.62 83 SER B N 1
ATOM 2652 C CA . SER B 1 83 ? 0.615 -0.677 8.883 1 98.62 83 SER B CA 1
ATOM 2653 C C . SER B 1 83 ? 1.671 0.126 8.133 1 98.62 83 SER B C 1
ATOM 2655 O O . SER B 1 83 ? 2.811 0.246 8.586 1 98.62 83 SER B O 1
ATOM 2657 N N . PHE B 1 84 ? 1.276 0.625 6.977 1 98.56 84 PHE B N 1
ATOM 2658 C CA . PHE B 1 84 ? 2.18 1.463 6.195 1 98.56 84 PHE B CA 1
ATOM 2659 C C . PHE B 1 84 ? 2.611 2.686 6.996 1 98.56 84 PHE B C 1
ATOM 2661 O O . PHE B 1 84 ? 3.807 2.949 7.141 1 98.56 84 PHE B O 1
ATOM 2668 N N . ILE B 1 85 ? 1.674 3.395 7.574 1 97.69 85 ILE B N 1
ATOM 2669 C CA . ILE B 1 85 ? 1.946 4.605 8.336 1 97.69 85 ILE B CA 1
ATOM 2670 C C . ILE B 1 85 ? 2.742 4.258 9.594 1 97.69 85 ILE B C 1
ATOM 2672 O O . ILE B 1 85 ? 3.695 4.953 9.945 1 97.69 85 ILE B O 1
ATOM 2676 N N . LEU B 1 86 ? 2.355 3.188 10.203 1 96.19 86 LEU B N 1
ATOM 2677 C CA . LEU B 1 86 ? 3.008 2.789 11.445 1 96.19 86 LEU B CA 1
ATOM 2678 C C . LEU B 1 86 ? 4.48 2.473 11.211 1 96.19 86 LEU B C 1
ATOM 2680 O O . LEU B 1 86 ? 5.332 2.799 12.039 1 96.19 86 LEU B O 1
ATOM 2684 N N . LEU B 1 87 ? 4.781 1.857 10.125 1 98.38 87 LEU B N 1
ATOM 2685 C CA . LEU B 1 87 ? 6.168 1.524 9.828 1 98.38 87 LEU B CA 1
ATOM 2686 C C . LEU B 1 87 ? 6.996 2.787 9.602 1 98.38 87 LEU B C 1
ATOM 2688 O O . LEU B 1 87 ? 8.203 2.799 9.859 1 98.38 87 LEU B O 1
ATOM 2692 N N . LEU B 1 88 ? 6.352 3.852 9.133 1 97.75 88 LEU B N 1
ATOM 2693 C CA . LEU B 1 88 ? 7.078 5.09 8.875 1 97.75 88 LEU B CA 1
ATOM 2694 C C . LEU B 1 88 ? 7.477 5.766 10.18 1 97.75 88 LEU B C 1
ATOM 2696 O O . LEU B 1 88 ? 8.359 6.625 10.195 1 97.75 88 LEU B O 1
ATOM 2700 N N . PHE B 1 89 ? 6.879 5.379 11.305 1 96.44 89 PHE B N 1
ATOM 2701 C CA . PHE B 1 89 ? 7.234 5.914 12.609 1 96.44 89 PHE B CA 1
ATOM 2702 C C . PHE B 1 89 ? 8.633 5.469 13.016 1 96.44 89 PHE B C 1
ATOM 2704 O O . PHE B 1 89 ? 9.227 6.027 13.945 1 96.44 89 PHE B O 1
ATOM 2711 N N . LEU B 1 90 ? 9.172 4.484 12.336 1 95.94 90 LEU B N 1
ATOM 2712 C CA . LEU B 1 90 ? 10.508 3.977 12.641 1 95.94 90 LEU B CA 1
ATOM 2713 C C . LEU B 1 90 ? 11.555 5.074 12.484 1 95.94 90 LEU B C 1
ATOM 2715 O O . LEU B 1 90 ? 12.664 4.953 13 1 95.94 90 LEU B O 1
ATOM 2719 N N . VAL B 1 91 ? 11.234 6.133 11.805 1 94 91 VAL B N 1
ATOM 2720 C CA . VAL B 1 91 ? 12.203 7.199 11.57 1 94 91 VAL B CA 1
ATOM 2721 C C . VAL B 1 91 ? 12.586 7.848 12.898 1 94 91 VAL B C 1
ATOM 2723 O O . VAL B 1 91 ? 13.625 8.508 13 1 94 91 VAL B O 1
ATOM 2726 N N . MET B 1 92 ? 11.75 7.695 13.883 1 91 92 MET B N 1
ATOM 2727 C CA . MET B 1 92 ? 12.008 8.281 15.195 1 91 92 MET B CA 1
ATOM 2728 C C . MET B 1 92 ? 13.281 7.723 15.805 1 91 92 MET B C 1
ATOM 2730 O O . MET B 1 92 ? 13.898 8.359 16.656 1 91 92 MET B O 1
ATOM 2734 N N . VAL B 1 93 ? 13.695 6.551 15.336 1 92 93 VAL B N 1
ATOM 2735 C CA . VAL B 1 93 ? 14.836 5.902 15.969 1 92 93 VAL B CA 1
ATOM 2736 C C . VAL B 1 93 ? 15.922 5.633 14.93 1 92 93 VAL B C 1
ATOM 2738 O O . VAL B 1 93 ? 17.016 5.168 15.266 1 92 93 VAL B O 1
ATOM 2741 N N . LEU B 1 94 ? 15.648 5.953 13.703 1 93.69 94 LEU B N 1
ATOM 2742 C CA . LEU B 1 94 ? 16.594 5.613 12.648 1 93.69 94 LEU B CA 1
ATOM 2743 C C . LEU B 1 94 ? 17.438 6.82 12.266 1 93.69 94 LEU B C 1
ATOM 2745 O O . LEU B 1 94 ? 16.953 7.953 12.25 1 93.69 94 LEU B O 1
ATOM 2749 N N . LYS B 1 95 ? 18.672 6.551 11.953 1 93.12 95 LYS B N 1
ATOM 2750 C CA . LYS B 1 95 ? 19.562 7.562 11.391 1 93.12 95 LYS B CA 1
ATOM 2751 C C . LYS B 1 95 ? 19.375 7.68 9.883 1 93.12 95 LYS B C 1
ATOM 2753 O O . LYS B 1 95 ? 18.797 6.789 9.25 1 93.12 95 LYS B O 1
ATOM 2758 N N . LYS B 1 96 ? 19.828 8.727 9.336 1 91.88 96 LYS B N 1
ATOM 2759 C CA . LYS B 1 96 ? 19.594 9.008 7.926 1 91.88 96 LYS B CA 1
ATOM 2760 C C . LYS B 1 96 ? 20.219 7.926 7.039 1 91.88 96 LYS B C 1
ATOM 2762 O O . LYS B 1 96 ? 19.688 7.617 5.969 1 91.88 96 LYS B O 1
ATOM 2767 N N . GLU B 1 97 ? 21.312 7.316 7.473 1 92.75 97 GLU B N 1
ATOM 2768 C CA . GLU B 1 97 ? 22.016 6.297 6.699 1 92.75 97 GLU B CA 1
ATOM 2769 C C . GLU B 1 97 ? 21.203 5.004 6.625 1 92.75 97 GLU B C 1
ATOM 2771 O O . GLU B 1 97 ? 21.484 4.133 5.801 1 92.75 97 GLU B O 1
ATOM 2776 N N . GLN B 1 98 ? 20.188 4.93 7.445 1 95.81 98 GLN B N 1
ATOM 2777 C CA . GLN B 1 98 ? 19.438 3.691 7.559 1 95.81 98 GLN B CA 1
ATOM 2778 C C . GLN B 1 98 ? 18.141 3.77 6.754 1 95.81 98 GLN B C 1
ATOM 2780 O O . GLN B 1 98 ? 17.234 2.941 6.93 1 95.81 98 GLN B O 1
ATOM 2785 N N . VAL B 1 99 ? 18.109 4.742 5.805 1 95.88 99 VAL B N 1
ATOM 2786 C CA . VAL B 1 99 ? 16.891 5 5.047 1 95.88 99 VAL B CA 1
ATOM 2787 C C . VAL B 1 99 ? 16.578 3.803 4.152 1 95.88 99 VAL B C 1
ATOM 2789 O O . VAL B 1 99 ? 15.406 3.441 3.977 1 95.88 99 VAL B O 1
ATOM 2792 N N . HIS B 1 100 ? 17.578 3.148 3.578 1 97.12 100 HIS B N 1
ATOM 2793 C CA . HIS B 1 100 ? 17.359 1.988 2.725 1 97.12 100 HIS B CA 1
ATOM 2794 C C . HIS B 1 100 ? 16.656 0.869 3.49 1 97.12 100 HIS B C 1
ATOM 2796 O O . HIS B 1 100 ? 15.719 0.261 2.986 1 97.12 100 HIS B O 1
ATOM 2802 N N . GLY B 1 101 ? 17.094 0.667 4.711 1 98 101 GLY B N 1
ATOM 2803 C CA . GLY B 1 101 ? 16.469 -0.349 5.539 1 98 101 GLY B CA 1
ATOM 2804 C C . GLY B 1 101 ? 14.992 -0.102 5.77 1 98 101 GLY B C 1
ATOM 2805 O O . GLY B 1 101 ? 14.188 -1.032 5.707 1 98 101 GLY B O 1
ATOM 2806 N N . LEU B 1 102 ? 14.664 1.103 6.02 1 98.19 102 LEU B N 1
ATOM 2807 C CA . LEU B 1 102 ? 13.273 1.476 6.238 1 98.19 102 LEU B CA 1
ATOM 2808 C C . LEU B 1 102 ? 12.438 1.213 4.988 1 98.19 102 LEU B C 1
ATOM 2810 O O . LEU B 1 102 ? 11.398 0.555 5.062 1 98.19 102 LEU B O 1
ATOM 2814 N N . ILE B 1 103 ? 12.922 1.703 3.844 1 98.44 103 ILE B N 1
ATOM 2815 C CA . ILE B 1 103 ? 12.164 1.65 2.6 1 98.44 103 ILE B CA 1
ATOM 2816 C C . ILE B 1 103 ? 11.969 0.196 2.176 1 98.44 103 ILE B C 1
ATOM 2818 O O . ILE B 1 103 ? 10.875 -0.198 1.772 1 98.44 103 ILE B O 1
ATOM 2822 N N . TYR B 1 104 ? 12.961 -0.626 2.328 1 98.56 104 TYR B N 1
ATOM 2823 C CA . TYR B 1 104 ? 12.859 -2.031 1.951 1 98.56 104 TYR B CA 1
ATOM 2824 C C . TYR B 1 104 ? 12 -2.803 2.943 1 98.56 104 TYR B C 1
ATOM 2826 O O . TYR B 1 104 ? 11.312 -3.756 2.568 1 98.56 104 TYR B O 1
ATOM 2834 N N . THR B 1 105 ? 12.055 -2.4 4.215 1 98.81 105 THR B N 1
ATOM 2835 C CA . THR B 1 105 ? 11.172 -3.008 5.199 1 98.81 105 THR B CA 1
ATOM 2836 C C . THR B 1 105 ? 9.711 -2.736 4.852 1 98.81 105 THR B C 1
ATOM 2838 O O . THR B 1 105 ? 8.883 -3.654 4.84 1 98.81 105 THR B O 1
ATOM 2841 N N . VAL B 1 106 ? 9.445 -1.505 4.57 1 98.81 106 VAL B N 1
ATOM 2842 C CA . VAL B 1 106 ? 8.086 -1.115 4.207 1 98.81 106 VAL B CA 1
ATOM 2843 C C . VAL B 1 106 ? 7.656 -1.862 2.951 1 98.81 106 VAL B C 1
ATOM 2845 O O . VAL B 1 106 ? 6.555 -2.416 2.898 1 98.81 106 VAL B O 1
ATOM 2848 N N . PHE B 1 107 ? 8.492 -1.892 1.988 1 98.62 107 PHE B N 1
ATOM 2849 C CA . PHE B 1 107 ? 8.188 -2.58 0.738 1 98.62 107 PHE B CA 1
ATOM 2850 C C . PHE B 1 107 ? 7.879 -4.051 0.99 1 98.62 107 PHE B C 1
ATOM 2852 O O . PHE B 1 107 ? 6.887 -4.578 0.48 1 98.62 107 PHE B O 1
ATOM 2859 N N . GLY B 1 108 ? 8.758 -4.699 1.737 1 98.62 108 GLY B N 1
ATOM 2860 C CA . GLY B 1 108 ? 8.578 -6.113 2.021 1 98.62 108 GLY B CA 1
ATOM 2861 C C . GLY B 1 108 ? 7.262 -6.422 2.703 1 98.62 108 GLY B C 1
ATOM 2862 O O . GLY B 1 108 ? 6.578 -7.383 2.338 1 98.62 108 GLY B O 1
ATOM 2863 N N . VAL B 1 109 ? 6.906 -5.605 3.643 1 98.75 109 VAL B N 1
ATOM 2864 C CA . VAL B 1 109 ? 5.68 -5.816 4.402 1 98.75 109 VAL B CA 1
ATOM 2865 C C . VAL B 1 109 ? 4.469 -5.613 3.494 1 98.75 109 VAL B C 1
ATOM 2867 O O . VAL B 1 109 ? 3.518 -6.398 3.533 1 98.75 109 VAL B O 1
ATOM 2870 N N . ILE B 1 110 ? 4.488 -4.605 2.688 1 98.75 110 ILE B N 1
ATOM 2871 C CA . ILE B 1 110 ? 3.367 -4.312 1.801 1 98.75 110 ILE B CA 1
ATOM 2872 C C . ILE B 1 110 ? 3.256 -5.398 0.732 1 98.75 110 ILE B C 1
ATOM 2874 O O . ILE B 1 110 ? 2.156 -5.875 0.434 1 98.75 110 ILE B O 1
ATOM 2878 N N . TYR B 1 111 ? 4.391 -5.805 0.2 1 98.69 111 TYR B N 1
ATOM 2879 C CA . TYR B 1 111 ? 4.445 -6.84 -0.824 1 98.69 111 TYR B CA 1
ATOM 2880 C C . TYR B 1 111 ? 3.904 -8.164 -0.291 1 98.69 111 TYR B C 1
ATOM 2882 O O . TYR B 1 111 ? 2.969 -8.727 -0.858 1 98.69 111 TYR B O 1
ATOM 2890 N N . LEU B 1 112 ? 4.422 -8.578 0.815 1 98.75 112 LEU B N 1
ATOM 2891 C CA . LEU B 1 112 ? 4.016 -9.852 1.4 1 98.75 112 LEU B CA 1
ATOM 2892 C C . LEU B 1 112 ? 2.635 -9.742 2.035 1 98.75 112 LEU B C 1
ATOM 2894 O O . LEU B 1 112 ? 1.831 -10.672 1.949 1 98.75 112 LEU B O 1
ATOM 2898 N N . GLY B 1 113 ? 2.375 -8.656 2.691 1 98.75 113 GLY B N 1
ATOM 2899 C CA . GLY B 1 113 ? 1.098 -8.461 3.359 1 98.75 113 GLY B CA 1
ATOM 2900 C C . GLY B 1 113 ? -0.079 -8.438 2.402 1 98.75 113 GLY B C 1
ATOM 2901 O O . GLY B 1 113 ? -1.101 -9.078 2.65 1 98.75 113 GLY B O 1
ATOM 2902 N N . ILE B 1 114 ? 0.041 -7.652 1.33 1 98.69 114 ILE B N 1
ATOM 2903 C CA . ILE B 1 114 ? -1.021 -7.598 0.331 1 98.69 114 ILE B CA 1
ATOM 2904 C C . ILE B 1 114 ? -1.208 -8.969 -0.303 1 98.69 114 ILE B C 1
ATOM 2906 O O . ILE B 1 114 ? -2.338 -9.438 -0.469 1 98.69 114 ILE B O 1
ATOM 2910 N N . GLY B 1 115 ? -0.126 -9.594 -0.643 1 98.56 115 GLY B N 1
ATOM 2911 C CA . GLY B 1 115 ? -0.194 -10.906 -1.277 1 98.56 115 GLY B CA 1
ATOM 2912 C C . GLY B 1 115 ? -0.829 -11.961 -0.395 1 98.56 115 GLY B C 1
ATOM 2913 O O . GLY B 1 115 ? -1.896 -12.492 -0.719 1 98.56 115 GLY B O 1
ATOM 2914 N N . PHE B 1 116 ? -0.225 -12.203 0.756 1 98.62 116 PHE B N 1
ATOM 2915 C CA . PHE B 1 116 ? -0.701 -13.25 1.651 1 98.62 116 PHE B CA 1
ATOM 2916 C C . PHE B 1 116 ? -2.037 -12.867 2.275 1 98.62 116 PHE B C 1
ATOM 2918 O O . PHE B 1 116 ? -2.889 -13.727 2.51 1 98.62 116 PHE B O 1
ATOM 2925 N N . GLY B 1 117 ? -2.201 -11.602 2.604 1 98.5 117 GLY B N 1
ATOM 2926 C CA . GLY B 1 117 ? -3.496 -11.156 3.096 1 98.5 117 GLY B CA 1
ATOM 2927 C C . GLY B 1 117 ? -4.625 -11.414 2.115 1 98.5 117 GLY B C 1
ATOM 2928 O O . GLY B 1 117 ? -5.715 -11.836 2.512 1 98.5 117 GLY B O 1
ATOM 2929 N N . SER B 1 118 ? -4.383 -11.125 0.875 1 98.31 118 SER B N 1
ATOM 2930 C CA . SER B 1 118 ? -5.391 -11.367 -0.153 1 98.31 118 SER B CA 1
ATOM 293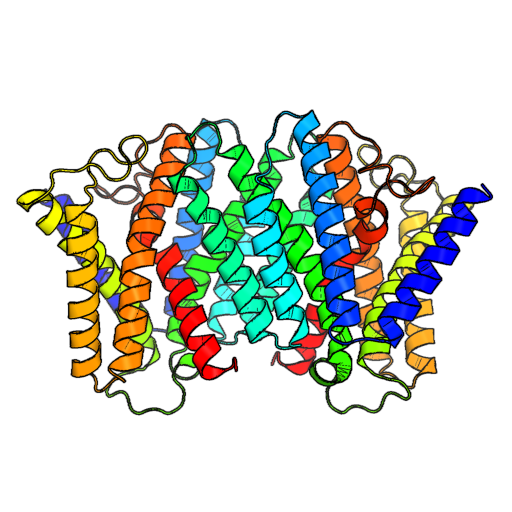1 C C . SER B 1 118 ? -5.703 -12.859 -0.274 1 98.31 118 SER B C 1
ATOM 2933 O O . SER B 1 118 ? -6.852 -13.234 -0.515 1 98.31 118 SER B O 1
ATOM 2935 N N . LEU B 1 119 ? -4.656 -13.633 -0.154 1 97.19 119 LEU B N 1
ATOM 2936 C CA . LEU B 1 119 ? -4.863 -15.078 -0.19 1 97.19 119 LEU B CA 1
ATOM 2937 C C . LEU B 1 119 ? -5.805 -15.523 0.925 1 97.19 119 LEU B C 1
ATOM 2939 O O . LEU B 1 119 ? -6.762 -16.266 0.679 1 97.19 119 LEU B O 1
ATOM 2943 N N . ALA B 1 120 ? -5.551 -15.055 2.107 1 97.06 120 ALA B N 1
ATOM 2944 C CA . ALA B 1 120 ? -6.414 -15.359 3.242 1 97.06 120 ALA B CA 1
ATOM 2945 C C . ALA B 1 120 ? -7.82 -14.797 3.029 1 97.06 120 ALA B C 1
ATOM 2947 O O . ALA B 1 120 ? -8.812 -15.445 3.369 1 97.06 120 ALA B O 1
ATOM 2948 N N . PHE B 1 121 ? -7.898 -13.672 2.455 1 96.94 121 PHE B N 1
ATOM 2949 C CA . PHE B 1 121 ? -9.164 -12.977 2.25 1 96.94 121 PHE B CA 1
ATOM 2950 C C . PHE B 1 121 ? -10.047 -13.734 1.271 1 96.94 121 PHE B C 1
ATOM 2952 O O . PHE B 1 121 ? -11.273 -13.75 1.415 1 96.94 121 PHE B O 1
ATOM 2959 N N . LEU B 1 122 ? -9.492 -14.367 0.299 1 95.5 122 LEU B N 1
ATOM 2960 C CA . LEU B 1 122 ? -10.25 -15.078 -0.729 1 95.5 122 LEU B CA 1
ATOM 2961 C C . LEU B 1 122 ? -11.125 -16.156 -0.11 1 95.5 122 LEU B C 1
ATOM 2963 O O . LEU B 1 122 ? -12.156 -16.531 -0.675 1 95.5 122 LEU B O 1
ATOM 2967 N N . ARG B 1 123 ? -10.75 -16.562 1.033 1 93.38 123 ARG B N 1
ATOM 2968 C CA . ARG B 1 123 ? -11.516 -17.625 1.696 1 93.38 123 ARG B CA 1
ATOM 2969 C C . ARG B 1 123 ? -12.867 -17.094 2.164 1 93.38 123 ARG B C 1
ATOM 2971 O O . ARG B 1 123 ? -13.789 -17.875 2.414 1 93.38 123 ARG B O 1
ATOM 2978 N N . GLY B 1 124 ? -13.07 -15.75 2.316 1 85.5 124 GLY B N 1
ATOM 2979 C CA . GLY B 1 124 ? -14.328 -15.156 2.723 1 85.5 124 GLY B CA 1
ATOM 2980 C C . GLY B 1 124 ? -15.398 -15.219 1.644 1 85.5 124 GLY B C 1
ATOM 2981 O O . GLY B 1 124 ? -16.375 -14.484 1.689 1 85.5 124 GLY B O 1
ATOM 2982 N N . GLY B 1 125 ? -15.312 -15.992 0.568 1 76.56 125 GLY B N 1
ATOM 2983 C CA . GLY B 1 125 ? -16.094 -16.391 -0.594 1 76.56 125 GLY B CA 1
ATOM 2984 C C . GLY B 1 125 ? -17.422 -15.656 -0.698 1 76.56 125 GLY B C 1
ATOM 2985 O O . GLY B 1 125 ? -17.594 -14.797 -1.57 1 76.56 125 GLY B O 1
ATOM 2986 N N . ASN B 1 126 ? -18.359 -15.773 0.343 1 74.75 126 ASN B N 1
ATOM 2987 C CA . ASN B 1 126 ? -19.719 -15.227 0.261 1 74.75 126 ASN B CA 1
ATOM 2988 C C . ASN B 1 126 ? -19.703 -13.703 0.157 1 74.75 126 ASN B C 1
ATOM 2990 O O . ASN B 1 126 ? -20.547 -13.117 -0.521 1 74.75 126 ASN B O 1
ATOM 2994 N N . GLU B 1 127 ? -18.703 -13.188 0.683 1 77.69 127 GLU B N 1
ATOM 2995 C CA . GLU B 1 127 ? -18.594 -11.734 0.66 1 77.69 127 GLU B CA 1
ATOM 2996 C C . GLU B 1 127 ? -18.141 -11.234 -0.708 1 77.69 127 GLU B C 1
ATOM 2998 O O . GLU B 1 127 ? -18.359 -10.078 -1.06 1 77.69 127 GLU B O 1
ATOM 3003 N N . LEU B 1 128 ? -17.562 -12.078 -1.4 1 83.75 128 LEU B N 1
ATOM 3004 C CA . LEU B 1 128 ? -16.969 -11.656 -2.67 1 83.75 128 LEU B CA 1
ATOM 3005 C C . LEU B 1 128 ? -17.859 -12.07 -3.84 1 83.75 128 LEU B C 1
ATOM 3007 O O . LEU B 1 128 ? -17.906 -11.391 -4.867 1 83.75 128 LEU B O 1
ATOM 3011 N N . LEU B 1 129 ? -18.422 -13.195 -3.92 1 82.25 129 LEU B N 1
ATOM 3012 C CA . LEU B 1 129 ? -19.188 -13.711 -5.043 1 82.25 129 LEU B CA 1
ATOM 3013 C C . LEU B 1 129 ? -20.656 -13.305 -4.922 1 82.25 129 LEU B C 1
ATOM 3015 O O . LEU B 1 129 ? -21.375 -13.25 -5.922 1 82.25 129 LEU B O 1
ATOM 3019 N N . GLY B 1 130 ? -20.984 -12.664 -4.082 1 65.06 130 GLY B N 1
ATOM 3020 C CA . GLY B 1 130 ? -22.422 -12.445 -3.934 1 65.06 130 GLY B CA 1
ATOM 3021 C C . GLY B 1 130 ? -23.219 -13.727 -3.922 1 65.06 130 GLY B C 1
ATOM 3022 O O . GLY B 1 130 ? -22.656 -14.82 -4.035 1 65.06 130 GLY B O 1
ATOM 3023 N N . MET B 1 131 ? -24.516 -13.828 -3.736 1 55.44 131 MET B N 1
ATOM 3024 C CA . MET B 1 131 ? -25.469 -14.922 -3.543 1 55.44 131 MET B CA 1
ATOM 3025 C C . MET B 1 131 ? -25.469 -15.852 -4.754 1 55.44 131 MET B C 1
ATOM 3027 O O . MET B 1 131 ? -26.172 -16.859 -4.758 1 55.44 131 MET B O 1
ATOM 3031 N N . GLY B 1 132 ? -24.594 -15.727 -5.664 1 57.22 132 GLY B N 1
ATOM 3032 C CA . GLY B 1 132 ? -24.906 -16.641 -6.746 1 57.22 132 GLY B CA 1
ATOM 3033 C C . GLY B 1 132 ? -24.531 -18.078 -6.43 1 57.22 132 GLY B C 1
ATOM 3034 O O . GLY B 1 132 ? -23.781 -18.344 -5.488 1 57.22 132 GLY B O 1
ATOM 3035 N N . SER B 1 133 ? -25.188 -19.094 -7.039 1 63.91 133 SER B N 1
ATOM 3036 C CA . SER B 1 133 ? -25.266 -20.5 -6.699 1 63.91 133 SER B CA 1
ATOM 3037 C C . SER B 1 133 ? -24.016 -21.25 -7.141 1 63.91 133 SER B C 1
ATOM 3039 O O . SER B 1 133 ? -23.656 -21.219 -8.32 1 63.91 133 SER B O 1
ATOM 3041 N N . ILE B 1 134 ? -22.984 -21.406 -6.281 1 72.69 134 ILE B N 1
ATOM 3042 C CA . ILE B 1 134 ? -21.938 -22.406 -6.516 1 72.69 134 ILE B CA 1
ATOM 3043 C C . ILE B 1 134 ? -22.219 -23.656 -5.676 1 72.69 134 ILE B C 1
ATOM 3045 O O . ILE B 1 134 ? -22.766 -23.547 -4.574 1 72.69 134 ILE B O 1
ATOM 3049 N N . THR B 1 135 ? -21.859 -24.812 -6.246 1 78.12 135 THR B N 1
ATOM 3050 C CA . THR B 1 135 ? -22.203 -26.109 -5.652 1 78.12 135 THR B CA 1
ATOM 3051 C C . THR B 1 135 ? -21.266 -26.438 -4.496 1 78.12 135 THR B C 1
ATOM 3053 O O . THR B 1 135 ? -21.484 -27.422 -3.779 1 78.12 135 THR B O 1
ATOM 3056 N N . VAL B 1 136 ? -20.203 -25.641 -4.336 1 81.56 136 VAL B N 1
ATOM 3057 C CA . VAL B 1 136 ? -19.234 -25.875 -3.273 1 81.56 136 VAL B CA 1
ATOM 3058 C C . VAL B 1 136 ? -19.125 -24.625 -2.389 1 81.56 136 VAL B C 1
ATOM 3060 O O . VAL B 1 136 ? -19.781 -23.625 -2.645 1 81.56 136 VAL B O 1
ATOM 3063 N N . THR B 1 137 ? -18.344 -24.781 -1.329 1 85.31 137 THR B N 1
ATOM 3064 C CA . THR B 1 137 ? -18.125 -23.625 -0.472 1 85.31 137 THR B CA 1
ATOM 3065 C C . THR B 1 137 ? -17.406 -22.516 -1.24 1 85.31 137 THR B C 1
ATOM 3067 O O . THR B 1 137 ? -16.281 -22.703 -1.707 1 85.31 137 THR B O 1
ATOM 3070 N N . PRO B 1 138 ? -18.016 -21.438 -1.335 1 88.44 138 PRO B N 1
ATOM 3071 C CA . PRO B 1 138 ? -17.5 -20.391 -2.227 1 88.44 138 PRO B CA 1
ATOM 3072 C C . PRO B 1 138 ? -16.062 -19.984 -1.898 1 88.44 138 PRO B C 1
ATOM 3074 O O . PRO B 1 138 ? -15.234 -19.859 -2.803 1 88.44 138 PRO B O 1
ATOM 3077 N N . GLY B 1 139 ? -15.812 -19.797 -0.629 1 91.31 139 GLY B N 1
ATOM 3078 C CA . GLY B 1 139 ? -14.477 -19.391 -0.236 1 91.31 139 GLY B CA 1
ATOM 3079 C C . GLY B 1 139 ? -13.422 -20.438 -0.552 1 91.31 139 GLY B C 1
ATOM 3080 O O . GLY B 1 139 ? -12.328 -20.109 -1.01 1 91.31 139 GLY B O 1
ATOM 3081 N N . ALA B 1 140 ? -13.766 -21.656 -0.289 1 91.88 140 ALA B N 1
ATOM 3082 C CA . ALA B 1 140 ? -12.852 -22.75 -0.605 1 91.88 140 ALA B CA 1
ATOM 3083 C C . ALA B 1 140 ? -12.586 -22.828 -2.107 1 91.88 140 ALA B C 1
ATOM 3085 O O . ALA B 1 140 ? -11.461 -23.094 -2.533 1 91.88 140 ALA B O 1
ATOM 3086 N N . PHE B 1 141 ? -13.586 -22.578 -2.82 1 92.56 141 PHE B N 1
ATOM 3087 C CA . PHE B 1 141 ? -13.469 -22.609 -4.273 1 92.56 141 PHE B CA 1
ATOM 3088 C C . PHE B 1 141 ? -12.531 -21.5 -4.762 1 92.56 141 PHE B C 1
ATOM 3090 O O . PHE B 1 141 ? -11.641 -21.766 -5.578 1 92.56 141 PHE B O 1
ATOM 3097 N N . LEU B 1 142 ? -12.711 -20.297 -4.234 1 94 142 LEU B N 1
ATOM 3098 C CA . LEU B 1 142 ? -11.953 -19.156 -4.727 1 94 142 LEU B CA 1
ATOM 3099 C C . LEU B 1 142 ? -10.461 -19.328 -4.457 1 94 142 LEU B C 1
ATOM 3101 O O . LEU B 1 142 ? -9.633 -19.094 -5.336 1 94 142 LEU B O 1
ATOM 3105 N N . ILE B 1 143 ? -10.125 -19.688 -3.283 1 94.75 143 ILE B N 1
ATOM 3106 C CA . ILE B 1 143 ? -8.719 -19.891 -2.957 1 94.75 143 ILE B CA 1
ATOM 3107 C C . ILE B 1 143 ? -8.156 -21.031 -3.789 1 94.75 143 ILE B C 1
ATOM 3109 O O . ILE B 1 143 ? -7.027 -20.969 -4.273 1 94.75 143 ILE B O 1
ATOM 3113 N N . SER B 1 144 ? -8.93 -22.141 -3.93 1 93.56 144 SER B N 1
ATOM 3114 C CA . SER B 1 144 ? -8.492 -23.281 -4.734 1 93.56 144 SER B CA 1
ATOM 3115 C C . SER B 1 144 ? -8.305 -22.891 -6.195 1 93.56 144 SER B C 1
ATOM 3117 O O . SER B 1 144 ? -7.367 -23.344 -6.852 1 93.56 144 SER B O 1
ATOM 3119 N N . PHE B 1 145 ? -9.195 -22.078 -6.641 1 94.5 145 PHE B N 1
ATOM 3120 C CA . PHE B 1 145 ? -9.094 -21.562 -8 1 94.5 145 PHE B CA 1
ATOM 3121 C C . PHE B 1 145 ? -7.754 -20.875 -8.219 1 94.5 145 PHE B C 1
ATOM 3123 O O . PHE B 1 145 ? -7.078 -21.125 -9.219 1 94.5 145 PHE B O 1
ATOM 3130 N N . ALA B 1 146 ? -7.375 -20.016 -7.285 1 95.88 146 ALA B N 1
ATOM 3131 C CA . ALA B 1 146 ? -6.113 -19.281 -7.367 1 95.88 146 ALA B CA 1
ATOM 3132 C C . ALA B 1 146 ? -4.926 -20.234 -7.277 1 95.88 146 ALA B C 1
ATOM 3134 O O . ALA B 1 146 ? -3.963 -20.109 -8.039 1 95.88 146 ALA B O 1
ATOM 3135 N N . LEU B 1 147 ? -5.023 -21.203 -6.383 1 95.94 147 LEU B N 1
ATOM 3136 C CA . LEU B 1 147 ? -3.943 -22.156 -6.168 1 95.94 147 LEU B CA 1
ATOM 3137 C C . LEU B 1 147 ? -3.768 -23.062 -7.383 1 95.94 147 LEU B C 1
ATOM 3139 O O . LEU B 1 147 ? -2.682 -23.125 -7.965 1 95.94 147 LEU B O 1
ATOM 3143 N N . ILE B 1 148 ? -4.852 -23.656 -7.777 1 94.75 148 ILE B N 1
ATOM 3144 C CA . ILE B 1 148 ? -4.809 -24.609 -8.883 1 94.75 148 ILE B CA 1
ATOM 3145 C C . ILE B 1 148 ? -4.438 -23.891 -10.172 1 94.75 148 ILE B C 1
ATOM 3147 O O . ILE B 1 148 ? -3.646 -24.406 -10.969 1 94.75 148 ILE B O 1
ATOM 3151 N N . GLY B 1 149 ? -5.039 -22.734 -10.352 1 96.69 149 GLY B N 1
ATOM 3152 C CA . GLY B 1 149 ? -4.676 -21.938 -11.516 1 96.69 149 GLY B CA 1
ATOM 3153 C C . GLY B 1 149 ? -3.195 -21.625 -11.578 1 96.69 149 GLY B C 1
ATOM 3154 O O . GLY B 1 149 ? -2.576 -21.703 -12.641 1 96.69 149 GLY B O 1
ATOM 3155 N N . THR B 1 150 ? -2.664 -21.234 -10.484 1 96.31 150 THR B N 1
ATOM 3156 C CA . THR B 1 150 ? -1.249 -20.891 -10.414 1 96.31 150 THR B CA 1
ATOM 3157 C C . THR B 1 150 ? -0.378 -22.109 -10.695 1 96.31 150 THR B C 1
ATOM 3159 O O . THR B 1 150 ? 0.596 -22.031 -11.445 1 96.31 150 THR B O 1
ATOM 3162 N N . TRP B 1 151 ? -0.723 -23.266 -10.094 1 93.88 151 TRP B N 1
ATOM 3163 C CA . TRP B 1 151 ? 0.01 -24.5 -10.336 1 93.88 151 TRP B CA 1
ATOM 3164 C C . TRP B 1 151 ? -0.073 -24.906 -11.805 1 93.88 151 TRP B C 1
ATOM 3166 O O . TRP B 1 151 ? 0.9 -25.406 -12.375 1 93.88 151 TRP B O 1
ATOM 3176 N N . ALA B 1 152 ? -1.21 -24.688 -12.32 1 95.19 152 ALA B N 1
ATOM 3177 C CA . ALA B 1 152 ? -1.404 -24.984 -13.734 1 95.19 152 ALA B CA 1
ATOM 3178 C C . ALA B 1 152 ? -0.52 -24.109 -14.609 1 95.19 152 ALA B C 1
ATOM 3180 O O . ALA B 1 152 ? 0.061 -24.578 -15.594 1 95.19 152 ALA B O 1
ATOM 3181 N N . SER B 1 153 ? -0.499 -22.859 -14.281 1 95.81 153 SER B N 1
ATOM 3182 C CA . SER B 1 153 ? 0.312 -21.906 -15.039 1 95.81 153 SER B CA 1
ATOM 3183 C C . SER B 1 153 ? 1.762 -22.375 -15.133 1 95.81 153 SER B C 1
ATOM 3185 O O . SER B 1 153 ? 2.346 -22.391 -16.219 1 95.81 153 SER B O 1
ATOM 3187 N N . ASP B 1 154 ? 2.279 -22.766 -14.039 1 92.25 154 ASP B N 1
ATOM 3188 C CA . ASP B 1 154 ? 3.666 -23.219 -13.992 1 92.25 154 ASP B CA 1
ATOM 3189 C C . ASP B 1 154 ? 3.832 -24.547 -14.742 1 92.25 154 ASP B C 1
ATOM 3191 O O . ASP B 1 154 ? 4.805 -24.734 -15.477 1 92.25 154 ASP B O 1
ATOM 3195 N N . SER B 1 155 ? 2.951 -25.484 -14.523 1 91.94 155 SER B N 1
ATOM 3196 C CA . SER B 1 155 ? 3.033 -26.812 -15.117 1 91.94 155 SER B CA 1
ATOM 3197 C C . SER B 1 155 ? 2.918 -26.75 -16.641 1 91.94 155 SER B C 1
ATOM 3199 O O . SER B 1 155 ? 3.742 -27.312 -17.359 1 91.94 155 SER B O 1
ATOM 3201 N N . PHE B 1 156 ? 1.907 -26.062 -17.109 1 94.19 156 PHE B N 1
ATOM 3202 C CA . PHE B 1 156 ? 1.689 -25.969 -18.547 1 94.19 156 PHE B CA 1
ATOM 3203 C C . PHE B 1 156 ? 2.797 -25.172 -19.219 1 94.19 156 PHE B C 1
ATOM 3205 O O . PHE B 1 156 ? 3.174 -25.453 -20.359 1 94.19 156 PHE B O 1
ATOM 3212 N N . ALA B 1 157 ? 3.244 -24.172 -18.5 1 92.81 157 ALA B N 1
ATOM 3213 C CA . ALA B 1 157 ? 4.379 -23.422 -19.031 1 92.81 157 ALA B CA 1
ATOM 3214 C C . ALA B 1 157 ? 5.605 -24.328 -19.188 1 92.81 157 ALA B C 1
ATOM 3216 O O . ALA B 1 157 ? 6.34 -24.219 -20.172 1 92.81 157 ALA B O 1
ATOM 3217 N N . TYR B 1 158 ? 5.777 -25.156 -18.219 1 89.31 158 TYR B N 1
ATOM 3218 C CA . TYR B 1 158 ? 6.906 -26.078 -18.25 1 89.31 158 TYR B CA 1
ATOM 3219 C C . TYR B 1 158 ? 6.793 -27.047 -19.422 1 89.31 158 TYR B C 1
ATOM 3221 O O . TYR B 1 158 ? 7.738 -27.203 -20.188 1 89.31 158 TYR B O 1
ATOM 3229 N N . PHE B 1 159 ? 5.691 -27.609 -19.594 1 92.56 159 PHE B N 1
ATOM 3230 C CA . PHE B 1 159 ? 5.488 -28.594 -20.641 1 92.56 159 PHE B CA 1
ATOM 3231 C C . PHE B 1 159 ? 5.562 -27.953 -22.016 1 92.56 159 PHE B C 1
ATOM 3233 O O . PHE B 1 159 ? 6.23 -28.469 -22.922 1 92.56 159 PHE B O 1
ATOM 3240 N N . ALA B 1 160 ? 4.898 -26.859 -22.172 1 92.94 160 ALA B N 1
ATOM 3241 C CA . ALA B 1 160 ? 4.914 -26.156 -23.453 1 92.94 160 ALA B CA 1
ATOM 3242 C C . ALA B 1 160 ? 6.305 -25.609 -23.766 1 92.94 160 ALA B C 1
ATOM 3244 O O . ALA B 1 160 ? 6.754 -25.641 -24.906 1 92.94 160 ALA B O 1
ATOM 3245 N N . GLY B 1 161 ? 6.898 -25.109 -22.797 1 90.69 161 GLY B N 1
ATOM 3246 C CA . GLY B 1 161 ? 8.25 -24.594 -22.969 1 90.69 161 GLY B CA 1
ATOM 3247 C C . GLY B 1 161 ? 9.242 -25.672 -23.359 1 90.69 161 GLY B C 1
ATOM 3248 O O . GLY B 1 161 ? 10.086 -25.453 -24.234 1 90.69 161 GLY B O 1
ATOM 3249 N N . LYS B 1 162 ? 9.172 -26.75 -22.766 1 90.44 162 LYS B N 1
ATOM 3250 C CA . LYS B 1 162 ? 10.07 -27.875 -23.062 1 90.44 162 LYS B CA 1
ATOM 3251 C C . LYS B 1 162 ? 9.82 -28.406 -24.469 1 90.44 162 LYS B C 1
ATOM 3253 O O . LYS B 1 162 ? 10.773 -28.766 -25.172 1 90.44 162 LYS B O 1
ATOM 3258 N N . ARG B 1 163 ? 8.688 -28.422 -24.812 1 92.19 163 ARG B N 1
ATOM 3259 C CA . ARG B 1 163 ? 8.32 -29.016 -26.094 1 92.19 163 ARG B CA 1
ATOM 3260 C C . ARG B 1 163 ? 8.516 -28.031 -27.234 1 92.19 163 ARG B C 1
ATOM 3262 O O . ARG B 1 163 ? 8.977 -28.406 -28.312 1 92.19 163 ARG B O 1
ATOM 3269 N N . PHE B 1 164 ? 8.203 -26.766 -27 1 91.31 164 PHE B N 1
ATOM 3270 C CA . PHE B 1 164 ? 8.133 -25.844 -28.125 1 91.31 164 PHE B CA 1
ATOM 3271 C C . PHE B 1 164 ? 9.07 -24.672 -27.922 1 91.31 164 PHE B C 1
ATOM 3273 O O . PHE B 1 164 ? 9.188 -23.797 -28.781 1 91.31 164 PHE B O 1
ATOM 3280 N N . GLY B 1 165 ? 9.68 -24.625 -26.781 1 88.12 165 GLY B N 1
ATOM 3281 C CA . GLY B 1 165 ? 10.453 -23.453 -26.391 1 88.12 165 GLY B CA 1
ATOM 3282 C C . GLY B 1 165 ? 11.531 -23.094 -27.406 1 88.12 165 GLY B C 1
ATOM 3283 O O . GLY B 1 165 ? 12.344 -23.938 -27.766 1 88.12 165 GLY B O 1
ATOM 3284 N N . LYS B 1 166 ? 11.555 -21.844 -27.969 1 87.44 166 LYS B N 1
ATOM 3285 C CA . LYS B 1 166 ? 12.562 -21.344 -28.906 1 87.44 166 LYS B CA 1
ATOM 3286 C C . LYS B 1 166 ? 13.023 -19.938 -28.516 1 87.44 166 LYS B C 1
ATOM 3288 O O . LYS B 1 166 ? 14.211 -19.625 -28.625 1 87.44 166 LYS B O 1
ATOM 3293 N N . HIS B 1 167 ? 12.141 -19.078 -28.109 1 88.5 167 HIS B N 1
ATOM 3294 C CA . HIS B 1 167 ? 12.43 -17.672 -27.797 1 88.5 167 HIS B CA 1
ATOM 3295 C C . HIS B 1 167 ? 12.445 -17.438 -26.297 1 88.5 167 HIS B C 1
ATOM 3297 O O . HIS B 1 167 ? 11.422 -17.625 -25.625 1 88.5 167 HIS B O 1
ATOM 3303 N N . ARG B 1 168 ? 13.633 -16.938 -25.844 1 86.19 168 ARG B N 1
ATOM 3304 C CA . ARG B 1 168 ? 13.781 -16.672 -24.422 1 86.19 168 ARG B CA 1
ATOM 3305 C C . ARG B 1 168 ? 12.992 -15.43 -24.016 1 86.19 168 ARG B C 1
ATOM 3307 O O . ARG B 1 168 ? 12.953 -14.438 -24.75 1 86.19 168 ARG B O 1
ATOM 3314 N N . MET B 1 169 ? 12.234 -15.438 -22.859 1 82.75 169 MET B N 1
ATOM 3315 C CA . MET B 1 169 ? 11.375 -14.344 -22.406 1 82.75 169 MET B CA 1
ATOM 3316 C C . MET B 1 169 ? 12.188 -13.281 -21.672 1 82.75 169 MET B C 1
ATOM 3318 O O . MET B 1 169 ? 12.078 -12.094 -21.984 1 82.75 169 MET B O 1
ATOM 3322 N N . ALA B 1 170 ? 12.906 -13.625 -20.656 1 78.38 170 ALA B N 1
ATOM 3323 C CA . ALA B 1 170 ? 13.75 -12.742 -19.844 1 78.38 170 ALA B CA 1
ATOM 3324 C C . ALA B 1 170 ? 15.07 -13.414 -19.484 1 78.38 170 ALA B C 1
ATOM 3326 O O . ALA B 1 170 ? 15.297 -13.789 -18.344 1 78.38 170 ALA B O 1
ATOM 3327 N N . PRO B 1 171 ? 16.031 -13.445 -20.359 1 79.38 171 PRO B N 1
ATOM 3328 C CA . PRO B 1 171 ? 17.25 -14.242 -20.172 1 79.38 171 PRO B CA 1
ATOM 3329 C C . PRO B 1 171 ? 18.109 -13.742 -19.016 1 79.38 171 PRO B C 1
ATOM 3331 O O . PRO B 1 171 ? 18.812 -14.531 -18.391 1 79.38 171 PRO B O 1
ATOM 3334 N N . HIS B 1 172 ? 18 -12.492 -18.703 1 80.44 172 HIS B N 1
ATOM 3335 C CA . HIS B 1 172 ? 18.828 -11.93 -17.656 1 80.44 172 HIS B CA 1
ATOM 3336 C C . HIS B 1 172 ? 18.25 -12.219 -16.266 1 80.44 172 HIS B C 1
ATOM 3338 O O . HIS B 1 172 ? 18.953 -12.141 -15.266 1 80.44 172 HIS B O 1
ATOM 3344 N N . ILE B 1 173 ? 17 -12.508 -16.234 1 82.69 173 ILE B N 1
ATOM 3345 C CA . ILE B 1 173 ? 16.328 -12.781 -14.969 1 82.69 173 ILE B CA 1
ATOM 3346 C C . ILE B 1 173 ? 16.125 -14.289 -14.812 1 82.69 173 ILE B C 1
ATOM 3348 O O . ILE B 1 173 ? 16.484 -14.867 -13.781 1 82.69 173 ILE B O 1
ATOM 3352 N N . SER B 1 174 ? 15.57 -14.906 -15.844 1 84.31 174 SER B N 1
ATOM 3353 C CA . SER B 1 174 ? 15.305 -16.344 -15.875 1 84.31 174 SER B CA 1
ATOM 3354 C C . SER B 1 174 ? 15.633 -16.938 -17.25 1 84.31 174 SER B C 1
ATOM 3356 O O . SER B 1 174 ? 14.781 -16.953 -18.141 1 84.31 174 SER B O 1
ATOM 3358 N N . PRO B 1 175 ? 16.703 -17.484 -17.312 1 80.62 175 PRO B N 1
ATOM 3359 C CA . PRO B 1 175 ? 17.203 -17.922 -18.625 1 80.62 175 PRO B CA 1
ATOM 3360 C C . PRO B 1 175 ? 16.391 -19.078 -19.203 1 80.62 175 PRO B C 1
ATOM 3362 O O . PRO B 1 175 ? 16.406 -19.312 -20.422 1 80.62 175 PRO B O 1
ATOM 3365 N N . ASN B 1 176 ? 15.664 -19.766 -18.453 1 80.88 176 ASN B N 1
ATOM 3366 C CA . ASN B 1 176 ? 15.016 -20.984 -18.938 1 80.88 176 ASN B CA 1
ATOM 3367 C C . ASN B 1 176 ? 13.57 -20.719 -19.344 1 80.88 176 ASN B C 1
ATOM 3369 O O . ASN B 1 176 ? 12.922 -21.594 -19.938 1 80.88 176 ASN B O 1
ATOM 3373 N N . LYS B 1 177 ? 13.047 -19.578 -19.141 1 87.5 177 LYS B N 1
ATOM 3374 C CA . LYS B 1 177 ? 11.664 -19.281 -19.516 1 87.5 177 LYS B CA 1
ATOM 3375 C C . LYS B 1 177 ? 11.562 -18.844 -20.969 1 87.5 177 LYS B C 1
ATOM 3377 O O . LYS B 1 177 ? 12.391 -18.062 -21.438 1 87.5 177 LYS B O 1
ATOM 3382 N N . THR B 1 178 ? 10.594 -19.422 -21.625 1 89.75 178 THR B N 1
ATOM 3383 C CA . THR B 1 178 ? 10.422 -19.141 -23.047 1 89.75 178 THR B CA 1
ATOM 3384 C C . THR B 1 178 ? 9.055 -18.531 -23.312 1 89.75 178 THR B C 1
ATOM 3386 O O . THR B 1 178 ? 8.133 -18.656 -22.5 1 89.75 178 THR B O 1
ATOM 3389 N N . MET B 1 179 ? 8.945 -17.859 -24.453 1 91.25 179 MET B N 1
ATOM 3390 C CA . MET B 1 179 ? 7.672 -17.266 -24.859 1 91.25 179 MET B CA 1
ATOM 3391 C C . MET B 1 179 ? 6.637 -18.344 -25.156 1 91.25 179 MET B C 1
ATOM 3393 O O . MET B 1 179 ? 5.457 -18.172 -24.844 1 91.25 179 MET B O 1
ATOM 3397 N N . GLU B 1 180 ? 7.094 -19.406 -25.766 1 93.62 180 GLU B N 1
ATOM 3398 C CA . GLU B 1 180 ? 6.203 -20.531 -26.031 1 93.62 180 GLU B CA 1
ATOM 3399 C C . GLU B 1 180 ? 5.672 -21.125 -24.734 1 93.62 180 GLU B C 1
ATOM 3401 O O . GLU B 1 180 ? 4.496 -21.5 -24.656 1 93.62 180 GLU B O 1
ATOM 3406 N N . GLY B 1 181 ? 6.461 -21.234 -23.797 1 93 181 GLY B N 1
ATOM 3407 C CA . GLY B 1 181 ? 6.035 -21.672 -22.484 1 93 181 GLY B CA 1
ATOM 3408 C C . GLY B 1 181 ? 5.012 -20.75 -21.844 1 93 181 GLY B C 1
ATOM 3409 O O . GLY B 1 181 ? 4.035 -21.219 -21.25 1 93 181 GLY B O 1
ATOM 3410 N N . LEU B 1 182 ? 5.309 -19.5 -22.016 1 93.31 182 LEU B N 1
ATOM 3411 C CA . LEU B 1 182 ? 4.395 -18.5 -21.453 1 93.31 182 LEU B CA 1
ATOM 3412 C C . LEU B 1 182 ? 3.006 -18.641 -22.062 1 93.31 182 LEU B C 1
ATOM 3414 O O . LEU B 1 182 ? 2.01 -18.719 -21.344 1 93.31 182 LEU B O 1
ATOM 3418 N N . PHE B 1 183 ? 2.93 -18.688 -23.344 1 95.12 183 PHE B N 1
ATOM 3419 C CA . PHE B 1 183 ? 1.644 -18.766 -24.031 1 95.12 183 PHE B CA 1
ATOM 3420 C C . PHE B 1 183 ? 0.975 -20.109 -23.781 1 95.12 183 PHE B C 1
ATOM 3422 O O . PHE B 1 183 ? -0.249 -20.188 -23.656 1 95.12 183 PHE B O 1
ATOM 3429 N N . GLY B 1 184 ? 1.777 -21.156 -23.797 1 95.25 184 GLY B N 1
ATOM 3430 C CA . GLY B 1 184 ? 1.243 -22.453 -23.422 1 95.25 184 GLY B CA 1
ATOM 3431 C C . GLY B 1 184 ? 0.705 -22.5 -22.016 1 95.25 184 GLY B C 1
ATOM 3432 O O . GLY B 1 184 ? -0.344 -23.094 -21.75 1 95.25 184 GLY B O 1
ATOM 3433 N N . GLY B 1 185 ? 1.436 -21.938 -21.125 1 95.81 185 GLY B N 1
ATOM 3434 C CA . GLY B 1 185 ? 0.975 -21.812 -19.75 1 95.81 185 GLY B CA 1
ATOM 3435 C C . GLY B 1 185 ? -0.317 -21.031 -19.625 1 95.81 185 GLY B C 1
ATOM 3436 O O . GLY B 1 185 ? -1.221 -21.422 -18.875 1 95.81 185 GLY B O 1
ATOM 3437 N N . MET B 1 186 ? -0.399 -19.953 -20.344 1 97.31 186 MET B N 1
ATOM 3438 C CA . MET B 1 186 ? -1.588 -19.109 -20.297 1 97.31 186 MET B CA 1
ATOM 3439 C C . MET B 1 186 ? -2.811 -19.859 -20.812 1 97.31 186 MET B C 1
ATOM 3441 O O . MET B 1 186 ? -3.857 -19.875 -20.172 1 97.31 186 MET B O 1
ATOM 3445 N N . ALA B 1 187 ? -2.617 -20.469 -21.969 1 97.5 187 ALA B N 1
ATOM 3446 C CA . ALA B 1 187 ? -3.721 -21.219 -22.562 1 97.5 187 ALA B CA 1
ATOM 3447 C C . ALA B 1 187 ? -4.176 -22.344 -21.625 1 97.5 187 ALA B C 1
ATOM 3449 O O . ALA B 1 187 ? -5.371 -22.516 -21.391 1 97.5 187 ALA B O 1
ATOM 3450 N N . GLY B 1 188 ? -3.211 -23.125 -21.172 1 97.56 188 GLY B N 1
ATOM 3451 C CA . GLY B 1 188 ? -3.531 -24.219 -20.266 1 97.56 188 GLY B CA 1
ATOM 3452 C C . GLY B 1 188 ? -4.23 -23.75 -19 1 97.56 188 GLY B C 1
ATOM 3453 O O . GLY B 1 188 ? -5.16 -24.406 -18.516 1 97.56 188 GLY B O 1
ATOM 3454 N N . THR B 1 189 ? -3.797 -22.641 -18.438 1 97.94 189 THR B N 1
ATOM 3455 C CA . THR B 1 189 ? -4.375 -22.094 -17.234 1 97.94 189 THR B CA 1
ATOM 3456 C C . THR B 1 189 ? -5.82 -21.656 -17.469 1 97.94 189 THR B C 1
ATOM 3458 O O . THR B 1 189 ? -6.707 -22 -16.672 1 97.94 189 THR B O 1
ATOM 3461 N N . ILE B 1 190 ? -6.066 -20.953 -18.531 1 98.31 190 ILE B N 1
ATOM 3462 C CA . ILE B 1 190 ? -7.398 -20.438 -18.844 1 98.31 190 ILE B CA 1
ATOM 3463 C C . ILE B 1 190 ? -8.359 -21.609 -19.047 1 98.31 190 ILE B C 1
ATOM 3465 O O . ILE B 1 190 ? -9.469 -21.625 -18.516 1 98.31 190 ILE B O 1
ATOM 3469 N N . ILE B 1 191 ? -7.906 -22.594 -19.766 1 98 191 ILE B N 1
ATOM 3470 C CA . ILE B 1 191 ? -8.734 -23.75 -20.047 1 98 191 ILE B CA 1
ATOM 3471 C C . ILE B 1 191 ? -9.07 -24.484 -18.75 1 98 191 ILE B C 1
ATOM 3473 O O . ILE B 1 191 ? -10.234 -24.812 -18.5 1 98 191 ILE B O 1
ATOM 3477 N N . LEU B 1 192 ? -8.07 -24.734 -17.953 1 97.25 192 LEU B N 1
ATOM 3478 C CA . LEU B 1 192 ? -8.305 -25.422 -16.688 1 97.25 192 LEU B CA 1
ATOM 3479 C C . LEU B 1 192 ? -9.25 -24.625 -15.797 1 97.25 192 LEU B C 1
ATOM 3481 O O . LEU B 1 192 ? -10.109 -25.188 -15.125 1 97.25 192 LEU B O 1
ATOM 3485 N N . CYS B 1 193 ? -9.078 -23.328 -15.758 1 96.69 193 CYS B N 1
ATOM 3486 C CA . CYS B 1 193 ? -9.938 -22.469 -14.953 1 96.69 193 CYS B CA 1
ATOM 3487 C C . CYS B 1 193 ? -11.383 -22.531 -15.445 1 96.69 193 CYS B C 1
ATOM 3489 O O . CYS B 1 193 ? -12.312 -22.516 -14.641 1 96.69 193 CYS B O 1
ATOM 3491 N N . LEU B 1 194 ? -11.555 -22.625 -16.719 1 97.12 194 LEU B N 1
ATOM 3492 C CA . LEU B 1 194 ? -12.891 -22.781 -17.281 1 97.12 194 LEU B CA 1
ATOM 3493 C C . LEU B 1 194 ? -13.508 -24.109 -16.891 1 97.12 194 LEU B C 1
ATOM 3495 O O . LEU B 1 194 ? -14.688 -24.188 -16.547 1 97.12 194 LEU B O 1
ATOM 3499 N N . ILE B 1 195 ? -12.734 -25.109 -16.922 1 97.31 195 ILE B N 1
ATOM 3500 C CA . ILE B 1 195 ? -13.195 -26.438 -16.531 1 97.31 195 ILE B CA 1
ATOM 3501 C C . ILE B 1 195 ? -13.609 -26.422 -15.062 1 97.31 195 ILE B C 1
ATOM 3503 O O . ILE B 1 195 ? -14.656 -26.969 -14.711 1 97.31 195 ILE B O 1
ATOM 3507 N N . LEU B 1 196 ? -12.758 -25.828 -14.227 1 95.19 196 LEU B N 1
ATOM 3508 C CA . LEU B 1 196 ? -13.07 -25.734 -12.805 1 95.19 196 LEU B CA 1
ATOM 3509 C C . LEU B 1 196 ? -14.383 -24.969 -12.586 1 95.19 196 LEU B C 1
ATOM 3511 O O . LEU B 1 196 ? -15.188 -25.359 -11.742 1 95.19 196 LEU B O 1
ATOM 3515 N N . SER B 1 197 ? -14.547 -23.922 -13.32 1 95 197 SER B N 1
ATOM 3516 C CA . SER B 1 197 ? -15.766 -23.125 -13.203 1 95 197 SER B CA 1
ATOM 3517 C C . SER B 1 197 ? -17 -23.922 -13.609 1 95 197 SER B C 1
ATOM 3519 O O . SER B 1 197 ? -18.016 -23.891 -12.922 1 95 197 SER B O 1
ATOM 3521 N N . ALA B 1 198 ? -16.906 -24.656 -14.664 1 94.75 198 ALA B N 1
ATOM 3522 C CA . ALA B 1 198 ? -18.016 -25.469 -15.156 1 94.75 198 ALA B CA 1
ATOM 3523 C C . ALA B 1 198 ? -18.328 -26.609 -14.188 1 94.75 198 ALA B C 1
ATOM 3525 O O . ALA B 1 198 ? -19.5 -26.938 -13.984 1 94.75 198 ALA B O 1
ATOM 3526 N N . ALA B 1 199 ? -17.328 -27.109 -13.617 1 93.69 199 ALA B N 1
ATOM 3527 C CA . ALA B 1 199 ? -17.484 -28.266 -12.742 1 93.69 199 ALA B CA 1
ATOM 3528 C C . ALA B 1 199 ? -18.297 -27.922 -11.5 1 93.69 199 ALA B C 1
ATOM 3530 O O . ALA B 1 199 ? -18.922 -28.781 -10.898 1 93.69 199 ALA B O 1
ATOM 3531 N N . VAL B 1 200 ? -18.312 -26.656 -11.117 1 92.38 200 VAL B N 1
ATOM 3532 C CA . VAL B 1 200 ? -18.984 -26.297 -9.875 1 92.38 200 VAL B CA 1
ATOM 3533 C C . VAL B 1 200 ? -20.141 -25.344 -10.172 1 92.38 200 VAL B C 1
ATOM 3535 O O . VAL B 1 200 ? -20.641 -24.656 -9.273 1 92.38 200 VAL B O 1
ATOM 3538 N N . ASP B 1 201 ? -20.531 -25.141 -11.422 1 92.12 201 ASP B N 1
ATOM 3539 C CA . ASP B 1 201 ? -21.625 -24.312 -11.898 1 92.12 201 ASP B CA 1
ATOM 3540 C C . ASP B 1 201 ? -21.391 -22.844 -11.594 1 92.12 201 ASP B C 1
ATOM 3542 O O . ASP B 1 201 ? -22.297 -22.125 -11.172 1 92.12 201 ASP B O 1
ATOM 3546 N N . PHE B 1 202 ? -20.109 -22.484 -11.664 1 91.94 202 PHE B N 1
ATOM 3547 C CA . PHE B 1 202 ? -19.703 -21.078 -11.539 1 91.94 202 PHE B CA 1
ATOM 3548 C C . PHE B 1 202 ? -19.812 -20.359 -12.875 1 91.94 202 PHE B C 1
ATOM 3550 O O . PHE B 1 202 ? -19.734 -21 -13.938 1 91.94 202 PHE B O 1
ATOM 3557 N N . SER B 1 203 ? -20.094 -19.016 -12.852 1 92.81 203 SER B N 1
ATOM 3558 C CA . SER B 1 203 ? -20.203 -18.219 -14.062 1 92.81 203 SER B CA 1
ATOM 3559 C C . SER B 1 203 ? -19 -18.438 -14.984 1 92.81 203 SER B C 1
ATOM 3561 O O . SER B 1 203 ? -17.859 -18.219 -14.586 1 92.81 203 SER B O 1
ATOM 3563 N N . ILE B 1 204 ? -19.266 -18.781 -16.219 1 94.56 204 ILE B N 1
ATOM 3564 C CA . ILE B 1 204 ? -18.219 -19.078 -17.203 1 94.56 204 ILE B CA 1
ATOM 3565 C C . ILE B 1 204 ? -17.484 -17.797 -17.562 1 94.56 204 ILE B C 1
ATOM 3567 O O . ILE B 1 204 ? -16.25 -17.797 -17.703 1 94.56 204 ILE B O 1
ATOM 3571 N N . LEU B 1 205 ? -18.188 -16.703 -17.656 1 95 205 LEU B N 1
ATOM 3572 C CA . LEU B 1 205 ? -17.562 -15.43 -18 1 95 205 LEU B CA 1
ATOM 3573 C C . LEU B 1 205 ? -16.609 -14.969 -16.891 1 95 205 LEU B C 1
ATOM 3575 O O . LEU B 1 205 ? -15.469 -14.602 -17.172 1 95 205 LEU B O 1
ATOM 3579 N N . ILE B 1 206 ? -17.078 -15.008 -15.672 1 94.38 206 ILE B N 1
ATOM 3580 C CA . ILE B 1 206 ? -16.234 -14.578 -14.547 1 94.38 206 ILE B CA 1
ATOM 3581 C C . ILE B 1 206 ? -15.055 -15.523 -14.398 1 94.38 206 ILE B C 1
ATOM 3583 O O . ILE B 1 206 ? -13.93 -15.078 -14.148 1 94.38 206 ILE B O 1
ATOM 3587 N N . GLY B 1 207 ? -15.352 -16.828 -14.586 1 95.25 207 GLY B N 1
ATOM 3588 C CA . GLY B 1 207 ? -14.266 -17.812 -14.555 1 95.25 207 GLY B CA 1
ATOM 3589 C C . GLY B 1 207 ? -13.219 -17.562 -15.617 1 95.25 207 GLY B C 1
ATOM 3590 O O . GLY B 1 207 ? -12.016 -17.703 -15.359 1 95.25 207 GLY B O 1
ATOM 3591 N N . PHE B 1 208 ? -13.656 -17.219 -16.797 1 97.38 208 PHE B N 1
ATOM 3592 C CA . PHE B 1 208 ? -12.742 -16.922 -17.891 1 97.38 208 PHE B CA 1
ATOM 3593 C C . PHE B 1 208 ? -11.867 -15.719 -17.547 1 97.38 208 PHE B C 1
ATOM 3595 O O . PHE B 1 208 ? -10.648 -15.773 -17.703 1 97.38 208 PHE B O 1
ATOM 3602 N N . LEU B 1 209 ? -12.469 -14.688 -17.078 1 97.62 209 LEU B N 1
ATOM 3603 C CA . LEU B 1 209 ? -11.734 -13.469 -16.734 1 97.62 209 LEU B CA 1
ATOM 3604 C C . LEU B 1 209 ? -10.75 -13.719 -15.602 1 97.62 209 LEU B C 1
ATOM 3606 O O . LEU B 1 209 ? -9.617 -13.242 -15.641 1 97.62 209 LEU B O 1
ATOM 3610 N N . MET B 1 210 ? -11.18 -14.484 -14.617 1 96.88 210 MET B N 1
ATOM 3611 C CA . MET B 1 210 ? -10.273 -14.844 -13.531 1 96.88 210 MET B CA 1
ATOM 3612 C C . MET B 1 210 ? -9.117 -15.695 -14.039 1 96.88 210 MET B C 1
ATOM 3614 O O . MET B 1 210 ? -7.984 -15.539 -13.586 1 96.88 210 MET B O 1
ATOM 3618 N N . GLY B 1 211 ? -9.477 -16.609 -14.961 1 98.25 211 GLY B N 1
ATOM 3619 C CA . GLY B 1 211 ? -8.43 -17.406 -15.578 1 98.25 211 GLY B CA 1
ATOM 3620 C C . GLY B 1 211 ? -7.391 -16.578 -16.297 1 98.25 211 GLY B C 1
ATOM 3621 O O . GLY B 1 211 ? -6.191 -16.859 -16.219 1 98.25 211 GLY B O 1
ATOM 3622 N N . VAL B 1 212 ? -7.816 -15.578 -17 1 98.56 212 VAL B N 1
ATOM 3623 C CA . VAL B 1 212 ? -6.91 -14.664 -17.688 1 98.56 212 VAL B CA 1
ATOM 3624 C C . VAL B 1 212 ? -6.027 -13.945 -16.672 1 98.56 212 VAL B C 1
ATOM 3626 O O . VAL B 1 212 ? -4.82 -13.789 -16.891 1 98.56 212 VAL B O 1
ATOM 3629 N N . ILE B 1 213 ? -6.621 -13.516 -15.594 1 98.44 213 ILE B N 1
ATOM 3630 C CA . ILE B 1 213 ? -5.887 -12.828 -14.539 1 98.44 213 ILE B CA 1
ATOM 3631 C C . ILE B 1 213 ? -4.797 -13.742 -13.984 1 98.44 213 ILE B C 1
ATOM 3633 O O . ILE B 1 213 ? -3.641 -13.336 -13.859 1 98.44 213 ILE B O 1
ATOM 3637 N N . VAL B 1 214 ? -5.164 -14.961 -13.68 1 98.5 214 VAL B N 1
ATOM 3638 C CA . VAL B 1 214 ? -4.191 -15.914 -13.148 1 98.5 214 VAL B CA 1
ATOM 3639 C C . VAL B 1 214 ? -3.084 -16.141 -14.172 1 98.5 214 VAL B C 1
ATOM 3641 O O . VAL B 1 214 ? -1.901 -16.172 -13.82 1 98.5 214 VAL B O 1
ATOM 3644 N N . ALA B 1 215 ? -3.467 -16.25 -15.414 1 98.25 215 ALA B N 1
ATOM 3645 C CA . ALA B 1 215 ? -2.541 -16.578 -16.5 1 98.25 215 ALA B CA 1
ATOM 3646 C C . ALA B 1 215 ? -1.497 -15.484 -16.672 1 98.25 215 ALA B C 1
ATOM 3648 O O . ALA B 1 215 ? -0.355 -15.758 -17.047 1 98.25 215 ALA B O 1
ATOM 3649 N N . VAL B 1 216 ? -1.849 -14.312 -16.391 1 97.75 216 VAL B N 1
ATOM 3650 C CA . VAL B 1 216 ? -0.939 -13.188 -16.578 1 97.75 216 VAL B CA 1
ATOM 3651 C C . VAL B 1 216 ? -0.161 -12.938 -15.281 1 97.75 216 VAL B C 1
ATOM 3653 O O . VAL B 1 216 ? 1.054 -12.727 -15.312 1 97.75 216 VAL B O 1
ATOM 3656 N N . MET B 1 217 ? -0.823 -13 -14.18 1 98.31 217 MET B N 1
ATOM 3657 C CA . MET B 1 217 ? -0.242 -12.578 -12.906 1 98.31 217 MET B CA 1
ATOM 3658 C C . MET B 1 217 ? 0.719 -13.641 -12.375 1 98.31 217 MET B C 1
ATOM 3660 O O . MET B 1 217 ? 1.716 -13.305 -11.727 1 98.31 217 MET B O 1
ATOM 3664 N N . ALA B 1 218 ? 0.438 -14.891 -12.625 1 98 218 ALA B N 1
ATOM 3665 C CA . ALA B 1 218 ? 1.266 -15.969 -12.078 1 98 218 ALA B CA 1
ATOM 3666 C C . ALA B 1 218 ? 2.693 -15.875 -12.609 1 98 218 ALA B C 1
ATOM 3668 O O . ALA B 1 218 ? 3.646 -15.797 -11.828 1 98 218 ALA B O 1
ATOM 3669 N N . PRO B 1 219 ? 2.871 -15.867 -13.93 1 95.94 219 PRO B N 1
ATOM 3670 C CA . PRO B 1 219 ? 4.246 -15.742 -14.422 1 95.94 219 PRO B CA 1
ATOM 3671 C C . PRO B 1 219 ? 4.91 -14.438 -13.984 1 95.94 219 PRO B C 1
ATOM 3673 O O . PRO B 1 219 ? 6.125 -14.406 -13.773 1 95.94 219 PRO B O 1
ATOM 3676 N N . MET B 1 220 ? 4.164 -13.367 -13.859 1 95.81 220 MET B N 1
ATOM 3677 C CA . MET B 1 220 ? 4.734 -12.086 -13.438 1 95.81 220 MET B CA 1
ATOM 3678 C C . MET B 1 220 ? 5.234 -12.164 -12 1 95.81 220 MET B C 1
ATOM 3680 O O . MET B 1 220 ? 6.273 -11.586 -11.672 1 95.81 220 MET B O 1
ATOM 3684 N N . GLY B 1 221 ? 4.445 -12.828 -11.156 1 97.38 221 GLY B N 1
ATOM 3685 C CA . GLY B 1 221 ? 4.902 -13.023 -9.789 1 97.38 221 GLY B CA 1
ATOM 3686 C C . GLY B 1 221 ? 6.203 -13.797 -9.703 1 97.38 221 GLY B C 1
ATOM 3687 O O . GLY B 1 221 ? 7.094 -13.438 -8.93 1 97.38 221 GLY B O 1
ATOM 3688 N N . ASP B 1 222 ? 6.258 -14.781 -10.453 1 95.12 222 ASP B N 1
ATOM 3689 C CA . ASP B 1 222 ? 7.469 -15.594 -10.508 1 95.12 222 ASP B CA 1
ATOM 3690 C C . ASP B 1 222 ? 8.656 -14.766 -11.008 1 95.12 222 ASP B C 1
ATOM 3692 O O . ASP B 1 222 ? 9.75 -14.844 -10.445 1 95.12 222 ASP B O 1
ATOM 3696 N N . LEU B 1 223 ? 8.422 -14.047 -12.023 1 94.06 223 LEU B N 1
ATOM 3697 C CA . LEU B 1 223 ? 9.469 -13.211 -12.602 1 94.06 223 LEU B CA 1
ATOM 3698 C C . LEU B 1 223 ? 9.945 -12.156 -11.609 1 94.06 223 LEU B C 1
ATOM 3700 O O . LEU B 1 223 ? 11.141 -11.875 -11.516 1 94.06 223 LEU B O 1
ATOM 3704 N N . PHE B 1 224 ? 9.07 -11.555 -10.938 1 96.75 224 PHE B N 1
ATOM 3705 C CA . PHE B 1 224 ? 9.422 -10.516 -9.969 1 96.75 224 PHE B CA 1
ATOM 3706 C C . PHE B 1 224 ? 10.32 -11.078 -8.875 1 96.75 224 PHE B C 1
ATOM 3708 O O . PHE B 1 224 ? 11.32 -10.461 -8.516 1 96.75 224 PHE B O 1
ATOM 3715 N N . GLU B 1 225 ? 9.875 -12.164 -8.289 1 95.75 225 GLU B N 1
ATOM 3716 C CA . GLU B 1 225 ? 10.703 -12.75 -7.234 1 95.75 225 GLU B CA 1
ATOM 3717 C C . GLU B 1 225 ? 12.086 -13.125 -7.77 1 95.75 225 GLU B C 1
ATOM 3719 O O . GLU B 1 225 ? 13.094 -12.961 -7.074 1 95.75 225 GLU B O 1
ATOM 3724 N N . SER B 1 226 ? 12.172 -13.688 -8.984 1 94.56 226 SER B N 1
ATOM 3725 C CA . SER B 1 226 ? 13.461 -14 -9.602 1 94.56 226 SER B CA 1
ATOM 3726 C C . SER B 1 226 ? 14.32 -12.75 -9.727 1 94.56 226 SER B C 1
ATOM 3728 O O . SER B 1 226 ? 15.531 -12.797 -9.477 1 94.56 226 SER B O 1
ATOM 3730 N N . TYR B 1 227 ? 13.719 -11.711 -10.109 1 95.25 227 TYR B N 1
ATOM 3731 C CA . TYR B 1 227 ? 14.422 -10.438 -10.219 1 95.25 227 TYR B CA 1
ATOM 3732 C C . TYR B 1 227 ? 15.008 -10.016 -8.883 1 95.25 227 TYR B C 1
ATOM 3734 O O . TYR B 1 227 ? 16.172 -9.617 -8.805 1 95.25 227 TYR B O 1
ATOM 3742 N N . LEU B 1 228 ? 14.195 -10.156 -7.859 1 95.81 228 LEU B N 1
ATOM 3743 C CA . LEU B 1 228 ? 14.633 -9.781 -6.52 1 95.81 228 LEU B CA 1
ATOM 3744 C C . LEU B 1 228 ? 15.805 -10.656 -6.074 1 95.81 228 LEU B C 1
ATOM 3746 O O . LEU B 1 228 ? 16.781 -10.156 -5.5 1 95.81 228 LEU B O 1
ATOM 3750 N N . LYS B 1 229 ? 15.656 -11.906 -6.324 1 95.19 229 LYS B N 1
ATOM 3751 C CA . LYS B 1 229 ? 16.719 -12.828 -5.969 1 95.19 229 LYS B CA 1
ATOM 3752 C C . LYS B 1 229 ? 18.031 -12.461 -6.672 1 95.19 229 LYS B C 1
ATOM 3754 O O . LYS B 1 229 ? 19.094 -12.422 -6.043 1 95.19 229 LYS B O 1
ATOM 3759 N N . ARG B 1 230 ? 17.969 -12.117 -7.949 1 93.56 230 ARG B N 1
ATOM 3760 C CA . ARG B 1 230 ? 19.156 -11.734 -8.703 1 93.56 230 ARG B CA 1
ATOM 3761 C C . ARG B 1 230 ? 19.734 -10.422 -8.18 1 93.56 230 ARG B C 1
ATOM 3763 O O . ARG B 1 230 ? 20.953 -10.258 -8.125 1 93.56 230 ARG B O 1
ATOM 3770 N N . ALA B 1 231 ? 18.906 -9.555 -7.852 1 94.44 231 ALA B N 1
ATOM 3771 C CA . ALA B 1 231 ? 19.359 -8.281 -7.301 1 94.44 231 ALA B CA 1
ATOM 3772 C C . ALA B 1 231 ? 20.109 -8.484 -5.988 1 94.44 231 ALA B C 1
ATOM 3774 O O . ALA B 1 231 ? 20.938 -7.652 -5.602 1 94.44 231 ALA B O 1
ATOM 3775 N N . CYS B 1 232 ? 19.781 -9.539 -5.309 1 94.75 232 CYS B N 1
ATOM 3776 C CA . CYS B 1 232 ? 20.422 -9.859 -4.043 1 94.75 232 CYS B CA 1
ATOM 3777 C C . CYS B 1 232 ? 21.547 -10.883 -4.242 1 94.75 232 CYS B C 1
ATOM 3779 O O . CYS B 1 232 ? 22.094 -11.406 -3.273 1 94.75 232 CYS B O 1
ATOM 3781 N N . ASP B 1 233 ? 21.766 -11.281 -5.496 1 91.5 233 ASP B N 1
ATOM 3782 C CA . ASP B 1 233 ? 22.844 -12.18 -5.902 1 91.5 233 ASP B CA 1
ATOM 3783 C C . ASP B 1 233 ? 22.625 -13.578 -5.328 1 91.5 233 ASP B C 1
ATOM 3785 O O . ASP B 1 233 ? 23.578 -14.203 -4.848 1 91.5 233 ASP B O 1
ATOM 3789 N N . VAL B 1 234 ? 21.375 -13.992 -5.273 1 89.5 234 VAL B N 1
ATOM 3790 C CA . VAL B 1 234 ? 21.047 -15.344 -4.836 1 89.5 234 VAL B CA 1
ATOM 3791 C C . VAL B 1 234 ? 20.156 -16.016 -5.871 1 89.5 234 VAL B C 1
ATOM 3793 O O . VAL B 1 234 ? 19.516 -15.352 -6.684 1 89.5 234 VAL B O 1
ATOM 3796 N N . LYS B 1 235 ? 20.141 -17.328 -5.762 1 85.56 235 LYS B N 1
ATOM 3797 C CA . LYS B 1 235 ? 19.312 -18.094 -6.691 1 85.56 235 LYS B CA 1
ATOM 3798 C C . LYS B 1 235 ? 18 -18.531 -6.043 1 85.56 235 LYS B C 1
ATOM 3800 O O . LYS B 1 235 ? 16.969 -18.594 -6.703 1 85.56 235 LYS B O 1
ATOM 3805 N N . ASP B 1 236 ? 18.125 -18.906 -4.766 1 86.44 236 ASP B N 1
ATOM 3806 C CA . ASP B 1 236 ? 16.953 -19.328 -3.99 1 86.44 236 ASP B CA 1
ATOM 3807 C C . ASP B 1 236 ? 16.734 -18.422 -2.785 1 86.44 236 ASP B C 1
ATOM 3809 O O . ASP B 1 236 ? 17.703 -17.891 -2.217 1 86.44 236 ASP B O 1
ATOM 3813 N N . SER B 1 237 ? 15.477 -18.234 -2.467 1 85.75 237 SER B N 1
ATOM 3814 C CA . SER B 1 237 ? 15.172 -17.328 -1.359 1 85.75 237 SER B CA 1
ATOM 3815 C C . SER B 1 237 ? 15.531 -17.969 -0.019 1 85.75 237 SER B C 1
ATOM 3817 O O . SER B 1 237 ? 15.664 -17.266 0.988 1 85.75 237 SER B O 1
ATOM 3819 N N . GLY B 1 238 ? 15.492 -19.234 0.023 1 82.75 238 GLY B N 1
ATOM 3820 C CA . GLY B 1 238 ? 15.805 -20 1.219 1 82.75 238 GLY B CA 1
ATOM 3821 C C . GLY B 1 238 ? 15.961 -21.484 0.953 1 82.75 238 GLY B C 1
ATOM 3822 O O . GLY B 1 238 ? 16 -21.906 -0.202 1 82.75 238 GLY B O 1
ATOM 3823 N N . ASN B 1 239 ? 16.125 -22.219 2.082 1 80.25 239 ASN B N 1
ATOM 3824 C CA . ASN B 1 239 ? 16.328 -23.656 1.938 1 80.25 239 ASN B CA 1
ATOM 3825 C C . ASN B 1 239 ? 15.398 -24.438 2.863 1 80.25 239 ASN B C 1
ATOM 3827 O O . ASN B 1 239 ? 15.68 -25.594 3.189 1 80.25 239 ASN B O 1
ATOM 3831 N N . ILE B 1 240 ? 14.359 -23.797 3.205 1 78.44 240 ILE B N 1
ATOM 3832 C CA . ILE B 1 240 ? 13.477 -24.406 4.191 1 78.44 240 ILE B CA 1
ATOM 3833 C C . ILE B 1 240 ? 12.781 -25.625 3.576 1 78.44 240 ILE B C 1
ATOM 3835 O O . ILE B 1 240 ? 12.492 -26.594 4.273 1 78.44 240 ILE B O 1
ATOM 3839 N N . LEU B 1 241 ? 12.477 -25.516 2.252 1 77.75 241 LEU B N 1
ATOM 3840 C CA . LEU B 1 241 ? 11.828 -26.625 1.562 1 77.75 241 LEU B CA 1
ATOM 3841 C C . LEU B 1 241 ? 12.836 -27.422 0.734 1 77.75 241 LEU B C 1
ATOM 3843 O O . LEU B 1 241 ? 13.258 -26.969 -0.331 1 77.75 241 LEU B O 1
ATOM 3847 N N . PRO B 1 242 ? 13.164 -28.594 1.353 1 69.06 242 PRO B N 1
ATOM 3848 C CA . PRO B 1 242 ? 14.188 -29.391 0.657 1 69.06 242 PRO B CA 1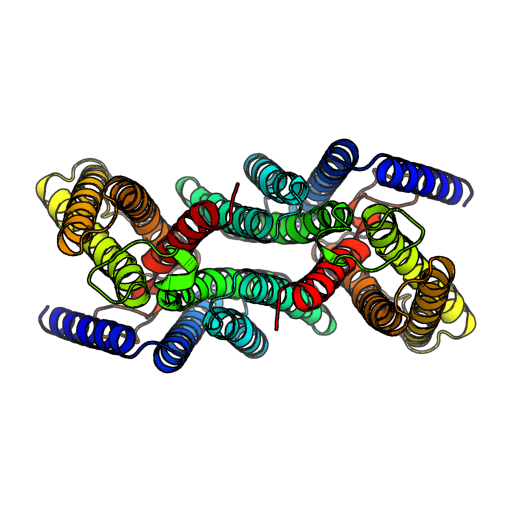
ATOM 3849 C C . PRO B 1 242 ? 13.867 -29.594 -0.823 1 69.06 242 PRO B C 1
ATOM 3851 O O . PRO B 1 242 ? 12.789 -30.078 -1.164 1 69.06 242 PRO B O 1
ATOM 3854 N N . GLY B 1 243 ? 14.727 -29.141 -1.643 1 68.19 243 GLY B N 1
ATOM 3855 C CA . GLY B 1 243 ? 14.594 -29.328 -3.08 1 68.19 243 GLY B CA 1
ATOM 3856 C C . GLY B 1 243 ? 13.727 -28.266 -3.736 1 68.19 243 GLY B C 1
ATOM 3857 O O . GLY B 1 243 ? 13.641 -28.203 -4.965 1 68.19 243 GLY B O 1
ATOM 3858 N N . HIS B 1 244 ? 13.117 -27.438 -2.912 1 74.81 244 HIS B N 1
ATOM 3859 C CA . HIS B 1 244 ? 12.141 -26.516 -3.477 1 74.81 244 HIS B CA 1
ATOM 3860 C C . HIS B 1 244 ? 12.461 -25.078 -3.088 1 74.81 244 HIS B C 1
ATOM 3862 O O . HIS B 1 244 ? 11.695 -24.156 -3.412 1 74.81 244 HIS B O 1
ATOM 3868 N N . GLY B 1 245 ? 13.531 -24.969 -2.438 1 84.69 245 GLY B N 1
ATOM 3869 C CA . GLY B 1 245 ? 13.922 -23.609 -2.086 1 84.69 245 GLY B CA 1
ATOM 3870 C C . GLY B 1 245 ? 13.219 -23.094 -0.849 1 84.69 245 GLY B C 1
ATOM 3871 O O . GLY B 1 245 ? 13.07 -23.812 0.138 1 84.69 245 GLY B O 1
ATOM 3872 N N . GLY B 1 246 ? 12.883 -21.875 -0.875 1 88.06 246 GLY B N 1
ATOM 3873 C CA . GLY B 1 246 ? 12.242 -21.25 0.275 1 88.06 246 GLY B CA 1
ATOM 3874 C C . GLY B 1 246 ? 10.742 -21.109 0.121 1 88.06 246 GLY B C 1
ATOM 3875 O O . GLY B 1 246 ? 10.172 -21.531 -0.889 1 88.06 246 GLY B O 1
ATOM 3876 N N . MET B 1 247 ? 10.109 -20.594 1.141 1 89.5 247 MET B N 1
ATOM 3877 C CA . MET B 1 247 ? 8.664 -20.344 1.125 1 89.5 247 MET B CA 1
ATOM 3878 C C . MET B 1 247 ? 8.305 -19.297 0.082 1 89.5 247 MET B C 1
ATOM 3880 O O . MET B 1 247 ? 7.289 -19.422 -0.606 1 89.5 247 MET B O 1
ATOM 3884 N N . MET B 1 248 ? 9.094 -18.297 -0.011 1 92.56 248 MET B N 1
ATOM 3885 C CA . MET B 1 248 ? 8.844 -17.25 -0.992 1 92.56 248 MET B CA 1
ATOM 3886 C C . MET B 1 248 ? 8.867 -17.812 -2.41 1 92.56 248 MET B C 1
ATOM 3888 O O . MET B 1 248 ? 8.109 -17.359 -3.273 1 92.56 248 MET B O 1
ATOM 3892 N N . ASP B 1 249 ? 9.719 -18.781 -2.629 1 92 249 ASP B N 1
ATOM 3893 C CA . ASP B 1 249 ? 9.82 -19.406 -3.941 1 92 249 ASP B CA 1
ATOM 3894 C C . ASP B 1 249 ? 8.539 -20.156 -4.297 1 92 249 ASP B C 1
ATOM 3896 O O . ASP B 1 249 ? 8.156 -20.219 -5.469 1 92 249 ASP B O 1
ATOM 3900 N N . ARG B 1 250 ? 7.898 -20.625 -3.299 1 91.12 250 ARG B N 1
ATOM 3901 C CA . ARG B 1 250 ? 6.738 -21.484 -3.527 1 91.12 250 ARG B CA 1
ATOM 3902 C C . ARG B 1 250 ? 5.469 -20.656 -3.689 1 91.12 250 ARG B C 1
ATOM 3904 O O . ARG B 1 250 ? 4.488 -21.125 -4.27 1 91.12 250 ARG B O 1
ATOM 3911 N N . PHE B 1 251 ? 5.508 -19.453 -3.197 1 95.12 251 PHE B N 1
ATOM 3912 C CA . PHE B 1 251 ? 4.281 -18.656 -3.201 1 95.12 251 PHE B CA 1
ATOM 3913 C C . PHE B 1 251 ? 4.453 -17.406 -4.043 1 95.12 251 PHE B C 1
ATOM 3915 O O . PHE B 1 251 ? 3.576 -16.531 -4.062 1 95.12 251 PHE B O 1
ATOM 3922 N N . ASP B 1 252 ? 5.543 -17.281 -4.707 1 96.44 252 ASP B N 1
ATOM 3923 C CA . ASP B 1 252 ? 5.883 -16.062 -5.418 1 96.44 252 ASP B CA 1
ATOM 3924 C C . ASP B 1 252 ? 4.793 -15.68 -6.422 1 96.44 252 ASP B C 1
ATOM 3926 O O . ASP B 1 252 ? 4.348 -14.531 -6.461 1 96.44 252 ASP B O 1
ATOM 3930 N N . SER B 1 253 ? 4.27 -16.656 -7.184 1 97.75 253 SER B N 1
ATOM 3931 C CA . SER B 1 253 ? 3.223 -16.406 -8.164 1 97.75 253 SER B CA 1
ATOM 3932 C C . SER B 1 253 ? 1.915 -16 -7.492 1 97.75 253 SER B C 1
ATOM 3934 O O . SER B 1 253 ? 1.209 -15.109 -7.973 1 97.75 253 SER B O 1
ATOM 3936 N N . LEU B 1 254 ? 1.648 -16.641 -6.391 1 97.56 254 LEU B N 1
ATOM 3937 C CA . LEU B 1 254 ? 0.384 -16.406 -5.695 1 97.56 254 LEU B CA 1
ATOM 3938 C C . LEU B 1 254 ? 0.326 -15.008 -5.109 1 97.56 254 LEU B C 1
ATOM 3940 O O . LEU B 1 254 ? -0.759 -14.453 -4.926 1 97.56 254 LEU B O 1
ATOM 3944 N N . LEU B 1 255 ? 1.464 -14.453 -4.84 1 98.38 255 LEU B N 1
ATOM 3945 C CA . LEU B 1 255 ? 1.528 -13.109 -4.266 1 98.38 255 LEU B CA 1
ATOM 3946 C C . LEU B 1 255 ? 1.031 -12.07 -5.258 1 98.38 255 LEU B C 1
ATOM 3948 O O . LEU B 1 255 ? 0.713 -10.938 -4.875 1 98.38 255 LEU B O 1
ATOM 3952 N N . PHE B 1 256 ? 0.961 -12.391 -6.504 1 98.69 256 PHE B N 1
ATOM 3953 C CA . PHE B 1 256 ? 0.392 -11.523 -7.527 1 98.69 256 PHE B CA 1
ATOM 3954 C C . PHE B 1 256 ? -1.03 -11.953 -7.867 1 98.69 256 PHE B C 1
ATOM 3956 O O . PHE B 1 256 ? -1.914 -11.109 -8.039 1 98.69 256 PHE B O 1
ATOM 3963 N N . VAL B 1 257 ? -1.244 -13.219 -7.906 1 98.69 257 VAL B N 1
ATOM 3964 C CA . VAL B 1 257 ? -2.518 -13.781 -8.344 1 98.69 257 VAL B CA 1
ATOM 3965 C C . VAL B 1 257 ? -3.605 -13.453 -7.32 1 98.69 257 VAL B C 1
ATOM 3967 O O . VAL B 1 257 ? -4.68 -12.969 -7.684 1 98.69 257 VAL B O 1
ATOM 3970 N N . ALA B 1 258 ? -3.301 -13.68 -6.07 1 98.38 258 ALA B N 1
ATOM 3971 C CA . ALA B 1 258 ? -4.305 -13.539 -5.023 1 98.38 258 ALA B CA 1
ATOM 3972 C C . ALA B 1 258 ? -4.836 -12.109 -4.957 1 98.38 258 ALA B C 1
ATOM 3974 O O . ALA B 1 258 ? -6.051 -11.883 -5.012 1 98.38 258 ALA B O 1
ATOM 3975 N N . PRO B 1 259 ? -3.973 -11.156 -4.891 1 98.56 259 PRO B N 1
ATOM 3976 C CA . PRO B 1 259 ? -4.516 -9.797 -4.824 1 98.56 259 PRO B CA 1
ATOM 3977 C C . PRO B 1 259 ? -5.227 -9.383 -6.109 1 98.56 259 PRO B C 1
ATOM 3979 O O . PRO B 1 259 ? -6.203 -8.625 -6.066 1 98.56 259 PRO B O 1
ATOM 3982 N N . ALA B 1 260 ? -4.793 -9.82 -7.215 1 98.38 260 ALA B N 1
ATOM 3983 C CA . ALA B 1 260 ? -5.441 -9.469 -8.477 1 98.38 260 ALA B CA 1
ATOM 3984 C C . ALA B 1 260 ? -6.848 -10.055 -8.555 1 98.38 260 ALA B C 1
ATOM 3986 O O . ALA B 1 260 ? -7.785 -9.375 -8.977 1 98.38 260 ALA B O 1
ATOM 3987 N N . VAL B 1 261 ? -6.941 -11.273 -8.188 1 97.31 261 VAL B N 1
ATOM 3988 C CA . VAL B 1 261 ? -8.242 -11.93 -8.195 1 97.31 261 VAL B CA 1
ATOM 3989 C C . VAL B 1 261 ? -9.172 -11.258 -7.184 1 97.31 261 VAL B C 1
ATOM 3991 O O . VAL B 1 261 ? -10.344 -11.008 -7.477 1 97.31 261 VAL B O 1
ATOM 3994 N N . LEU B 1 262 ? -8.648 -10.992 -6.047 1 96.38 262 LEU B N 1
ATOM 3995 C CA . LEU B 1 262 ? -9.438 -10.312 -5.027 1 96.38 262 LEU B CA 1
ATOM 3996 C C . LEU B 1 262 ? -9.953 -8.969 -5.543 1 96.38 262 LEU B C 1
ATOM 3998 O O . LEU B 1 262 ? -11.133 -8.648 -5.363 1 96.38 262 LEU B O 1
ATOM 4002 N N . LEU B 1 263 ? -9.094 -8.242 -6.168 1 95.44 263 LEU B N 1
ATOM 4003 C CA . LEU B 1 263 ? -9.477 -6.945 -6.727 1 95.44 263 LEU B CA 1
ATOM 4004 C C . LEU B 1 263 ? -10.602 -7.098 -7.742 1 95.44 263 LEU B C 1
ATOM 4006 O O . LEU B 1 263 ? -11.57 -6.332 -7.723 1 95.44 263 LEU B O 1
ATOM 4010 N N . PHE B 1 264 ? -10.414 -7.992 -8.562 1 95.69 264 PHE B N 1
ATOM 4011 C CA . PHE B 1 264 ? -11.383 -8.219 -9.633 1 95.69 264 PHE B CA 1
ATOM 4012 C C . PHE B 1 264 ? -12.758 -8.539 -9.055 1 95.69 264 PHE B C 1
ATOM 4014 O O . PHE B 1 264 ? -13.758 -7.93 -9.445 1 95.69 264 PHE B O 1
ATOM 4021 N N . LEU B 1 265 ? -12.781 -9.414 -8.117 1 94.25 265 LEU B N 1
ATOM 4022 C CA . LEU B 1 265 ? -14.039 -9.844 -7.523 1 94.25 265 LEU B CA 1
ATOM 4023 C C . LEU B 1 265 ? -14.664 -8.719 -6.703 1 94.25 265 LEU B C 1
ATOM 4025 O O . LEU B 1 265 ? -15.891 -8.555 -6.699 1 94.25 265 LEU B O 1
ATOM 4029 N N . SER B 1 266 ? -13.836 -7.992 -5.992 1 92.12 266 SER B N 1
ATOM 4030 C CA . SER B 1 266 ? -14.344 -6.883 -5.191 1 92.12 266 SER B CA 1
ATOM 4031 C C . SER B 1 266 ? -14.969 -5.805 -6.074 1 92.12 266 SER B C 1
ATOM 4033 O O . SER B 1 266 ? -15.984 -5.211 -5.711 1 92.12 266 SER B O 1
ATOM 4035 N N . LEU B 1 267 ? -14.375 -5.527 -7.188 1 92.38 267 LEU B N 1
ATOM 4036 C CA . LEU B 1 267 ? -14.875 -4.484 -8.078 1 92.38 267 LEU B CA 1
ATOM 4037 C C . LEU B 1 267 ? -16.188 -4.914 -8.734 1 92.38 267 LEU B C 1
ATOM 4039 O O . LEU B 1 267 ? -17.078 -4.086 -8.969 1 92.38 267 LEU B O 1
ATOM 4043 N N . ILE B 1 268 ? -16.25 -6.18 -9.016 1 89.06 268 ILE B N 1
ATOM 4044 C CA . ILE B 1 268 ? -17.484 -6.676 -9.586 1 89.06 268 ILE B CA 1
ATOM 4045 C C . ILE B 1 268 ? -18.594 -6.609 -8.547 1 89.06 268 ILE B C 1
ATOM 4047 O O . ILE B 1 268 ? -19.75 -6.281 -8.875 1 89.06 268 ILE B O 1
ATOM 4051 N N . ARG B 1 269 ? -18.25 -6.879 -7.34 1 85.31 269 ARG B N 1
ATOM 4052 C CA . ARG B 1 269 ? -19.234 -6.969 -6.273 1 85.31 269 ARG B CA 1
ATOM 4053 C C . ARG B 1 269 ? -19.609 -5.582 -5.75 1 85.31 269 ARG B C 1
ATOM 4055 O O . ARG B 1 269 ? -20.781 -5.289 -5.539 1 85.31 269 ARG B O 1
ATOM 4062 N N . TYR B 1 270 ? -18.562 -4.789 -5.395 1 75.38 270 TYR B N 1
ATOM 4063 C CA . TYR B 1 270 ? -18.797 -3.549 -4.664 1 75.38 270 TYR B CA 1
ATOM 4064 C C . TYR B 1 270 ? -18.625 -2.34 -5.574 1 75.38 270 TYR B C 1
ATOM 4066 O O . TYR B 1 270 ? -18.938 -1.212 -5.188 1 75.38 270 TYR B O 1
ATOM 4074 N N . GLY B 1 271 ? -17.672 -2.535 -6.473 1 67.19 271 GLY B N 1
ATOM 4075 C CA . GLY B 1 271 ? -17.281 -1.374 -7.246 1 67.19 271 GLY B CA 1
ATOM 4076 C C . GLY B 1 271 ? -18.344 -0.893 -8.203 1 67.19 271 GLY B C 1
ATOM 4077 O O . GLY B 1 271 ? -19.375 -1.545 -8.359 1 67.19 271 GLY B O 1
ATOM 4078 N N . VAL B 1 272 ? -18.406 -0.326 -9.188 1 52.09 272 VAL B N 1
ATOM 4079 C CA . VAL B 1 272 ? -19.359 0.208 -10.164 1 52.09 272 VAL B CA 1
ATOM 4080 C C . VAL B 1 272 ? -20.047 -0.94 -10.891 1 52.09 272 VAL B C 1
ATOM 4082 O O . VAL B 1 272 ? -19.422 -1.947 -11.219 1 52.09 272 VAL B O 1
#

pLDDT: mean 92.08, std 8.24, range [52.09, 98.81]

Organism: NCBI:txid592028

Radius of gyration: 24.08 Å; Cα contacts (8 Å, |Δi|>4): 938; chains: 2; bounding box: 50×78×56 Å

InterPro domains:
  IPR000374 Phosphatidate cytidylyltransferase [PS01315] (226-252)

Secondary structure (DSSP, 8-state):
-HHHHHHHHHHHHHHHHHHHH-HHHHHHHHHHHHHHHHHHHHHHHHTTT----HHHHHHHHHHHHHHHTTT-HHHHHHHHHHHHHHHHGGGGT--GGGHHHHHHHHHHHHHHHHHHHHHHHHTTTHHHHTT---SS-HHHHHHHHHHHHHHHHHHHHHHHHHHH--SEEETTTEEEEEHHHHHHHHHHHHHHHHHHHHHTT--HHHHHHHHHHHHHHHHHHHHHHHHHHHHTT-S-S-SSBTTTB-HHHHHTTHHHHHHHHHHHHHHHHT--/-HHHHHHHHHHHHHHHHHHHH-HHHHHHHHHHHHHHHHHHHHHHHHTTT----HHHHHHHHHHHHHHHTTT-HHHHHHHHHHHHHHHHGGGGT--GGGHHHHHHHHHHHHHHHHHHHHHHHHTTTHHHHTT---SS-HHHHHHHHHHHHHHHHHHHHHHHHHHH--SEEETTTEEEEEHHHHHHHHHHHHHHHHHHHHHTT--HHHHHHHHHHHHHHHHHHHHHHHHHHHHTT-S-S-SSBTTTB-HHHHHTTHHHHHHHHHHHHHHHHT--

Foldseek 3Di:
DVQVVVLVVVVVVVLLVQLVVAAVSVLVVLLVLLLQLVVLLQVLVVLVPAHADNPLLSVLLCQLSVQLRVLDPVSNVCSLVVSLVVLVCCVVPDDPVNVRRSVSNSVSSNLSSLLSSLLSSLLVQCSQQPPDDWQDRRSSLRSVLLVVLLVLLQVQLVVQCVVPFDAADCCVQPNSGGPRSLVRSLVRSLVVLLVSCVVGVHDSVLSNVLSNLLSPQQVVLQSVVSVSSVVSPHRASACPRPVQGGSCSVCSSSSRSSSSSSVVSCCVNPND/DVQVVVLVVVVVVVLLVQLVVAAVSVLVVLLVLLLQLVVLLQVLVVLVPAHADNPLLSVLLCQLSVQLRVLDPVSNVCSLVVSLVVLVCCVVPDDPVNVRRSVSNSVSSNLSSLLSSLLSSLLVQCSQQPPDDWQDRRSSLRSVLLVVLLVLLQVQLVVQCVVPFDAADCCVQPNSGGPRSLVRSLVRSLVVLLVSCVVGVHDSVLSNVLSNLLSPQQVVLQSVVSVSSVVSPHRASACPRPVQGGSCSVCSSSSRSSSSSSVVSCCVNPND

Nearest PDB structures (foldseek):
  4q2g-assembly1_A  TM=7.840E-01  e=1.801E-08  Thermotoga maritima MSB8
  4q2e-assembly1_A  TM=7.727E-01  e=2.234E-08  Thermotoga maritima MSB8
  7mhz-assembly1_A  TM=2.050E-01  e=4.987E+00  Homo sapiens
  4q2g-assembly1_A  TM=7.823E-01  e=1.801E-08  Thermotoga maritima MSB8
  4q2e-assembly1_A  TM=7.723E-01  e=2.234E-08  Thermotoga maritima MSB8

Solvent-accessible surface area (backbone atoms only — not comparable to full-atom values): 26176 Å² total; per-residue (Å²): 112,68,60,40,51,51,51,48,50,52,47,49,51,50,51,52,51,35,45,69,70,30,71,69,62,30,28,50,51,44,43,51,52,45,51,52,26,48,52,27,52,35,53,40,34,46,68,66,75,35,55,50,58,60,67,66,39,49,53,34,32,48,45,19,24,54,28,14,63,68,48,36,69,64,43,26,46,41,28,47,55,49,34,54,55,56,57,55,56,51,57,82,78,49,56,53,90,47,48,64,20,50,55,52,32,52,48,51,35,51,53,46,23,47,8,45,13,26,43,43,26,35,47,42,17,64,73,40,65,46,89,66,72,50,83,56,60,51,10,48,47,48,39,45,48,53,50,52,30,39,53,33,26,54,52,30,17,49,53,30,19,71,73,58,43,79,47,66,63,43,60,90,61,41,63,84,43,20,47,42,5,49,53,34,5,27,53,46,11,28,52,51,30,38,50,55,18,56,74,37,57,37,60,60,67,62,25,40,54,48,13,49,46,31,33,54,26,20,60,49,18,42,49,46,49,40,38,52,30,50,51,34,73,39,90,58,54,36,69,81,36,69,84,56,25,13,64,46,62,73,41,26,24,47,40,35,26,26,36,51,51,46,40,52,36,42,38,69,63,73,33,131,110,67,59,40,52,52,51,49,51,54,47,50,51,51,52,52,53,36,46,70,71,30,71,68,62,32,29,52,51,43,43,52,51,45,51,53,27,47,51,28,51,35,55,40,34,47,67,67,76,34,55,52,59,59,67,66,39,49,53,34,32,47,45,19,26,54,29,13,64,68,49,36,70,66,47,25,45,40,26,48,55,48,35,54,55,55,58,56,56,52,57,82,78,50,57,52,89,46,49,65,20,51,56,52,31,51,48,50,36,52,54,46,22,48,9,43,13,26,43,44,26,35,46,41,16,65,72,40,64,46,90,66,72,50,81,55,60,51,11,50,47,48,39,45,49,53,50,52,30,39,54,33,25,55,50,31,16,49,54,30,19,72,74,60,43,78,47,68,65,42,58,90,63,42,63,84,42,20,46,42,4,49,54,34,5,27,52,47,10,28,52,51,31,37,50,56,18,57,74,37,57,37,59,60,66,61,26,40,54,49,15,51,47,32,33,54,28,19,60,50,18,42,50,46,51,38,39,53,31,50,51,35,73,39,89,57,55,38,70,80,36,68,86,55,25,13,62,46,62,72,41,28,25,47,41,35,25,26,36,50,50,46,39,53,36,42,35,68,63,73,32,124

Sequence (544 aa):
MKIRVITAVAGIIAVLGLVALGGWFLTSAVFAVSVLSLFEFKNMLSNVNIRVYRIPAVAALAIIVGAAGFYSICIFFSAIVASFILLLFLVMVLKKEQVHGLIYTVFGVIYLGIGFGSLAFLRGGNELLGMGSITVTPGAFLISFALIGTWASDSFAYFAGKRFGKHRMAPHISPNKTMEGLFGGMAGTIILCLILSAAVDFSILIGFLMGVIVAVMAPMGDLFESYLKRACDVKDSGNILPGHGGMMDRFDSLLFVAPAVLLFLSLIRYGVMKIRVITAVAGIIAVLGLVALGGWFLTSAVFAVSVLSLFEFKNMLSNVNIRVYRIPAVAALAIIVGAAGFYSICIFFSAIVASFILLLFLVMVLKKEQVHGLIYTVFGVIYLGIGFGSLAFLRGGNELLGMGSITVTPGAFLISFALIGTWASDSFAYFAGKRFGKHRMAPHISPNKTMEGLFGGMAGTIILCLILSAAVDFSILIGFLMGVIVAVMAPMGDLFESYLKRACDVKDSGNILPGHGGMMDRFDSLLFVAPAVLLFLSLIRYGV